Protein AF-A0A661UKI8-F1 (afdb_monomer_lite)

pLDDT: mean 88.81, std 12.62, range [29.55, 98.19]

Foldseek 3Di:
DDPVVVVVVVVVVVVVVPPQFWKWKDQDPPWIKIKGWADPVRHNPQDFQNLQPDQKTKIKIFTPDPDFDDPVSLVQVQAKWKDFDPDTWHWPDKDFDADPVRTGGMIMTMTGSVSDDQLTWIWIDTDPMIMPIHHDDLRNHHCSVVLVVLQVQLVVCLVVLVLVSSLVSLLCCFPPHPCVVVSCSDPCSCVSLVPSNVSSLVSVLVVLVVVLVVLVVCCVVDLEADPVSLVVLVVSLVVLVVVLVSCVSQLVPPDPVSVVSNVSSVVSSVSSVVSSVVSVVSNLCVLCVCLLPNALPPDPPSLLLLVLVLQQLLDDLAADAQAADQAGPLCCQVPPVNPDPSNVVSSVVCVVVVNSVSSSVNRVVQNVCLVPPLFSDDPSSLVRCVVRCVVHPARSSLSRVLNRCSSVVNLVSNLVSLVVRLVGGPDPVSNVSSVSVNVSPVCNVQVNDVVLSVLQSQLSVCVVVVNNVSSVVSVVVSQVVCPVTDDDDD

Secondary structure (DSSP, 8-state):
--HHHHHHHHHHHHHHHHHSS-EEEE-SSS-EEEEEEE-TTS-S-PPTTGGGS-SEEEEEEEESSS----HHHHHHHTT-EEEETTEEEEEEEEEEEE-TTS-EEEEEEEEEGGGS-TTS-BEEEETTEEPPPB---GGGSTTHHHHHHHHHHHHHHHHTT-HHHHHHHHGGGSTTSTTHHHHTTSTTHHHIIIIIHHHHHHHHHHHHHHHHHHHHHHHHH-S---HHHHHHHHHHHHHHHHHHHHTHHHHTS--HHHHHHHHHHHHHHHHHHHHHHHHHHHHHHHHHHHHHH--TTT-HHHHHHHHHHHHHHH--SS-----------THHHH-GGG--HHHHHHHHHHHHTT-HHHHHHHHHHHHHHHHHHS-SS-HHHHHHHHHHTTS-SS-HHHHHHHHHHHHTT-HHHHHHHHHHHHHH---HHHHHHHHHHHHHHHHHHTT--HHHHHHHHHHHHHHHTT-HHHHHHHHHHHHHHHTTTSS---

Structure (mmCIF, N/CA/C/O backbone):
data_AF-A0A661UKI8-F1
#
_entry.id   AF-A0A661UKI8-F1
#
loop_
_atom_site.group_PDB
_atom_site.id
_atom_site.type_symbol
_atom_site.label_atom_id
_atom_site.label_alt_id
_atom_site.label_comp_id
_atom_site.label_asym_id
_atom_site.label_entity_id
_atom_site.label_seq_id
_atom_site.pdbx_PDB_ins_code
_atom_site.Cartn_x
_atom_site.Cartn_y
_atom_site.Cartn_z
_atom_site.occupancy
_atom_site.B_iso_or_equiv
_atom_site.auth_seq_id
_atom_site.auth_comp_id
_atom_site.auth_asym_id
_atom_site.auth_atom_id
_atom_site.pdbx_PDB_model_num
ATOM 1 N N . MET A 1 1 ? 22.073 32.467 -30.347 1.00 46.97 1 MET A N 1
ATOM 2 C CA . MET A 1 1 ? 22.646 31.203 -30.864 1.00 46.97 1 MET A CA 1
ATOM 3 C C . MET A 1 1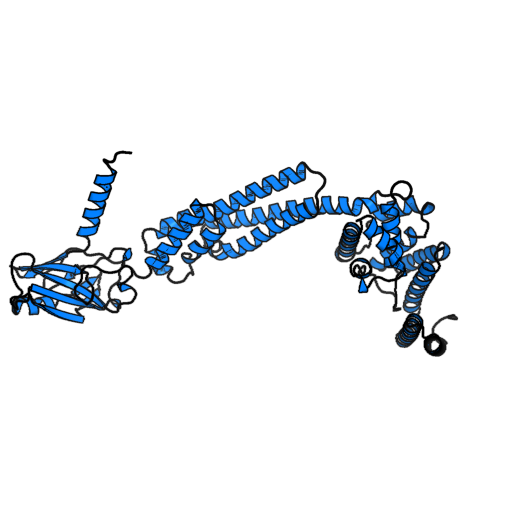 ? 22.671 31.278 -32.386 1.00 46.97 1 MET A C 1
ATOM 5 O O . MET A 1 1 ? 21.652 31.603 -32.980 1.00 46.97 1 MET A O 1
ATOM 9 N N . ASN A 1 2 ? 23.849 31.134 -32.994 1.00 36.25 2 ASN A N 1
ATOM 10 C CA . ASN A 1 2 ? 24.142 31.573 -34.365 1.00 36.25 2 ASN A CA 1
ATOM 11 C C . ASN A 1 2 ? 23.529 30.631 -35.426 1.00 36.25 2 ASN A C 1
ATOM 13 O O . ASN A 1 2 ? 23.840 29.442 -35.418 1.00 36.25 2 ASN A O 1
ATOM 17 N N . LYS A 1 3 ? 22.712 31.152 -36.361 1.00 41.03 3 LYS A N 1
ATOM 18 C CA . LYS A 1 3 ? 22.072 30.382 -37.458 1.00 41.03 3 LYS A CA 1
ATOM 19 C C . LYS A 1 3 ? 23.097 29.659 -38.357 1.00 41.03 3 LYS A C 1
ATOM 21 O O . LYS A 1 3 ? 22.947 28.468 -38.591 1.00 41.03 3 LYS A O 1
ATOM 26 N N . PHE A 1 4 ? 24.186 30.338 -38.728 1.00 44.91 4 PHE A N 1
ATOM 27 C CA . PHE A 1 4 ? 25.537 29.959 -38.299 1.00 44.91 4 PHE A CA 1
ATOM 28 C C . PHE A 1 4 ? 25.889 28.467 -38.123 1.00 44.91 4 PHE A C 1
ATOM 30 O O . PHE A 1 4 ? 26.082 27.684 -39.051 1.00 44.91 4 PHE A O 1
ATOM 37 N N . CYS A 1 5 ? 25.981 28.113 -36.838 1.00 41.47 5 CYS A N 1
ATOM 38 C CA . CYS A 1 5 ? 26.316 26.793 -36.330 1.00 41.47 5 CYS A CA 1
ATOM 39 C C . CYS A 1 5 ? 25.205 25.779 -36.570 1.00 41.47 5 CYS A C 1
ATOM 41 O O . CYS A 1 5 ? 25.517 24.603 -36.677 1.00 41.47 5 CYS A O 1
ATOM 43 N N . LEU A 1 6 ? 23.938 26.209 -36.657 1.00 41.50 6 LEU A N 1
ATOM 44 C CA . LEU A 1 6 ? 22.830 25.293 -36.919 1.00 41.50 6 LEU A CA 1
ATOM 45 C C . LEU A 1 6 ? 22.970 24.694 -38.321 1.00 41.50 6 LEU A C 1
ATOM 47 O O . LEU A 1 6 ? 22.947 23.483 -38.435 1.00 41.50 6 LEU A O 1
ATOM 51 N N . ILE A 1 7 ? 23.225 25.524 -39.341 1.00 52.75 7 ILE A N 1
ATOM 52 C CA . ILE A 1 7 ? 23.410 25.093 -40.739 1.00 52.75 7 ILE A CA 1
ATOM 53 C C . ILE A 1 7 ? 24.691 24.265 -40.902 1.00 52.75 7 ILE A C 1
ATOM 55 O O . ILE A 1 7 ? 24.680 23.262 -41.610 1.00 52.75 7 ILE A O 1
ATOM 59 N N . LEU A 1 8 ? 25.784 24.632 -40.220 1.00 39.88 8 LEU A N 1
ATOM 60 C CA . LEU A 1 8 ? 27.008 23.824 -40.243 1.00 39.88 8 LEU A CA 1
ATOM 61 C C . LEU A 1 8 ? 26.795 22.454 -39.574 1.00 39.88 8 LEU A C 1
ATOM 63 O O . LEU A 1 8 ? 27.268 21.452 -40.100 1.00 39.88 8 LEU A O 1
ATOM 67 N N . LEU A 1 9 ? 26.039 22.389 -38.470 1.00 42.59 9 LEU A N 1
ATOM 68 C CA . LEU A 1 9 ? 25.643 21.131 -37.830 1.00 42.59 9 LEU A CA 1
ATOM 69 C C . LEU A 1 9 ? 24.730 20.300 -38.733 1.00 42.59 9 LEU A C 1
ATOM 71 O O . LEU A 1 9 ? 24.972 19.104 -38.836 1.00 42.59 9 LEU A O 1
ATOM 75 N N . THR A 1 10 ? 23.755 20.893 -39.436 1.00 43.38 10 THR A N 1
ATOM 76 C CA . THR A 1 10 ? 22.896 20.149 -40.376 1.00 43.38 10 THR A CA 1
ATOM 77 C C . THR A 1 10 ? 23.666 19.634 -41.588 1.00 43.38 10 THR A C 1
ATOM 79 O O . THR A 1 10 ? 23.408 18.520 -42.025 1.00 43.38 10 THR A O 1
ATOM 82 N N . VAL A 1 11 ? 24.628 20.397 -42.121 1.00 40.31 11 VAL A N 1
ATOM 83 C CA . VAL A 1 11 ? 25.452 19.979 -43.271 1.00 40.31 11 VAL A CA 1
ATOM 84 C C . VAL A 1 11 ? 26.483 18.919 -42.869 1.00 40.31 11 VAL A C 1
ATOM 86 O O . VAL A 1 11 ? 26.716 17.981 -43.630 1.00 40.31 11 VAL A O 1
ATOM 89 N N . ILE A 1 12 ? 27.052 18.998 -41.662 1.00 39.28 12 ILE A N 1
ATOM 90 C CA . ILE A 1 12 ? 27.932 17.951 -41.116 1.00 39.28 12 ILE A CA 1
ATOM 91 C C . ILE A 1 12 ? 27.122 16.683 -40.789 1.00 39.28 12 ILE A C 1
ATOM 93 O O . ILE A 1 12 ? 27.575 15.589 -41.113 1.00 39.28 12 ILE A O 1
ATOM 97 N N . PHE A 1 13 ? 25.893 16.809 -40.266 1.00 38.53 13 PHE A N 1
ATOM 98 C CA . PHE A 1 13 ? 24.981 15.672 -40.073 1.00 38.53 13 PHE A CA 1
ATOM 99 C C . PHE A 1 13 ? 24.587 15.015 -41.404 1.00 38.53 13 PHE A C 1
ATOM 101 O O . PHE A 1 13 ? 24.696 13.801 -41.526 1.00 38.53 13 PHE A O 1
ATOM 108 N N . PHE A 1 14 ? 24.199 15.781 -42.430 1.00 33.00 14 PHE A N 1
ATOM 109 C CA . PHE A 1 14 ? 23.802 15.231 -43.737 1.00 33.00 14 PHE A CA 1
ATOM 110 C C . PHE A 1 14 ? 24.967 14.612 -44.528 1.00 33.00 14 PHE A C 1
ATOM 112 O O . PHE A 1 14 ? 24.782 13.632 -45.256 1.00 33.00 14 PHE A O 1
ATOM 119 N N . SER A 1 15 ? 26.180 15.154 -44.388 1.00 29.55 15 SER A N 1
ATOM 120 C CA . SER A 1 15 ? 27.375 14.594 -45.036 1.00 29.55 15 SER A CA 1
ATOM 121 C C . SER A 1 15 ? 27.926 13.353 -44.322 1.00 29.55 15 SER A C 1
ATOM 123 O O . SER A 1 15 ? 28.539 12.518 -44.986 1.00 29.55 15 SER A O 1
ATOM 125 N N . TYR A 1 16 ? 27.645 13.168 -43.025 1.00 35.19 16 TYR A N 1
ATOM 126 C CA . TYR A 1 16 ? 27.868 11.893 -42.328 1.00 35.19 16 TYR A CA 1
ATOM 127 C C . TYR A 1 16 ? 26.758 10.866 -42.611 1.00 35.19 16 TYR A C 1
ATOM 129 O O . TYR A 1 16 ? 27.059 9.696 -42.828 1.00 35.19 16 TYR A O 1
ATOM 137 N N . PHE A 1 17 ? 25.491 11.294 -42.701 1.00 40.38 17 PHE A N 1
ATOM 138 C CA . PHE A 1 17 ? 24.350 10.402 -42.969 1.00 40.38 17 PHE A CA 1
ATOM 139 C C . PHE A 1 17 ? 24.364 9.770 -44.369 1.00 40.38 17 PHE A C 1
ATOM 141 O O . PHE A 1 17 ? 23.841 8.674 -44.540 1.00 40.38 17 PHE A O 1
ATOM 148 N N . SER A 1 18 ? 24.964 10.428 -45.366 1.00 36.12 18 SER A N 1
ATOM 149 C CA . SER A 1 18 ? 24.996 9.921 -46.750 1.00 36.12 18 SER A CA 1
ATOM 150 C C . SER A 1 18 ? 26.242 9.101 -47.098 1.00 36.12 18 SER A C 1
ATOM 152 O O . SER A 1 18 ? 26.201 8.317 -48.044 1.00 36.12 18 SER A O 1
ATOM 154 N N . LYS A 1 19 ? 27.344 9.234 -46.346 1.00 39.78 19 LYS A N 1
ATOM 155 C CA . LYS A 1 19 ? 28.601 8.524 -46.649 1.00 39.78 19 LYS A CA 1
ATOM 156 C C . LYS A 1 19 ? 28.691 7.109 -46.071 1.00 39.78 19 LYS A C 1
ATOM 158 O O . LYS A 1 19 ? 29.466 6.319 -46.587 1.00 39.78 19 LYS A O 1
ATOM 163 N N . GLY A 1 20 ? 27.889 6.767 -45.061 1.00 50.25 20 GLY A N 1
ATOM 164 C CA . GLY A 1 20 ? 27.913 5.437 -44.430 1.00 50.25 20 GLY A CA 1
ATOM 165 C C . GLY A 1 20 ? 27.140 4.333 -45.165 1.00 50.25 20 GLY A C 1
ATOM 166 O O . GLY A 1 20 ? 27.162 3.190 -44.726 1.00 50.25 20 GLY A O 1
ATOM 167 N N . GLN A 1 21 ? 26.432 4.647 -46.256 1.00 73.00 21 GLN A N 1
ATOM 168 C CA . GLN A 1 21 ? 25.533 3.689 -46.923 1.00 73.00 21 GLN A CA 1
ATOM 169 C C . GLN A 1 21 ? 25.965 3.300 -48.336 1.00 73.00 21 GLN A C 1
ATOM 171 O O . GLN A 1 21 ? 25.312 2.473 -48.961 1.00 73.00 21 GLN A O 1
ATOM 176 N N . ILE A 1 22 ? 27.035 3.888 -48.864 1.00 87.75 22 ILE A N 1
ATOM 177 C CA . ILE A 1 22 ? 27.541 3.563 -50.196 1.00 87.75 22 ILE A CA 1
ATOM 178 C C . ILE A 1 22 ? 28.999 3.183 -50.032 1.00 87.75 22 ILE A C 1
ATOM 180 O O . ILE A 1 22 ? 29.789 3.997 -49.561 1.00 87.75 22 ILE A O 1
ATOM 184 N N . VAL A 1 23 ? 29.349 1.970 -50.442 1.00 92.69 23 VAL A N 1
ATOM 185 C CA . VAL A 1 23 ? 30.743 1.525 -50.472 1.00 92.69 23 VAL A CA 1
ATOM 186 C C . VAL A 1 23 ? 31.165 1.204 -51.889 1.00 92.69 23 VAL A C 1
ATOM 188 O O . VAL A 1 23 ? 30.375 0.724 -52.702 1.00 92.69 23 VAL A O 1
ATOM 191 N N . GLU A 1 24 ? 32.422 1.487 -52.193 1.00 94.19 24 GLU A N 1
ATOM 192 C CA . GLU A 1 24 ? 33.027 1.131 -53.465 1.00 94.19 24 GLU A CA 1
ATOM 193 C C . GLU A 1 24 ? 33.701 -0.234 -53.356 1.00 94.19 24 GLU A C 1
ATOM 195 O O . GLU A 1 24 ? 34.414 -0.504 -52.392 1.00 94.19 24 GLU A O 1
ATOM 200 N N . LEU A 1 25 ? 33.496 -1.083 -54.360 1.00 95.50 25 LEU A N 1
ATOM 201 C CA . LEU A 1 25 ? 34.200 -2.350 -54.512 1.00 95.50 25 LEU A CA 1
ATOM 202 C C . LEU A 1 25 ? 34.828 -2.410 -55.903 1.00 95.50 25 LEU A C 1
ATOM 204 O O . LEU A 1 25 ? 34.140 -2.307 -56.919 1.00 95.50 25 LEU A O 1
ATOM 208 N N . GLN A 1 26 ? 36.139 -2.613 -55.956 1.00 95.00 26 GLN A N 1
ATOM 209 C CA . GLN A 1 26 ? 36.806 -2.968 -57.201 1.00 95.00 26 GLN A CA 1
ATOM 210 C C . GLN A 1 26 ? 36.477 -4.425 -57.556 1.00 95.00 26 GLN A C 1
ATOM 212 O O . GLN A 1 26 ? 36.476 -5.281 -56.676 1.00 95.00 26 GLN A O 1
ATOM 217 N N . ILE A 1 27 ? 36.174 -4.711 -58.825 1.00 92.12 27 ILE A N 1
ATOM 218 C CA . ILE A 1 27 ? 35.815 -6.074 -59.273 1.00 92.12 27 ILE A CA 1
ATOM 219 C C . ILE A 1 27 ? 36.801 -6.646 -60.294 1.00 92.12 27 ILE A C 1
ATOM 221 O O . ILE A 1 27 ? 36.843 -7.853 -60.500 1.00 92.12 27 ILE A O 1
ATOM 225 N N . ASP A 1 28 ? 37.593 -5.789 -60.942 1.00 90.50 28 ASP A N 1
ATOM 226 C CA . ASP A 1 28 ? 38.762 -6.169 -61.732 1.00 90.50 28 ASP A CA 1
ATOM 227 C C . ASP A 1 28 ? 39.722 -4.969 -61.878 1.00 90.50 28 ASP A C 1
ATOM 229 O O . ASP A 1 28 ? 39.498 -3.886 -61.336 1.00 90.50 28 ASP A O 1
ATOM 233 N N . LYS A 1 29 ? 40.805 -5.126 -62.649 1.00 88.19 29 LYS A N 1
ATOM 234 C CA . LYS A 1 29 ? 41.820 -4.074 -62.863 1.00 88.19 29 LYS A CA 1
ATOM 235 C C . LYS A 1 29 ? 41.293 -2.772 -63.491 1.00 88.19 29 LYS A C 1
ATOM 237 O O . LYS A 1 29 ? 42.037 -1.795 -63.521 1.00 88.19 29 LYS A O 1
ATOM 242 N N . LYS A 1 30 ? 40.090 -2.767 -64.065 1.00 89.62 30 LYS A N 1
ATOM 243 C CA . LYS A 1 30 ? 39.517 -1.658 -64.842 1.00 89.62 30 LYS A CA 1
ATOM 244 C C . LYS A 1 30 ? 38.157 -1.182 -64.327 1.00 89.62 30 LYS A C 1
ATOM 246 O O . LYS A 1 30 ? 37.793 -0.054 -64.640 1.00 89.62 30 LYS A O 1
ATOM 251 N N . HIS A 1 31 ? 37.424 -2.004 -63.579 1.00 93.19 31 HIS A N 1
ATOM 252 C CA . HIS A 1 31 ? 36.045 -1.723 -63.186 1.00 93.19 31 HIS A CA 1
ATOM 253 C C . HIS A 1 31 ? 35.856 -1.713 -61.662 1.00 93.19 31 HIS A C 1
ATOM 255 O O . HIS A 1 31 ? 36.311 -2.615 -60.953 1.00 93.19 31 HIS A O 1
ATOM 261 N N . SER A 1 32 ? 35.097 -0.720 -61.193 1.00 94.25 32 SER A N 1
ATOM 262 C CA . SER A 1 32 ? 34.616 -0.589 -59.814 1.00 94.25 32 SER A CA 1
ATOM 263 C C . SER A 1 32 ? 33.100 -0.435 -59.796 1.00 94.25 32 SER A C 1
ATOM 265 O O . SER A 1 32 ? 32.511 0.107 -60.734 1.00 94.25 32 SER A O 1
ATOM 267 N N . VAL A 1 33 ? 32.473 -0.877 -58.714 1.00 95.81 33 VAL A N 1
ATOM 268 C CA . VAL A 1 33 ? 31.033 -0.766 -58.477 1.00 95.81 33 VAL A CA 1
ATOM 269 C C . VAL A 1 33 ? 30.755 -0.022 -57.177 1.00 95.81 33 VAL A C 1
ATOM 271 O O . VAL A 1 33 ? 31.561 -0.065 -56.250 1.00 95.81 33 VAL A O 1
ATOM 274 N N . GLU A 1 34 ? 29.608 0.641 -57.102 1.00 95.62 34 GLU A N 1
ATOM 275 C CA . GLU A 1 34 ? 29.037 1.135 -55.851 1.00 95.62 34 GLU A CA 1
ATOM 276 C C . GLU A 1 34 ? 28.007 0.128 -55.336 1.00 95.62 34 GLU A C 1
ATOM 278 O O . GLU A 1 34 ? 27.154 -0.337 -56.094 1.00 95.62 34 GLU A O 1
ATOM 283 N N . ILE A 1 35 ? 28.068 -0.184 -54.045 1.00 94.94 35 ILE A N 1
ATOM 284 C CA . ILE A 1 35 ? 27.135 -1.076 -53.360 1.00 94.94 35 ILE A CA 1
ATOM 285 C C . ILE A 1 35 ? 26.327 -0.253 -52.359 1.00 94.94 35 ILE A C 1
ATOM 287 O O . ILE A 1 35 ? 26.904 0.465 -51.541 1.00 94.94 35 ILE A O 1
ATOM 291 N N . LYS A 1 36 ? 24.996 -0.348 -52.434 1.00 92.81 36 LYS A N 1
ATOM 292 C CA . LYS A 1 36 ? 24.054 0.435 -51.615 1.00 92.81 36 LYS A CA 1
ATOM 293 C C . LYS A 1 36 ? 22.985 -0.476 -51.019 1.00 92.81 36 LYS A C 1
ATOM 295 O O . LYS A 1 36 ? 22.490 -1.339 -51.741 1.00 92.81 36 LYS A O 1
ATOM 300 N N . PRO A 1 37 ? 22.583 -0.310 -49.751 1.00 91.38 37 PRO A N 1
ATOM 301 C CA . PRO A 1 37 ? 21.496 -1.083 -49.177 1.00 91.38 37 PRO A CA 1
ATOM 302 C C . PRO A 1 37 ? 20.188 -0.686 -49.872 1.00 91.38 37 PRO A C 1
ATOM 304 O O . PRO A 1 37 ? 19.991 0.471 -50.249 1.00 91.38 37 PRO A O 1
ATOM 307 N N . CYS A 1 38 ? 19.296 -1.649 -50.064 1.00 90.25 38 CYS A N 1
ATOM 308 C CA . CYS A 1 38 ? 18.000 -1.430 -50.701 1.00 90.25 38 CYS A CA 1
ATOM 309 C C . CYS A 1 38 ? 16.972 -2.448 -50.189 1.00 90.25 38 CYS A C 1
ATOM 311 O O . CYS A 1 38 ? 17.303 -3.367 -49.442 1.00 90.25 38 CYS A O 1
ATOM 313 N N . VAL A 1 39 ? 15.713 -2.297 -50.590 1.00 89.69 39 VAL A N 1
ATOM 314 C CA . VAL A 1 39 ? 14.672 -3.313 -50.363 1.00 89.69 39 VAL A CA 1
ATOM 315 C C . VAL A 1 39 ? 14.612 -4.307 -51.533 1.00 89.69 39 VAL A C 1
ATOM 317 O O . VAL A 1 39 ? 15.190 -4.072 -52.592 1.00 89.69 39 VAL A O 1
ATOM 320 N N . ALA A 1 40 ? 13.854 -5.400 -51.398 1.00 88.44 40 ALA A N 1
ATOM 321 C CA . ALA A 1 40 ? 13.740 -6.450 -52.423 1.00 88.44 40 ALA A CA 1
ATOM 322 C C . ALA A 1 40 ? 13.273 -5.958 -53.815 1.00 88.44 40 ALA A C 1
ATOM 324 O O . ALA A 1 40 ? 13.533 -6.608 -54.829 1.00 88.44 40 ALA A O 1
ATOM 325 N N . SER A 1 41 ? 12.579 -4.814 -53.882 1.00 86.75 41 SER A N 1
ATOM 326 C CA . SER A 1 41 ? 12.172 -4.176 -55.143 1.00 86.75 41 SER A CA 1
ATOM 327 C C . SER A 1 41 ? 13.291 -3.382 -55.828 1.00 86.75 41 SER A C 1
ATOM 329 O O . SER A 1 41 ? 13.120 -2.979 -56.976 1.00 86.75 41 SER A O 1
ATOM 331 N N . GLY A 1 42 ? 14.421 -3.163 -55.150 1.00 83.31 42 GLY A N 1
ATOM 332 C CA . GLY A 1 42 ? 15.526 -2.321 -55.602 1.00 83.31 42 GLY A CA 1
ATOM 333 C C . GLY A 1 42 ? 15.413 -0.845 -55.205 1.00 83.31 42 GLY A C 1
ATOM 334 O O . GLY A 1 42 ? 16.252 -0.052 -55.618 1.00 83.31 42 GLY A O 1
ATOM 335 N N . SER A 1 43 ? 14.408 -0.459 -54.407 1.00 86.75 43 SER A N 1
ATOM 336 C CA . SER A 1 43 ? 14.308 0.909 -53.877 1.00 86.75 43 SER A CA 1
ATOM 337 C C . SER A 1 43 ? 15.345 1.168 -52.779 1.00 86.75 43 SER A C 1
ATOM 339 O O . SER A 1 43 ? 15.561 0.324 -51.908 1.00 86.75 43 SER A O 1
ATOM 341 N N . TYR A 1 44 ? 15.951 2.356 -52.804 1.00 86.75 44 TYR A N 1
ATOM 342 C CA . TYR A 1 44 ? 16.867 2.841 -51.764 1.00 86.75 44 TYR A CA 1
ATOM 343 C C . TYR A 1 44 ? 16.138 3.417 -50.541 1.00 86.75 44 TYR A C 1
ATOM 345 O O . TYR A 1 44 ? 16.760 3.668 -49.512 1.00 86.75 44 TYR A O 1
ATOM 353 N N . GLU A 1 45 ? 14.823 3.627 -50.636 1.00 84.94 45 GLU A N 1
ATOM 354 C CA . GLU A 1 45 ? 13.988 4.049 -49.512 1.00 84.94 45 GLU A CA 1
ATOM 355 C C . GLU A 1 45 ? 13.670 2.830 -48.641 1.00 84.94 45 GLU A C 1
ATOM 357 O O . GLU A 1 45 ? 12.715 2.095 -48.895 1.00 84.94 45 GLU A O 1
ATOM 362 N N . ILE A 1 46 ? 14.513 2.584 -47.637 1.00 82.62 46 ILE A N 1
ATOM 363 C CA . ILE A 1 46 ? 14.340 1.484 -46.686 1.00 82.62 46 ILE A CA 1
ATOM 364 C C . ILE A 1 46 ? 13.527 2.004 -45.491 1.00 82.62 46 ILE A C 1
ATOM 366 O O . ILE A 1 46 ? 13.988 2.921 -44.809 1.00 82.62 46 ILE A O 1
ATOM 370 N N . PRO A 1 47 ? 12.337 1.443 -45.206 1.00 79.31 47 PRO A N 1
ATOM 371 C CA . PRO A 1 47 ? 11.568 1.818 -44.023 1.00 79.31 47 PRO A CA 1
ATOM 372 C C . PRO A 1 47 ? 12.335 1.556 -42.719 1.00 79.31 47 PRO A C 1
ATOM 374 O O . PRO A 1 47 ? 13.129 0.617 -42.620 1.00 79.31 47 PRO A O 1
ATOM 377 N N . GLU A 1 48 ? 12.062 2.347 -41.684 1.00 71.75 48 GLU A N 1
ATOM 378 C CA . GLU A 1 48 ? 12.560 2.054 -40.336 1.00 71.75 48 GLU A CA 1
ATOM 379 C C . GLU A 1 48 ? 12.064 0.681 -39.860 1.00 71.75 48 GLU A C 1
ATOM 381 O O . GLU A 1 48 ? 10.937 0.282 -40.156 1.00 71.75 48 GLU A O 1
ATOM 386 N N . GLY A 1 49 ? 12.920 -0.067 -39.158 1.00 70.81 49 GLY A N 1
ATOM 387 C CA . GLY A 1 49 ? 12.593 -1.424 -38.702 1.00 70.81 49 GLY A CA 1
ATOM 388 C C . GLY A 1 49 ? 12.428 -2.463 -39.823 1.00 70.81 49 GLY A C 1
ATOM 389 O O . GLY A 1 49 ? 12.111 -3.615 -39.535 1.00 70.81 49 GLY A O 1
ATOM 390 N N . PHE A 1 50 ? 12.672 -2.108 -41.096 1.00 78.62 50 PHE A N 1
ATOM 391 C CA . PHE A 1 50 ? 12.473 -3.012 -42.235 1.00 78.62 50 PHE A CA 1
ATOM 392 C C . PHE A 1 50 ? 13.179 -4.357 -42.040 1.00 78.62 50 PHE A C 1
ATOM 394 O O . PHE A 1 50 ? 12.561 -5.398 -42.230 1.00 78.62 50 PHE A O 1
ATOM 401 N N . TYR A 1 51 ? 14.436 -4.357 -41.593 1.00 78.69 51 TYR A N 1
ATOM 402 C CA . TYR A 1 51 ? 15.225 -5.583 -41.449 1.00 78.69 51 TYR A CA 1
ATOM 403 C C . TYR A 1 51 ? 14.975 -6.391 -40.164 1.00 78.69 51 TYR A C 1
ATOM 405 O O . TYR A 1 51 ? 15.633 -7.411 -39.934 1.00 78.69 51 TYR A O 1
ATOM 413 N N . GLU A 1 52 ? 14.041 -5.961 -39.317 1.00 76.31 52 GLU A N 1
ATOM 414 C CA . GLU A 1 52 ? 13.633 -6.729 -38.139 1.00 76.31 52 GLU A CA 1
ATOM 415 C C . GLU A 1 52 ? 12.878 -8.001 -38.542 1.00 76.31 52 GLU A C 1
ATOM 417 O O . GLU A 1 52 ? 13.096 -9.060 -37.963 1.00 76.31 52 GLU A O 1
ATOM 422 N N . ASN A 1 53 ? 12.074 -7.904 -39.605 1.00 79.38 53 ASN A N 1
ATOM 423 C CA . ASN A 1 53 ? 11.161 -8.953 -40.063 1.00 79.38 53 ASN A CA 1
ATOM 424 C C . ASN A 1 53 ? 11.577 -9.582 -41.405 1.00 79.38 53 ASN A C 1
ATOM 426 O O . ASN A 1 53 ? 10.736 -10.145 -42.103 1.00 79.38 53 ASN A O 1
ATOM 430 N N . GLN A 1 54 ? 12.839 -9.428 -41.818 1.00 83.44 54 GLN A N 1
ATOM 431 C CA . GLN A 1 54 ? 13.329 -9.922 -43.109 1.00 83.44 54 GLN A CA 1
ATOM 432 C C . GLN A 1 54 ? 14.408 -10.981 -42.920 1.00 83.44 54 GLN A C 1
ATOM 434 O O . GLN A 1 54 ? 15.373 -10.778 -42.183 1.00 83.44 54 GLN A O 1
ATOM 439 N N . ASP A 1 55 ? 14.281 -12.070 -43.676 1.00 88.69 55 ASP A N 1
ATOM 440 C CA . ASP A 1 55 ? 15.278 -13.143 -43.722 1.00 88.69 55 ASP A CA 1
ATOM 441 C C . ASP A 1 55 ? 16.482 -12.784 -44.603 1.00 88.69 55 ASP A C 1
ATOM 443 O O . ASP A 1 55 ? 17.524 -13.437 -44.542 1.00 88.69 55 ASP A O 1
ATOM 447 N N . THR A 1 56 ? 16.367 -11.736 -45.423 1.00 91.19 56 THR A N 1
ATOM 448 C CA . THR A 1 56 ? 17.408 -11.339 -46.372 1.00 91.19 56 THR A CA 1
ATOM 449 C C . THR A 1 56 ? 17.729 -9.854 -46.324 1.00 91.19 56 THR A C 1
ATOM 451 O O . THR A 1 56 ? 16.844 -9.003 -46.260 1.00 91.19 56 THR A O 1
ATOM 454 N N . LEU A 1 57 ? 19.020 -9.545 -46.425 1.00 91.94 57 LEU A N 1
ATOM 455 C CA . LEU A 1 57 ? 19.527 -8.201 -46.686 1.00 91.94 57 LEU A CA 1
ATOM 456 C C . LEU A 1 57 ? 19.730 -8.025 -48.180 1.00 91.94 57 LEU A C 1
ATOM 458 O O . LEU A 1 57 ? 20.323 -8.901 -48.808 1.00 91.94 57 LEU A O 1
ATOM 462 N N . HIS A 1 58 ? 19.294 -6.898 -48.737 1.00 92.94 58 HIS A N 1
ATOM 463 C CA . HIS A 1 58 ? 19.439 -6.619 -50.160 1.00 92.94 58 HIS A CA 1
ATOM 464 C C . HIS A 1 58 ? 20.348 -5.421 -50.396 1.00 92.94 58 HIS A C 1
ATOM 466 O O . HIS A 1 58 ? 20.254 -4.394 -49.723 1.00 92.94 58 HIS A O 1
ATOM 472 N N . PHE A 1 59 ? 21.201 -5.543 -51.406 1.00 94.56 59 PHE A N 1
ATOM 473 C CA . PHE A 1 59 ? 22.078 -4.475 -51.844 1.00 94.56 59 PHE A CA 1
ATOM 474 C C . PHE A 1 59 ? 22.004 -4.329 -53.356 1.00 94.56 59 PHE A C 1
ATOM 476 O O . PHE A 1 59 ? 22.028 -5.316 -54.095 1.00 94.56 59 PHE A O 1
ATOM 483 N N . MET A 1 60 ? 21.928 -3.087 -53.810 1.00 95.44 60 MET A N 1
ATOM 484 C CA . MET A 1 60 ? 22.061 -2.746 -55.210 1.00 95.44 60 MET A CA 1
ATOM 485 C C . MET A 1 60 ? 23.529 -2.518 -55.524 1.00 95.44 60 MET A C 1
ATOM 487 O O . MET A 1 60 ? 24.201 -1.741 -54.845 1.00 95.44 60 MET A O 1
ATOM 491 N N . VAL A 1 61 ? 24.002 -3.173 -56.572 1.00 95.88 61 VAL A N 1
ATOM 492 C CA . VAL A 1 61 ? 25.339 -3.015 -57.125 1.00 95.88 61 VAL A CA 1
ATOM 493 C C . VAL A 1 61 ? 25.212 -2.296 -58.456 1.00 95.88 61 VAL A C 1
ATOM 495 O O . VAL A 1 61 ? 24.544 -2.788 -59.370 1.00 95.88 61 VAL A O 1
ATOM 498 N N . VAL A 1 62 ? 25.850 -1.134 -58.564 1.00 94.62 62 VAL A N 1
ATOM 499 C CA . VAL A 1 62 ? 25.808 -0.290 -59.762 1.00 94.62 62 VAL A CA 1
ATOM 500 C C . VAL A 1 62 ? 27.221 0.016 -60.266 1.00 94.62 62 VAL A C 1
ATOM 502 O O . VAL A 1 62 ? 28.130 0.187 -59.451 1.00 94.62 62 VAL A O 1
ATOM 505 N N . PRO A 1 63 ? 27.450 0.086 -61.586 1.00 94.19 63 PRO A N 1
ATOM 506 C CA . PRO A 1 63 ? 28.707 0.534 -62.168 1.00 94.19 63 PRO A CA 1
ATOM 507 C C . PRO A 1 63 ? 29.125 1.897 -61.618 1.00 94.19 63 PRO A C 1
ATOM 509 O O . PRO A 1 63 ? 28.342 2.849 -61.616 1.00 94.19 63 PRO A O 1
ATOM 512 N N . LYS A 1 64 ? 30.377 2.019 -61.171 1.00 92.62 64 LYS A N 1
ATOM 513 C CA . LYS A 1 64 ? 30.950 3.320 -60.833 1.00 92.62 64 LYS A CA 1
ATOM 514 C C . LYS A 1 64 ? 31.527 3.945 -62.104 1.00 92.62 64 LYS A C 1
ATOM 516 O O . LYS A 1 64 ? 32.637 3.612 -62.516 1.00 92.62 64 LYS A O 1
ATOM 521 N N . GLY A 1 65 ? 30.753 4.826 -62.733 1.00 86.81 65 GLY A N 1
ATOM 522 C CA . GLY A 1 65 ? 31.084 5.467 -64.009 1.00 86.81 65 GLY A CA 1
ATOM 523 C C . GLY A 1 65 ? 30.149 5.042 -65.144 1.00 86.81 65 GLY A C 1
ATOM 524 O O . GLY A 1 65 ? 29.175 4.335 -64.921 1.00 86.81 65 GLY A O 1
ATOM 525 N N . ASP A 1 66 ? 30.447 5.490 -66.363 1.00 86.94 66 ASP A N 1
ATOM 526 C CA . ASP A 1 66 ? 29.600 5.262 -67.544 1.00 86.94 66 ASP A CA 1
ATOM 527 C C . ASP A 1 66 ? 29.970 3.948 -68.256 1.00 86.94 66 ASP A C 1
ATOM 529 O O . ASP A 1 66 ? 30.724 3.933 -69.233 1.00 86.94 66 ASP A O 1
ATOM 533 N N . TRP A 1 67 ? 29.516 2.819 -67.702 1.00 90.69 67 TRP A N 1
ATOM 534 C CA . TRP A 1 67 ? 29.668 1.488 -68.296 1.00 90.69 67 TRP A CA 1
ATOM 535 C C . TRP A 1 67 ? 28.544 0.536 -67.854 1.00 90.69 67 TRP A C 1
ATOM 537 O O . TRP A 1 67 ? 27.939 0.728 -66.806 1.00 90.69 67 TRP A O 1
ATOM 547 N N . ASP A 1 68 ? 28.275 -0.504 -68.650 1.00 90.12 68 ASP A N 1
ATOM 548 C CA . ASP A 1 68 ? 27.254 -1.529 -68.377 1.00 90.12 68 ASP A CA 1
ATOM 549 C C . ASP A 1 68 ? 27.906 -2.879 -68.026 1.00 90.12 68 ASP A C 1
ATOM 551 O O . ASP A 1 68 ? 28.991 -3.206 -68.520 1.00 90.12 68 ASP A O 1
ATOM 555 N N . PHE A 1 69 ? 27.225 -3.730 -67.255 1.00 93.50 69 PHE A N 1
ATOM 556 C CA . PHE A 1 69 ? 27.768 -5.035 -66.876 1.00 93.50 69 PHE A CA 1
ATOM 557 C C . PHE A 1 69 ? 27.885 -5.997 -68.067 1.00 93.50 69 PHE A C 1
ATOM 559 O O . PHE A 1 69 ? 26.905 -6.344 -68.730 1.00 93.50 69 PHE A O 1
ATOM 566 N N . SER A 1 70 ? 29.092 -6.526 -68.297 1.00 91.81 70 SER A N 1
ATOM 567 C CA . SER A 1 70 ? 29.306 -7.642 -69.225 1.00 91.81 70 SER A CA 1
ATOM 568 C C . SER A 1 70 ? 29.039 -8.999 -68.559 1.00 91.81 70 SER A C 1
ATOM 570 O O . SER A 1 70 ? 29.095 -9.137 -67.336 1.00 91.81 70 SER A O 1
ATOM 572 N N . LYS A 1 71 ? 28.867 -10.062 -69.361 1.00 88.94 71 LYS A N 1
ATOM 573 C CA . LYS A 1 71 ? 28.763 -11.446 -68.847 1.00 88.94 71 LYS A CA 1
ATOM 574 C C . LYS A 1 71 ? 29.948 -11.856 -67.963 1.00 88.94 71 LYS A C 1
ATOM 576 O O . LYS A 1 71 ? 29.777 -12.696 -67.084 1.00 88.94 71 LYS A O 1
ATOM 581 N N . GLY A 1 72 ? 31.140 -11.305 -68.214 1.00 90.06 72 GLY A N 1
ATOM 582 C CA . GLY A 1 72 ? 32.322 -11.536 -67.382 1.00 90.06 72 GLY A CA 1
ATOM 583 C C . GLY A 1 72 ? 32.174 -10.891 -66.006 1.00 90.06 72 GLY A C 1
ATOM 584 O O . GLY A 1 72 ? 32.350 -11.572 -65.001 1.00 90.06 72 GLY A O 1
ATOM 585 N N . ASN A 1 73 ? 31.742 -9.626 -65.963 1.00 91.88 73 ASN A N 1
ATOM 586 C CA . ASN A 1 73 ? 31.512 -8.907 -64.707 1.00 91.88 73 ASN A CA 1
ATOM 587 C C . ASN A 1 73 ? 30.420 -9.584 -63.868 1.00 91.88 73 ASN A C 1
ATOM 589 O O . ASN A 1 73 ? 30.593 -9.761 -62.671 1.00 91.88 73 ASN A O 1
ATOM 593 N N . LEU A 1 74 ? 29.335 -10.053 -64.492 1.00 92.56 74 LEU A N 1
ATOM 594 C CA . LEU A 1 74 ? 28.251 -10.738 -63.778 1.00 92.56 74 LEU A CA 1
ATOM 595 C C . LEU A 1 74 ? 28.698 -12.047 -63.113 1.00 92.56 74 LEU A C 1
ATOM 597 O O . LEU A 1 74 ? 28.195 -12.388 -62.047 1.00 92.56 74 LEU A O 1
ATOM 601 N N . LYS A 1 75 ? 29.643 -12.788 -63.710 1.00 90.94 75 LYS A N 1
ATOM 602 C CA . LYS A 1 75 ? 30.210 -13.992 -63.076 1.00 90.94 75 LYS A CA 1
ATOM 603 C C . LYS A 1 75 ? 31.009 -13.650 -61.821 1.00 90.94 75 LYS A C 1
ATOM 605 O O . LYS A 1 75 ? 30.908 -14.387 -60.849 1.00 90.94 75 LYS A O 1
ATOM 610 N N . ILE A 1 76 ? 31.750 -12.544 -61.858 1.00 92.06 76 ILE A N 1
ATOM 611 C CA . ILE A 1 76 ? 32.523 -12.032 -60.723 1.00 92.06 76 ILE A CA 1
ATOM 612 C C . ILE A 1 76 ? 31.571 -11.546 -59.622 1.00 92.06 76 ILE A C 1
ATOM 614 O O . ILE A 1 76 ? 31.678 -11.955 -58.478 1.00 92.06 76 ILE A O 1
ATOM 618 N N . LEU A 1 77 ? 30.554 -10.750 -59.959 1.00 93.00 77 LEU A N 1
ATOM 619 C CA . LEU A 1 77 ? 29.615 -10.222 -58.962 1.00 93.00 77 LEU A CA 1
ATOM 620 C C . LEU A 1 77 ? 28.810 -11.313 -58.236 1.00 93.00 77 LEU A C 1
ATOM 622 O O . LEU A 1 77 ? 28.395 -11.119 -57.098 1.00 93.00 77 LEU A O 1
ATOM 626 N N . ARG A 1 78 ? 28.603 -12.481 -58.860 1.00 93.44 78 ARG A N 1
ATOM 627 C CA . ARG A 1 78 ? 27.959 -13.637 -58.210 1.00 93.44 78 ARG A CA 1
ATOM 628 C C . ARG A 1 78 ? 28.790 -14.228 -57.067 1.00 93.44 78 ARG A C 1
ATOM 630 O O . ARG A 1 78 ? 28.231 -14.971 -56.265 1.00 93.44 78 ARG A O 1
ATOM 637 N N . THR A 1 79 ? 30.086 -13.923 -56.990 1.00 93.75 79 THR A N 1
ATOM 638 C CA . THR A 1 79 ? 30.973 -14.382 -55.914 1.00 93.75 79 THR A CA 1
ATOM 639 C C . THR A 1 79 ? 31.131 -13.361 -54.791 1.00 93.75 79 THR A C 1
ATOM 641 O O . THR A 1 79 ? 31.869 -13.652 -53.853 1.00 93.75 79 THR A O 1
ATOM 644 N N . ILE A 1 80 ? 30.420 -12.217 -54.827 1.00 95.81 80 ILE A N 1
ATOM 645 C CA . ILE A 1 80 ? 30.442 -11.248 -53.721 1.00 95.81 80 ILE A CA 1
ATOM 646 C C . ILE A 1 80 ? 30.060 -11.949 -52.413 1.00 95.81 80 ILE A C 1
ATOM 648 O O . ILE A 1 80 ? 29.058 -12.671 -52.329 1.00 95.81 80 ILE A O 1
ATOM 652 N N . GLN A 1 81 ? 30.856 -11.694 -51.378 1.00 96.25 81 GLN A N 1
ATOM 653 C CA . GLN A 1 81 ? 30.579 -12.105 -50.007 1.00 96.25 81 GLN A CA 1
ATOM 654 C C . GLN A 1 81 ? 30.629 -10.900 -49.072 1.00 96.25 81 GLN A C 1
ATOM 656 O O . GLN A 1 81 ? 31.381 -9.955 -49.307 1.00 96.25 81 GLN A O 1
ATOM 661 N N . ILE A 1 82 ? 29.869 -10.959 -47.981 1.00 96.19 82 ILE A N 1
ATOM 662 C CA . ILE A 1 82 ? 30.028 -10.053 -46.842 1.00 96.19 82 ILE A CA 1
ATOM 663 C C . ILE A 1 82 ? 30.990 -10.697 -45.851 1.00 96.19 82 ILE A C 1
ATOM 665 O O . ILE A 1 82 ? 30.754 -11.813 -45.394 1.00 96.19 82 ILE A O 1
ATOM 669 N N . LYS A 1 83 ? 32.058 -9.993 -45.479 1.00 94.94 83 LYS A N 1
ATOM 670 C CA . LYS A 1 83 ? 32.993 -10.423 -44.437 1.00 94.94 83 LYS A CA 1
ATOM 671 C C . LYS A 1 83 ? 32.778 -9.610 -43.162 1.00 94.94 83 LYS A C 1
ATOM 673 O O . LYS A 1 83 ? 32.932 -8.390 -43.163 1.00 94.94 83 LYS A O 1
ATOM 678 N N . GLN A 1 84 ? 32.478 -10.307 -42.067 1.00 92.62 84 GLN A N 1
ATOM 679 C CA . GLN A 1 84 ? 32.342 -9.758 -40.715 1.00 92.62 84 GLN A CA 1
ATOM 680 C C . GLN A 1 84 ? 33.257 -10.507 -39.756 1.00 92.62 84 GLN A C 1
ATOM 682 O O . GLN A 1 84 ? 33.056 -11.691 -39.484 1.00 92.62 84 GLN A O 1
ATOM 687 N N . LEU A 1 85 ? 34.252 -9.813 -39.199 1.00 86.50 85 LEU A N 1
ATOM 688 C CA . LEU A 1 85 ? 35.262 -10.424 -38.331 1.00 86.50 85 LEU A CA 1
ATOM 689 C C . LEU A 1 85 ? 35.899 -11.658 -39.013 1.00 86.50 85 LEU A C 1
ATOM 691 O O . LEU A 1 85 ? 36.636 -11.513 -39.989 1.00 86.50 85 LEU A O 1
ATOM 695 N N . LYS A 1 86 ? 35.619 -12.871 -38.513 1.00 84.19 86 LYS A N 1
ATOM 696 C CA . LYS A 1 86 ? 36.109 -14.151 -39.061 1.00 84.19 86 LYS A CA 1
ATOM 697 C C . LYS A 1 86 ? 35.098 -14.874 -39.961 1.00 84.19 86 LYS A C 1
ATOM 699 O O . LYS A 1 86 ? 35.456 -15.883 -40.559 1.00 84.19 86 LYS A O 1
ATOM 704 N N . ASN A 1 87 ? 33.872 -14.371 -40.068 1.00 89.56 87 ASN A N 1
ATOM 705 C CA . ASN A 1 87 ? 32.794 -15.001 -40.822 1.00 89.56 87 ASN A CA 1
ATOM 706 C C . ASN A 1 87 ? 32.685 -14.372 -42.214 1.00 89.56 87 ASN A C 1
ATOM 708 O O . ASN A 1 87 ? 32.869 -13.165 -42.372 1.00 89.56 87 ASN A O 1
ATOM 712 N N . SER A 1 88 ? 32.399 -15.193 -43.224 1.00 92.50 88 SER A N 1
ATOM 713 C CA . SER A 1 88 ? 32.102 -14.743 -44.588 1.00 92.50 88 SER A CA 1
ATOM 714 C C . SER A 1 88 ? 30.753 -15.313 -45.010 1.00 92.50 88 SER A C 1
ATOM 716 O O . SER A 1 88 ? 30.537 -16.519 -44.912 1.00 92.50 88 SER A O 1
ATOM 718 N N . VAL A 1 89 ? 29.849 -14.438 -45.438 1.00 94.00 89 VAL A N 1
ATOM 719 C CA . VAL A 1 89 ? 28.470 -14.748 -45.817 1.00 94.00 89 VAL A CA 1
ATOM 720 C C . VAL A 1 89 ? 28.359 -14.619 -47.328 1.00 94.00 89 VAL A C 1
ATOM 722 O O . VAL A 1 89 ? 28.579 -13.544 -47.887 1.00 94.00 89 VAL A O 1
ATOM 725 N N . GLY A 1 90 ? 28.058 -15.728 -47.998 1.00 93.56 90 GLY A N 1
ATOM 726 C CA . GLY A 1 90 ? 27.885 -15.756 -49.448 1.00 93.56 90 GLY A CA 1
ATOM 727 C C . GLY A 1 90 ? 26.556 -15.155 -49.903 1.00 93.56 90 GLY A C 1
ATOM 728 O O . GLY A 1 90 ? 25.595 -15.063 -49.138 1.00 93.56 90 GLY A O 1
ATOM 729 N N . THR A 1 91 ? 26.497 -14.782 -51.179 1.00 93.00 91 THR A N 1
ATOM 730 C CA . THR A 1 91 ? 25.260 -14.323 -51.822 1.00 93.00 91 THR A CA 1
ATOM 731 C C . THR A 1 91 ? 24.229 -15.462 -51.891 1.00 93.00 91 THR A C 1
ATOM 733 O O . THR A 1 91 ? 24.528 -16.550 -52.381 1.00 93.00 91 THR A O 1
ATOM 736 N N . VAL A 1 92 ? 23.001 -15.202 -51.434 1.00 93.00 92 VAL A N 1
ATOM 737 C CA . VAL A 1 92 ? 21.847 -16.124 -51.474 1.00 93.00 92 VAL A CA 1
ATOM 738 C C . VAL A 1 92 ? 21.014 -15.926 -52.741 1.00 93.00 92 VAL A C 1
ATOM 740 O O . VAL A 1 92 ? 20.504 -16.887 -53.311 1.00 93.00 92 VAL A O 1
ATOM 743 N N . SER A 1 93 ? 20.877 -14.680 -53.202 1.00 92.56 93 SER A N 1
ATOM 744 C CA . SER A 1 93 ? 20.123 -14.346 -54.414 1.00 92.56 93 SER A CA 1
ATOM 745 C C . SER A 1 93 ? 20.833 -13.276 -55.230 1.00 92.56 93 SER A C 1
ATOM 747 O O . SER A 1 93 ? 21.444 -12.361 -54.680 1.00 92.56 93 SER A O 1
ATOM 749 N N . PHE A 1 94 ? 20.737 -13.400 -56.551 1.00 94.44 94 PHE A N 1
ATOM 750 C CA . PHE A 1 94 ? 21.360 -12.513 -57.525 1.00 94.44 94 PHE A CA 1
ATOM 751 C C . PHE A 1 94 ? 20.375 -12.256 -58.663 1.00 94.44 94 PHE A C 1
ATOM 753 O O . PHE A 1 94 ? 20.001 -13.192 -59.378 1.00 94.44 94 PHE A O 1
ATOM 760 N N . LYS A 1 95 ? 19.963 -11.001 -58.848 1.00 94.38 95 LYS A N 1
ATOM 761 C CA . LYS A 1 95 ? 19.002 -10.598 -59.879 1.00 94.38 95 LYS A CA 1
ATOM 762 C C . LYS A 1 95 ? 19.554 -9.447 -60.713 1.00 94.38 95 LYS A C 1
ATOM 764 O O . LYS A 1 95 ? 19.962 -8.419 -60.188 1.00 94.38 95 LYS A O 1
ATOM 769 N N . GLU A 1 96 ? 19.525 -9.630 -62.024 1.00 94.00 96 GLU A N 1
ATOM 770 C CA . GLU A 1 96 ? 19.950 -8.640 -63.014 1.00 94.00 96 GLU A CA 1
ATOM 771 C C . GLU A 1 96 ? 18.789 -7.669 -63.290 1.00 94.00 96 GLU A C 1
ATOM 773 O O . GLU A 1 96 ? 17.640 -8.096 -63.437 1.00 94.00 96 GLU A O 1
ATOM 778 N N . ILE A 1 97 ? 19.077 -6.369 -63.341 1.00 90.50 97 ILE A N 1
ATOM 779 C CA . ILE A 1 97 ? 18.113 -5.313 -63.664 1.00 90.50 97 ILE A CA 1
ATOM 780 C C . ILE A 1 97 ? 18.593 -4.634 -64.944 1.00 90.50 97 ILE A C 1
ATOM 782 O O . ILE A 1 97 ? 19.777 -4.338 -65.092 1.00 90.50 97 ILE A O 1
ATOM 786 N N . THR A 1 98 ? 17.671 -4.444 -65.888 1.00 89.62 98 THR A N 1
ATOM 787 C CA . THR A 1 98 ? 17.983 -3.891 -67.211 1.00 89.62 98 THR A CA 1
ATOM 788 C C . THR A 1 98 ? 17.376 -2.511 -67.396 1.00 89.62 98 THR A C 1
ATOM 790 O O . THR A 1 98 ? 16.250 -2.262 -66.961 1.00 89.62 98 THR A O 1
ATOM 793 N N . ASN A 1 99 ? 18.107 -1.640 -68.086 1.00 86.69 99 ASN A N 1
ATOM 794 C CA . ASN A 1 99 ? 17.618 -0.335 -68.509 1.00 86.69 99 ASN A CA 1
ATOM 795 C C . ASN A 1 99 ? 16.704 -0.427 -69.741 1.00 86.69 99 ASN A C 1
ATOM 797 O O . ASN A 1 99 ? 16.527 -1.484 -70.348 1.00 86.69 99 ASN A O 1
ATOM 801 N N . ALA A 1 100 ? 16.165 0.719 -70.170 1.00 85.69 100 ALA A N 1
ATOM 802 C CA . ALA A 1 100 ? 15.301 0.825 -71.351 1.00 85.69 100 ALA A CA 1
ATOM 803 C C . ALA A 1 100 ? 15.960 0.350 -72.666 1.00 85.69 100 ALA A C 1
ATOM 805 O O . ALA A 1 100 ? 15.262 0.096 -73.644 1.00 85.69 100 ALA A O 1
ATOM 806 N N . SER A 1 101 ? 17.293 0.222 -72.697 1.00 85.56 101 SER A N 1
ATOM 807 C CA . SER A 1 101 ? 18.063 -0.295 -73.837 1.00 85.56 101 SER A CA 1
ATOM 808 C C . SER A 1 101 ? 18.384 -1.794 -73.721 1.00 85.56 101 SER A C 1
ATOM 810 O O . SER A 1 101 ? 19.228 -2.291 -74.466 1.00 85.56 101 SER A O 1
ATOM 812 N N . ASN A 1 102 ? 17.737 -2.523 -72.799 1.00 86.06 102 ASN A N 1
ATOM 813 C CA . ASN A 1 102 ? 17.966 -3.943 -72.494 1.00 86.06 102 ASN A CA 1
ATOM 814 C C . ASN A 1 102 ? 19.402 -4.286 -72.057 1.00 86.06 102 ASN A C 1
ATOM 816 O O . ASN A 1 102 ? 19.827 -5.440 -72.156 1.00 86.06 102 ASN A O 1
ATOM 820 N N . LYS A 1 103 ? 20.164 -3.304 -71.568 1.00 89.62 103 LYS A N 1
ATOM 821 C CA . LYS A 1 103 ? 21.484 -3.540 -70.979 1.00 89.62 103 LYS A CA 1
ATOM 822 C C . LYS A 1 103 ? 21.373 -3.645 -69.467 1.00 89.62 103 LYS A C 1
ATOM 824 O O . LYS A 1 103 ? 20.534 -2.978 -68.873 1.00 89.62 103 LYS A O 1
ATOM 829 N N . ILE A 1 104 ? 22.212 -4.483 -68.864 1.00 90.12 104 ILE A N 1
ATOM 830 C CA . ILE A 1 104 ? 22.240 -4.679 -67.413 1.00 90.12 104 ILE A CA 1
ATOM 831 C C . ILE A 1 104 ? 23.116 -3.585 -66.808 1.00 90.12 104 ILE A C 1
ATOM 833 O O . ILE A 1 104 ? 24.339 -3.624 -66.942 1.00 90.12 104 ILE A O 1
ATOM 837 N N . ASP A 1 105 ? 22.488 -2.619 -66.154 1.00 90.25 105 ASP A N 1
ATOM 838 C CA . ASP A 1 105 ? 23.143 -1.481 -65.507 1.00 90.25 105 ASP A CA 1
ATOM 839 C C . ASP A 1 105 ? 23.050 -1.546 -63.978 1.00 90.25 105 ASP A C 1
ATOM 841 O O . ASP A 1 105 ? 23.706 -0.772 -63.288 1.00 90.25 105 ASP A O 1
ATOM 845 N N . GLN A 1 106 ? 22.274 -2.483 -63.424 1.00 93.75 106 GLN A N 1
ATOM 846 C CA . GLN A 1 106 ? 22.181 -2.702 -61.981 1.00 93.75 106 GLN A CA 1
ATOM 847 C C . GLN A 1 106 ? 22.022 -4.189 -61.656 1.00 93.75 106 GLN A C 1
ATOM 849 O O . GLN A 1 106 ? 21.470 -4.977 -62.432 1.00 93.75 106 GLN A O 1
ATOM 854 N N . VAL A 1 107 ? 22.499 -4.580 -60.479 1.00 95.31 107 VAL A N 1
ATOM 855 C CA . VAL A 1 107 ? 22.373 -5.942 -59.962 1.00 95.31 107 VAL A CA 1
ATOM 856 C C . VAL A 1 107 ? 21.918 -5.893 -58.512 1.00 95.31 107 VAL A C 1
ATOM 858 O O . VAL A 1 107 ? 22.549 -5.257 -57.676 1.00 95.31 107 VAL A O 1
ATOM 861 N N . LEU A 1 108 ? 20.859 -6.631 -58.199 1.00 96.06 108 LEU A N 1
ATOM 862 C CA . LEU A 1 108 ? 20.403 -6.855 -56.835 1.00 96.06 108 LEU A CA 1
ATOM 863 C C . LEU A 1 108 ? 21.071 -8.116 -56.277 1.00 96.06 108 LEU A C 1
ATOM 865 O O . LEU A 1 108 ? 20.806 -9.224 -56.755 1.00 96.06 108 LEU A O 1
ATOM 869 N N . VAL A 1 109 ? 21.906 -7.955 -55.253 1.00 96.25 109 VAL A N 1
ATOM 870 C CA . VAL A 1 109 ? 22.509 -9.060 -54.494 1.00 96.25 109 VAL A CA 1
ATOM 871 C C . VAL A 1 109 ? 21.855 -9.161 -53.123 1.00 96.25 109 VAL A C 1
ATOM 873 O O . VAL A 1 109 ? 21.515 -8.150 -52.512 1.00 96.25 109 VAL A O 1
ATOM 876 N N . SER A 1 110 ? 21.631 -10.385 -52.649 1.00 95.06 110 SER A N 1
ATOM 877 C CA . SER A 1 110 ? 20.985 -10.622 -51.355 1.00 95.06 110 SER A CA 1
ATOM 878 C C . SER A 1 110 ? 21.780 -11.588 -50.493 1.00 95.06 110 SER A C 1
ATOM 880 O O . SER A 1 110 ? 22.309 -12.570 -51.009 1.00 95.06 110 SER A O 1
ATOM 882 N N . PHE A 1 111 ? 21.804 -11.345 -49.187 1.00 94.94 111 PHE A N 1
ATOM 883 C CA . PHE A 1 111 ? 22.503 -12.158 -48.190 1.00 94.94 111 PHE A CA 1
ATOM 884 C C . PHE A 1 111 ? 21.529 -12.625 -47.113 1.00 94.94 111 PHE A C 1
ATOM 886 O O . PHE A 1 111 ? 20.553 -11.933 -46.831 1.00 94.94 111 PHE A O 1
ATOM 893 N N . ASP A 1 112 ? 21.804 -13.777 -46.505 1.00 92.56 112 ASP A N 1
ATOM 894 C CA . ASP A 1 112 ? 21.049 -14.261 -45.348 1.00 92.56 112 ASP A CA 1
ATOM 895 C C . ASP A 1 112 ? 21.256 -13.300 -44.170 1.00 92.56 112 ASP A C 1
ATOM 897 O O . ASP A 1 112 ? 22.373 -13.133 -43.669 1.00 92.56 112 ASP A O 1
ATOM 901 N N . ARG A 1 113 ? 20.172 -12.653 -43.737 1.00 89.06 113 ARG A N 1
ATOM 902 C CA . ARG A 1 113 ? 20.184 -11.671 -42.650 1.00 89.06 113 ARG A CA 1
ATOM 903 C C . ARG A 1 113 ? 20.635 -12.306 -41.340 1.00 89.06 113 ARG A C 1
ATOM 905 O O . ARG A 1 113 ? 21.307 -11.646 -40.554 1.00 89.06 113 ARG A O 1
ATOM 912 N N . ASN A 1 114 ? 20.308 -13.574 -41.097 1.00 88.56 114 ASN A N 1
ATOM 913 C CA . ASN A 1 114 ? 20.601 -14.245 -39.828 1.00 88.56 114 ASN A CA 1
ATOM 914 C C . ASN A 1 114 ? 22.090 -14.564 -39.642 1.00 88.56 114 ASN A C 1
ATOM 916 O O . ASN A 1 114 ? 22.529 -14.834 -38.525 1.00 88.56 114 ASN A O 1
ATOM 920 N N . GLN A 1 115 ? 22.879 -14.497 -40.716 1.00 90.62 115 GLN A N 1
ATOM 921 C CA . GLN A 1 115 ? 24.331 -14.681 -40.667 1.00 90.62 115 GLN A CA 1
ATOM 922 C C . GLN A 1 115 ? 25.093 -13.363 -40.466 1.00 90.62 115 GLN A C 1
ATOM 924 O O . GLN A 1 115 ? 26.318 -13.381 -40.328 1.00 90.62 115 GLN A O 1
ATOM 929 N N . ILE A 1 116 ? 24.385 -12.229 -40.443 1.00 89.12 116 ILE A N 1
ATOM 930 C CA . ILE A 1 116 ? 24.960 -10.885 -40.381 1.00 89.12 116 ILE A CA 1
ATOM 931 C C . ILE A 1 116 ? 24.562 -10.220 -39.064 1.00 89.12 116 ILE A C 1
ATOM 933 O O . ILE A 1 116 ? 23.389 -10.109 -38.713 1.00 89.12 116 ILE A O 1
ATOM 937 N N . VAL A 1 117 ? 25.557 -9.744 -38.318 1.00 88.69 117 VAL A N 1
ATOM 938 C CA . VAL A 1 117 ? 25.349 -9.048 -37.044 1.00 88.69 117 VAL A CA 1
ATOM 939 C C . VAL A 1 117 ? 25.287 -7.545 -37.307 1.00 88.69 117 VAL A C 1
ATOM 941 O O . VAL A 1 117 ? 26.303 -6.943 -37.644 1.00 88.69 117 VAL A O 1
ATOM 944 N N . PHE A 1 118 ? 24.115 -6.929 -37.123 1.00 86.19 118 PHE A N 1
ATOM 945 C CA . PHE A 1 118 ? 23.876 -5.501 -37.410 1.00 86.19 118 PHE A CA 1
ATOM 946 C C . PHE A 1 118 ? 24.790 -4.539 -36.655 1.00 86.19 118 PHE A C 1
ATOM 948 O O . PHE A 1 118 ? 25.148 -3.491 -37.181 1.00 86.19 118 PHE A O 1
ATOM 955 N N . THR A 1 119 ? 25.188 -4.908 -35.438 1.00 85.31 119 THR A N 1
ATOM 956 C CA . THR A 1 119 ? 26.035 -4.067 -34.583 1.00 85.31 119 THR A CA 1
ATOM 957 C C . THR A 1 119 ? 27.511 -4.103 -34.973 1.00 85.31 119 THR A C 1
ATOM 959 O O . THR A 1 119 ? 28.320 -3.424 -34.350 1.00 85.31 119 THR A O 1
ATOM 962 N N . ASN A 1 120 ? 27.882 -4.925 -35.959 1.00 88.88 120 ASN A N 1
ATOM 963 C CA . ASN A 1 120 ? 29.259 -5.091 -36.395 1.00 88.88 120 ASN A CA 1
ATOM 964 C C . ASN A 1 120 ? 29.477 -4.456 -37.768 1.00 88.88 120 ASN A C 1
ATOM 966 O O . ASN A 1 120 ? 28.697 -4.646 -38.701 1.00 88.88 120 ASN A O 1
ATOM 970 N N . GLN A 1 121 ? 30.620 -3.798 -37.908 1.00 91.38 121 GLN A N 1
ATOM 971 C CA . GLN A 1 121 ? 31.130 -3.333 -39.191 1.00 91.38 121 GLN A CA 1
ATOM 972 C C . GLN A 1 121 ? 31.448 -4.514 -40.122 1.00 91.38 121 GLN A C 1
ATOM 974 O O . GLN A 1 121 ? 31.841 -5.594 -39.664 1.00 91.38 121 GLN A O 1
ATOM 979 N N . PHE A 1 122 ? 31.285 -4.315 -41.430 1.00 93.69 122 PHE A N 1
ATOM 980 C CA . PHE A 1 122 ? 31.511 -5.335 -42.453 1.00 93.69 122 PHE A CA 1
ATOM 981 C C . PHE A 1 122 ? 32.109 -4.761 -43.735 1.00 93.69 122 PHE A C 1
ATOM 983 O O . PHE A 1 122 ? 32.097 -3.556 -43.955 1.00 93.69 122 PHE A O 1
ATOM 990 N N . VAL A 1 123 ? 32.644 -5.634 -44.586 1.00 95.12 123 VAL A N 1
ATOM 991 C CA . VAL A 1 123 ? 33.146 -5.283 -45.925 1.00 95.12 123 VAL A CA 1
ATOM 992 C C . VAL A 1 123 ? 32.600 -6.267 -46.954 1.00 95.12 123 VAL A C 1
ATOM 994 O O . VAL A 1 123 ? 32.310 -7.417 -46.616 1.00 95.12 123 VAL A O 1
ATOM 997 N N . PHE A 1 124 ? 32.496 -5.843 -48.209 1.00 96.38 124 PHE A N 1
ATOM 998 C CA . PHE A 1 124 ? 32.260 -6.739 -49.337 1.00 96.38 124 PHE A CA 1
ATOM 999 C C . PHE A 1 124 ? 33.592 -7.221 -49.899 1.00 96.38 124 PHE A C 1
ATOM 1001 O O . PHE A 1 124 ? 34.536 -6.441 -50.021 1.00 96.38 124 PHE A O 1
ATOM 1008 N N . ILE A 1 125 ? 33.667 -8.501 -50.251 1.00 95.62 125 ILE A N 1
ATOM 1009 C CA . ILE A 1 125 ? 34.852 -9.107 -50.859 1.00 95.62 125 ILE A CA 1
ATOM 1010 C C . ILE A 1 125 ? 34.490 -9.831 -52.152 1.00 95.62 125 ILE A C 1
ATOM 1012 O O . ILE A 1 125 ? 33.447 -1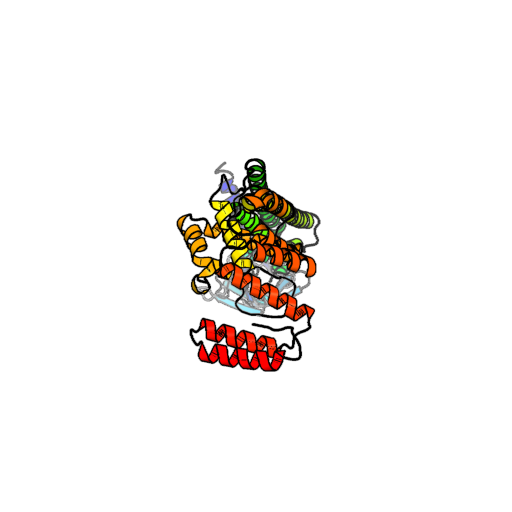0.483 -52.235 1.00 95.62 125 ILE A O 1
ATOM 1016 N N . VAL A 1 126 ? 35.379 -9.719 -53.136 1.00 94.06 126 VAL A N 1
ATOM 1017 C CA . VAL A 1 126 ? 35.373 -10.436 -54.417 1.00 94.06 126 VAL A CA 1
ATOM 1018 C C . VAL A 1 126 ? 36.820 -10.717 -54.780 1.00 94.06 126 VAL A C 1
ATOM 1020 O O . VAL A 1 126 ? 37.601 -9.779 -54.901 1.00 94.06 126 VAL A O 1
ATOM 1023 N N . ASP A 1 127 ? 37.169 -11.987 -54.977 1.00 89.31 127 ASP A N 1
ATOM 1024 C CA . ASP A 1 127 ? 38.535 -12.417 -55.297 1.00 89.31 127 ASP A CA 1
ATOM 1025 C C . ASP A 1 127 ? 39.575 -11.775 -54.347 1.00 89.31 127 ASP A C 1
ATOM 1027 O O . ASP A 1 127 ? 39.496 -11.973 -53.132 1.00 89.31 127 ASP A O 1
ATOM 1031 N N . GLU A 1 128 ? 40.543 -11.009 -54.865 1.00 89.38 128 GLU A N 1
ATOM 1032 C CA . GLU A 1 128 ? 41.511 -10.249 -54.060 1.00 89.38 128 GLU A CA 1
ATOM 1033 C C . GLU A 1 128 ? 41.042 -8.850 -53.603 1.00 89.38 128 GLU A C 1
ATOM 1035 O O . GLU A 1 128 ? 41.749 -8.188 -52.839 1.00 89.38 128 GLU A O 1
ATOM 1040 N N . TYR A 1 129 ? 39.877 -8.379 -54.053 1.00 95.31 129 TYR A N 1
ATOM 1041 C CA . TYR A 1 129 ? 39.381 -7.025 -53.803 1.00 95.31 129 TYR A CA 1
ATOM 1042 C C . TYR A 1 129 ? 38.456 -6.964 -52.585 1.00 95.31 129 TYR A C 1
ATOM 1044 O O . TYR A 1 129 ? 37.663 -7.865 -52.309 1.00 95.31 129 TYR A O 1
ATOM 1052 N N . THR A 1 130 ? 38.561 -5.868 -51.836 1.00 95.06 130 THR A N 1
ATOM 1053 C CA . THR A 1 130 ? 37.775 -5.598 -50.627 1.00 95.06 130 THR A CA 1
ATOM 1054 C C . THR A 1 130 ? 37.237 -4.175 -50.697 1.00 95.06 130 THR A C 1
ATOM 1056 O O . THR A 1 130 ? 37.964 -3.273 -51.109 1.00 95.06 130 THR A O 1
ATOM 1059 N N . SER A 1 131 ? 35.973 -3.983 -50.324 1.00 95.00 131 SER A N 1
ATOM 1060 C CA . SER A 1 131 ? 35.360 -2.658 -50.261 1.00 95.00 131 SER A CA 1
ATOM 1061 C C . SER A 1 131 ? 35.844 -1.857 -49.056 1.00 95.00 131 SER A C 1
ATOM 1063 O O . SER A 1 131 ? 36.429 -2.403 -48.116 1.00 95.00 131 SER A O 1
ATOM 1065 N N . ASP A 1 132 ? 35.486 -0.577 -49.025 1.00 90.44 132 ASP A N 1
ATOM 1066 C CA . ASP A 1 132 ? 35.493 0.187 -47.778 1.00 90.44 132 ASP A CA 1
ATOM 1067 C C . ASP A 1 132 ? 34.563 -0.440 -46.724 1.00 90.44 132 ASP A C 1
ATOM 1069 O O . ASP A 1 132 ? 33.668 -1.239 -47.036 1.00 90.44 132 ASP A O 1
ATOM 1073 N N . ILE A 1 133 ? 34.793 -0.073 -45.460 1.00 91.38 133 ILE A N 1
ATOM 1074 C CA . ILE A 1 133 ? 33.981 -0.518 -44.325 1.00 91.38 133 ILE A CA 1
ATOM 1075 C C . ILE A 1 133 ? 32.566 0.049 -44.447 1.00 91.38 133 ILE A C 1
ATOM 1077 O O . ILE A 1 133 ? 32.378 1.249 -44.631 1.00 91.38 133 ILE A O 1
ATOM 1081 N N . MET A 1 134 ? 31.582 -0.827 -44.269 1.00 90.38 134 MET A N 1
ATOM 1082 C CA . MET A 1 134 ? 30.171 -0.498 -44.153 1.00 90.38 134 MET A CA 1
ATOM 1083 C C . MET A 1 134 ? 29.659 -0.833 -42.748 1.00 90.38 134 MET A C 1
ATOM 1085 O O . MET A 1 134 ? 30.067 -1.821 -42.132 1.00 90.38 134 MET A O 1
ATOM 1089 N N . GLU A 1 135 ? 28.727 -0.028 -42.250 1.00 88.31 135 GLU A N 1
ATOM 1090 C CA . GLU A 1 135 ? 27.983 -0.299 -41.022 1.00 88.31 135 GLU A CA 1
ATOM 1091 C C . GLU A 1 135 ? 26.517 0.086 -41.203 1.00 88.31 135 GLU A C 1
ATOM 1093 O O . GLU A 1 135 ? 26.191 1.007 -41.954 1.00 88.31 135 GLU A O 1
ATOM 1098 N N . PHE A 1 136 ? 25.616 -0.629 -40.531 1.00 84.75 136 PHE A N 1
ATOM 1099 C CA . PHE A 1 136 ? 24.215 -0.233 -40.507 1.00 84.75 136 PHE A CA 1
ATOM 1100 C C . PHE A 1 136 ? 24.011 0.850 -39.447 1.00 84.75 136 PHE A C 1
ATOM 1102 O O . PHE A 1 136 ? 24.407 0.640 -38.301 1.00 84.75 136 PHE A O 1
ATOM 1109 N N . PRO A 1 137 ? 23.353 1.971 -39.777 1.00 84.75 137 PRO A N 1
ATOM 1110 C CA . PRO A 1 137 ? 22.851 2.891 -38.767 1.00 84.75 137 PRO A CA 1
ATOM 1111 C C . PRO A 1 137 ? 21.921 2.207 -37.758 1.00 84.75 137 PRO A C 1
ATOM 1113 O O . PRO A 1 137 ? 21.147 1.323 -38.130 1.00 84.75 137 PRO A O 1
ATOM 1116 N N . GLU A 1 138 ? 21.937 2.672 -36.505 1.00 87.31 138 GLU A N 1
ATOM 1117 C CA . GLU A 1 138 ? 21.163 2.072 -35.407 1.00 87.31 138 GLU A CA 1
ATOM 1118 C C . GLU A 1 138 ? 19.660 1.988 -35.680 1.00 87.31 138 GLU A C 1
ATOM 1120 O O . GLU A 1 138 ? 19.021 1.037 -35.250 1.00 87.31 138 GLU A O 1
ATOM 1125 N N . TYR A 1 139 ? 19.092 2.925 -36.444 1.00 85.75 139 TYR A N 1
ATOM 1126 C CA . TYR A 1 139 ? 17.662 2.919 -36.775 1.00 85.75 139 TYR A CA 1
ATOM 1127 C C . TYR A 1 139 ? 17.225 1.782 -37.712 1.00 85.75 139 TYR A C 1
ATOM 1129 O O . TYR A 1 139 ? 16.030 1.533 -37.874 1.00 85.75 139 TYR A O 1
ATOM 1137 N N . TYR A 1 140 ? 18.185 1.065 -38.302 1.00 83.75 140 TYR A N 1
ATOM 1138 C CA . TYR A 1 140 ? 17.946 -0.184 -39.023 1.00 83.75 140 TYR A CA 1
ATOM 1139 C C . TYR A 1 140 ? 18.218 -1.431 -38.182 1.00 83.75 140 TYR A C 1
ATOM 1141 O O . TYR A 1 140 ? 17.978 -2.542 -38.660 1.00 83.75 140 TYR A O 1
ATOM 1149 N N . TRP A 1 141 ? 18.753 -1.283 -36.969 1.00 86.88 141 TRP A N 1
ATOM 1150 C CA . TRP A 1 141 ? 19.005 -2.426 -36.104 1.00 86.88 141 TRP A CA 1
ATOM 1151 C C . TRP A 1 141 ? 17.678 -2.975 -35.563 1.00 86.88 141 TRP A C 1
ATOM 1153 O O . TRP A 1 141 ? 16.735 -2.209 -35.342 1.00 86.88 141 TRP A O 1
ATOM 1163 N N . PRO A 1 142 ? 17.597 -4.292 -35.318 1.00 85.12 142 PRO A N 1
ATOM 1164 C CA . PRO A 1 142 ? 16.414 -4.904 -34.719 1.00 85.12 142 PRO A CA 1
ATOM 1165 C C . PRO A 1 142 ? 16.045 -4.246 -33.386 1.00 85.12 142 PRO A C 1
ATOM 1167 O O . PRO A 1 142 ? 16.937 -3.950 -32.589 1.00 85.12 142 PRO A O 1
ATOM 1170 N N . TYR A 1 143 ? 14.748 -4.055 -33.142 1.00 88.19 143 TYR A N 1
ATOM 1171 C CA . TYR A 1 143 ? 14.191 -3.476 -31.914 1.00 88.19 143 TYR A CA 1
ATOM 1172 C C . TYR A 1 143 ? 14.537 -2.001 -31.657 1.00 88.19 143 TYR A C 1
ATOM 1174 O O . TYR A 1 143 ? 14.249 -1.481 -30.576 1.00 88.19 143 TYR A O 1
ATOM 1182 N N . PHE A 1 144 ? 15.118 -1.285 -32.629 1.00 89.12 144 PHE A N 1
ATOM 1183 C CA . PHE A 1 144 ? 15.410 0.142 -32.465 1.00 89.12 144 PHE A CA 1
ATOM 1184 C C . PHE A 1 144 ? 14.152 0.954 -32.155 1.00 89.12 144 PHE A C 1
ATOM 1186 O O . PHE A 1 144 ? 14.182 1.794 -31.260 1.00 89.12 144 PHE A O 1
ATOM 1193 N N . GLN A 1 145 ? 13.051 0.717 -32.876 1.00 88.81 145 GLN A N 1
ATOM 1194 C CA . GLN A 1 145 ? 11.814 1.479 -32.681 1.00 88.81 145 GLN A CA 1
ATOM 1195 C C . GLN A 1 145 ? 11.253 1.289 -31.271 1.00 88.81 145 GLN A C 1
ATOM 1197 O O . GLN A 1 145 ? 10.911 2.271 -30.613 1.00 88.81 145 GLN A O 1
ATOM 1202 N N . GLU A 1 146 ? 11.233 0.046 -30.789 1.00 91.19 146 GLU A N 1
ATOM 1203 C CA . GLU A 1 146 ? 10.791 -0.290 -29.438 1.00 91.19 146 GLU A CA 1
ATOM 1204 C C . GLU A 1 146 ? 11.686 0.370 -28.374 1.00 91.19 146 GLU A C 1
ATOM 1206 O O . GLU A 1 146 ? 11.198 1.109 -27.514 1.00 91.19 146 GLU A O 1
ATOM 1211 N N . PHE A 1 147 ? 13.006 0.184 -28.471 1.00 92.62 147 PHE A N 1
ATOM 1212 C CA . PHE A 1 147 ? 13.973 0.799 -27.558 1.00 92.62 147 PHE A CA 1
ATOM 1213 C C . PHE A 1 147 ? 13.845 2.328 -27.531 1.00 92.62 147 PHE A C 1
ATOM 1215 O O . PHE A 1 147 ? 13.749 2.951 -26.470 1.00 92.62 147 PHE A O 1
ATOM 1222 N N . ASN A 1 148 ? 13.813 2.940 -28.715 1.00 91.81 148 ASN A N 1
ATOM 1223 C CA . ASN A 1 148 ? 13.721 4.381 -28.882 1.00 91.81 148 ASN A CA 1
ATOM 1224 C C . ASN A 1 148 ? 12.408 4.925 -28.299 1.00 91.81 148 ASN A C 1
ATOM 1226 O O . ASN A 1 148 ? 12.409 5.996 -27.692 1.00 91.81 148 ASN A O 1
ATOM 1230 N N . GLN A 1 149 ? 11.303 4.185 -28.418 1.00 93.88 149 GLN A N 1
ATOM 1231 C CA . GLN A 1 149 ? 10.035 4.543 -27.789 1.00 93.88 149 GLN A CA 1
ATOM 1232 C C . GLN A 1 149 ? 10.145 4.550 -26.258 1.00 93.88 149 GLN A C 1
ATOM 1234 O O . GLN A 1 149 ? 9.790 5.559 -25.642 1.00 93.88 149 GLN A O 1
ATOM 1239 N N . TYR A 1 150 ? 10.673 3.486 -25.639 1.00 95.31 150 TYR A N 1
ATOM 1240 C CA . TYR A 1 150 ? 10.847 3.436 -24.181 1.00 95.31 150 TYR A CA 1
ATOM 1241 C C . TYR A 1 150 ? 11.740 4.570 -23.670 1.00 95.31 150 TYR A C 1
ATOM 1243 O O . TYR A 1 150 ? 11.398 5.243 -22.694 1.00 95.31 150 TYR A O 1
ATOM 1251 N N . CYS A 1 151 ? 12.862 4.830 -24.345 1.00 94.25 151 CYS A N 1
ATOM 1252 C CA . CYS A 1 151 ? 13.785 5.886 -23.946 1.00 94.25 151 CYS A CA 1
ATOM 1253 C C . CYS A 1 151 ? 13.201 7.291 -24.126 1.00 94.25 151 CYS A C 1
ATOM 1255 O O . CYS A 1 151 ? 13.351 8.118 -23.227 1.00 94.25 151 CYS A O 1
ATOM 1257 N N . ASN A 1 152 ? 12.527 7.575 -25.245 1.00 94.50 152 ASN A N 1
ATOM 1258 C CA . ASN A 1 152 ? 11.976 8.906 -25.507 1.00 94.50 152 ASN A CA 1
ATOM 1259 C C . ASN A 1 152 ? 10.784 9.224 -24.604 1.00 94.50 152 ASN A C 1
ATOM 1261 O O . ASN A 1 152 ? 10.740 10.316 -24.039 1.00 94.50 152 ASN A O 1
ATOM 1265 N N . LEU A 1 153 ? 9.860 8.276 -24.413 1.00 96.81 153 LEU A N 1
ATOM 1266 C CA . LEU A 1 153 ? 8.747 8.456 -23.477 1.00 96.81 153 LEU A CA 1
ATOM 1267 C C . LEU A 1 153 ? 9.250 8.551 -22.036 1.00 96.81 153 LEU A C 1
ATOM 1269 O O . LEU A 1 153 ? 8.806 9.416 -21.286 1.00 96.81 153 LEU A O 1
ATOM 1273 N N . GLY A 1 154 ? 10.213 7.706 -21.656 1.00 96.44 154 GLY A N 1
ATOM 1274 C CA . GLY A 1 154 ? 10.861 7.772 -20.350 1.00 96.44 154 GLY A CA 1
ATOM 1275 C C . GLY A 1 154 ? 11.476 9.145 -20.089 1.00 96.44 154 GLY A C 1
ATOM 1276 O O . GLY A 1 154 ? 11.167 9.775 -19.082 1.00 96.44 154 GLY A O 1
ATOM 1277 N N . LYS A 1 155 ? 12.278 9.648 -21.033 1.00 96.19 155 LYS A N 1
ATOM 1278 C CA . LYS A 1 155 ? 12.869 10.990 -20.979 1.00 96.19 155 LYS A CA 1
ATOM 1279 C C . LYS A 1 155 ? 11.804 12.082 -20.859 1.00 96.19 155 LYS A C 1
ATOM 1281 O O . LYS A 1 155 ? 11.919 12.926 -19.976 1.00 96.19 155 LYS A O 1
ATOM 1286 N N . GLN A 1 156 ? 10.781 12.058 -21.714 1.00 97.62 156 GLN A N 1
ATOM 1287 C CA . GLN A 1 156 ? 9.700 13.044 -21.688 1.00 97.62 156 GLN A CA 1
ATOM 1288 C C . GLN A 1 156 ? 9.023 1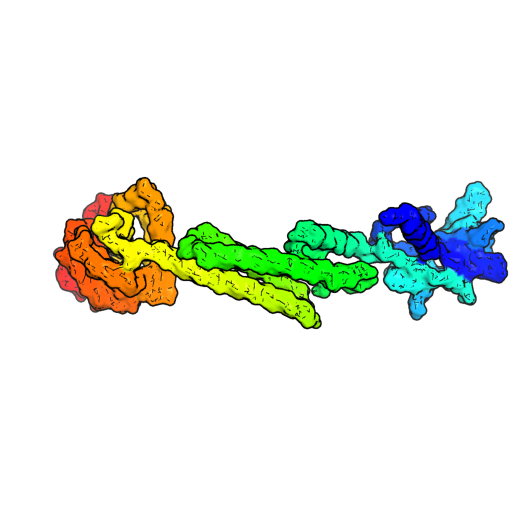3.077 -20.312 1.00 97.62 156 GLN A C 1
ATOM 1290 O O . GLN A 1 156 ? 8.859 14.143 -19.728 1.00 97.62 156 GLN A O 1
ATOM 1295 N N . PHE A 1 157 ? 8.697 11.913 -19.745 1.00 98.06 157 PHE A N 1
ATOM 1296 C CA . PHE A 1 157 ? 8.080 11.848 -18.424 1.00 98.06 157 PHE A CA 1
ATOM 1297 C C . PHE A 1 157 ? 9.006 12.316 -17.297 1.00 98.06 157 PHE A C 1
ATOM 1299 O O . PHE A 1 157 ? 8.508 12.872 -16.322 1.00 98.06 157 PHE A O 1
ATOM 1306 N N . VAL A 1 158 ? 10.328 12.139 -17.402 1.00 96.69 158 VAL A N 1
ATOM 1307 C CA . VAL A 1 158 ? 11.275 12.743 -16.445 1.00 96.69 158 VAL A CA 1
ATOM 1308 C C . VAL A 1 158 ? 11.236 14.269 -16.529 1.00 96.69 158 VAL A C 1
ATOM 1310 O O . VAL A 1 158 ? 11.169 14.931 -15.495 1.00 96.69 158 VAL A O 1
ATOM 1313 N N . GLU A 1 159 ? 11.250 14.825 -17.743 1.00 95.88 159 GLU A N 1
ATOM 1314 C CA . GLU A 1 159 ? 11.205 16.276 -17.985 1.00 95.88 159 GLU A CA 1
ATOM 1315 C C . GLU A 1 159 ? 9.883 16.908 -17.510 1.00 95.88 159 GLU A C 1
ATOM 1317 O O . GLU A 1 159 ? 9.877 18.043 -17.040 1.00 95.88 159 GLU A O 1
ATOM 1322 N N . GLU A 1 160 ? 8.781 16.157 -17.566 1.00 97.19 160 GLU A N 1
ATOM 1323 C CA . GLU A 1 160 ? 7.453 16.547 -17.067 1.00 97.19 160 GLU A CA 1
ATOM 1324 C C . GLU A 1 160 ? 7.234 16.240 -15.568 1.00 97.19 160 GLU A C 1
ATOM 1326 O O . GLU A 1 160 ? 6.132 16.435 -15.055 1.00 97.19 160 GLU A O 1
ATOM 1331 N N . HIS A 1 161 ? 8.252 15.744 -14.853 1.00 96.31 161 HIS A N 1
ATOM 1332 C CA . HIS A 1 161 ? 8.163 15.306 -13.448 1.00 96.31 161 HIS A CA 1
ATOM 1333 C C . HIS A 1 161 ? 7.134 14.181 -13.193 1.00 96.31 161 HIS A C 1
ATOM 1335 O O . HIS A 1 161 ? 6.658 13.959 -12.083 1.00 96.31 161 HIS A O 1
ATOM 1341 N N . HIS A 1 162 ? 6.796 13.400 -14.216 1.00 96.94 162 HIS A N 1
ATOM 1342 C CA . HIS A 1 162 ? 5.934 12.224 -14.124 1.00 96.94 162 HIS A CA 1
ATOM 1343 C C . HIS A 1 162 ? 6.739 10.956 -13.808 1.00 96.94 162 HIS A C 1
ATOM 1345 O O . HIS A 1 162 ? 6.713 9.977 -14.555 1.00 96.94 162 HIS A O 1
ATOM 1351 N N . TYR A 1 163 ? 7.441 10.946 -12.673 1.00 96.62 163 TYR A N 1
ATOM 1352 C CA . TYR A 1 163 ? 8.458 9.934 -12.362 1.00 96.62 163 TYR A CA 1
ATOM 1353 C C . TYR A 1 163 ? 7.948 8.483 -12.338 1.00 96.62 163 TYR A C 1
ATOM 1355 O O . TYR A 1 163 ? 8.618 7.588 -12.846 1.00 96.62 163 TYR A O 1
ATOM 1363 N N . ILE A 1 164 ? 6.740 8.223 -11.825 1.00 95.38 164 ILE A N 1
ATOM 1364 C CA . ILE A 1 164 ? 6.169 6.860 -11.829 1.00 95.38 164 ILE A CA 1
ATOM 1365 C C . ILE A 1 164 ? 5.953 6.366 -13.271 1.00 95.38 164 ILE A C 1
ATOM 1367 O O . ILE A 1 164 ? 6.282 5.227 -13.602 1.00 95.38 164 ILE A O 1
ATOM 1371 N N . LYS A 1 165 ? 5.456 7.238 -14.161 1.00 96.62 165 LYS A N 1
ATOM 1372 C CA . LYS A 1 165 ? 5.279 6.909 -15.585 1.00 96.62 165 LYS A CA 1
ATOM 1373 C C . LYS A 1 165 ? 6.621 6.751 -16.292 1.00 96.62 165 LYS A C 1
ATOM 1375 O O . LYS A 1 165 ? 6.768 5.827 -17.089 1.00 96.62 165 LYS A O 1
ATOM 1380 N N . ALA A 1 166 ? 7.593 7.608 -15.974 1.00 97.38 166 ALA A N 1
ATOM 1381 C CA . ALA A 1 166 ? 8.951 7.512 -16.499 1.00 97.38 166 ALA A CA 1
ATOM 1382 C C . ALA A 1 166 ? 9.572 6.150 -16.176 1.00 97.38 166 ALA A C 1
ATOM 1384 O O . ALA A 1 166 ? 10.041 5.459 -17.080 1.00 97.38 166 ALA A O 1
ATOM 1385 N N . TYR A 1 167 ? 9.492 5.715 -14.914 1.00 97.06 167 TYR A N 1
ATOM 1386 C CA . TYR A 1 167 ? 9.989 4.403 -14.509 1.00 97.06 167 TYR A CA 1
ATOM 1387 C C . TYR A 1 167 ? 9.251 3.271 -15.228 1.00 97.06 167 TYR A C 1
ATOM 1389 O O . TYR A 1 167 ? 9.882 2.336 -15.712 1.00 97.06 167 TYR A O 1
ATOM 1397 N N . GLY A 1 168 ? 7.927 3.382 -15.375 1.00 95.81 168 GLY A N 1
ATOM 1398 C CA . GLY A 1 168 ? 7.120 2.407 -16.109 1.00 95.81 168 GLY A CA 1
ATOM 1399 C C . GLY A 1 168 ? 7.569 2.175 -17.558 1.00 95.81 168 GLY A C 1
ATOM 1400 O O . GLY A 1 168 ? 7.396 1.067 -18.057 1.00 95.81 168 GLY A O 1
ATOM 1401 N N . GLN A 1 169 ? 8.169 3.178 -18.211 1.00 96.00 169 GLN A N 1
ATOM 1402 C CA . GLN A 1 169 ? 8.783 3.036 -19.539 1.00 96.00 169 GLN A CA 1
ATOM 1403 C C . GLN A 1 169 ? 10.221 2.518 -19.450 1.00 96.00 169 GLN A C 1
ATOM 1405 O O . GLN A 1 169 ? 10.595 1.570 -20.137 1.00 96.00 169 GLN A O 1
ATOM 1410 N N . LEU A 1 170 ? 11.033 3.125 -18.583 1.00 95.62 170 LEU A N 1
ATOM 1411 C CA . LEU A 1 170 ? 12.463 2.836 -18.485 1.00 95.62 170 LEU A CA 1
ATOM 1412 C C . LEU A 1 170 ? 12.770 1.475 -17.840 1.00 95.62 170 LEU A C 1
ATOM 1414 O O . LEU A 1 170 ? 13.864 0.950 -18.024 1.00 95.62 170 LEU A O 1
ATOM 1418 N N . LYS A 1 171 ? 11.829 0.853 -17.123 1.00 95.06 171 LYS A N 1
ATOM 1419 C CA . LYS A 1 171 ? 12.031 -0.500 -16.585 1.00 95.06 171 LYS A CA 1
ATOM 1420 C C . LYS A 1 171 ? 12.220 -1.557 -17.678 1.00 95.06 171 LYS A C 1
ATOM 1422 O O . LYS A 1 171 ? 12.886 -2.559 -17.444 1.00 95.06 171 LYS A O 1
ATOM 1427 N N . ASN A 1 172 ? 11.710 -1.303 -18.886 1.00 93.88 172 ASN A N 1
ATOM 1428 C CA . ASN A 1 172 ? 11.828 -2.217 -20.027 1.00 93.88 172 ASN A CA 1
ATOM 1429 C C . ASN A 1 172 ? 13.249 -2.288 -20.610 1.00 93.88 172 ASN A C 1
ATOM 1431 O O . ASN A 1 172 ? 13.511 -3.123 -21.467 1.00 93.88 172 ASN A O 1
ATOM 1435 N N . ILE A 1 173 ? 14.172 -1.437 -20.148 1.00 92.75 173 ILE A N 1
ATOM 1436 C CA . ILE A 1 173 ? 15.589 -1.480 -20.540 1.00 92.75 173 ILE A CA 1
ATOM 1437 C C . ILE A 1 173 ? 16.505 -1.964 -19.406 1.00 92.75 173 ILE A C 1
ATOM 1439 O O . ILE A 1 173 ? 17.726 -1.887 -19.533 1.00 92.75 173 ILE A O 1
ATOM 1443 N N . LEU A 1 174 ? 15.945 -2.432 -18.284 1.00 92.75 174 LEU A N 1
ATOM 1444 C CA . LEU A 1 174 ? 16.722 -2.961 -17.162 1.00 92.75 174 LEU A CA 1
ATOM 1445 C C . LEU A 1 174 ? 17.211 -4.394 -17.428 1.00 92.75 174 LEU A C 1
ATOM 1447 O O . LEU A 1 174 ? 16.569 -5.139 -18.176 1.00 92.75 174 LEU A O 1
ATOM 1451 N N . PRO A 1 175 ? 18.315 -4.824 -16.785 1.00 87.56 175 PRO A N 1
ATOM 1452 C CA . PRO A 1 175 ? 18.737 -6.221 -16.792 1.00 87.56 175 PRO A CA 1
ATOM 1453 C C . PRO A 1 175 ? 17.582 -7.163 -16.418 1.00 87.56 175 PRO A C 1
ATOM 1455 O O . PRO A 1 175 ? 16.936 -6.984 -15.391 1.00 87.56 175 PRO A O 1
ATOM 1458 N N . GLY A 1 176 ? 17.325 -8.168 -17.259 1.00 84.25 176 GLY A N 1
ATOM 1459 C CA . GLY A 1 176 ? 16.207 -9.108 -17.099 1.00 84.25 176 GLY A CA 1
ATOM 1460 C C . GLY A 1 176 ? 14.956 -8.774 -17.920 1.00 84.25 176 GLY A C 1
ATOM 1461 O O . GLY A 1 176 ? 14.084 -9.633 -18.042 1.00 84.25 176 GLY A O 1
ATOM 1462 N N . ALA A 1 177 ? 14.873 -7.586 -18.528 1.00 87.81 177 ALA A N 1
ATOM 1463 C CA . ALA A 1 177 ? 13.827 -7.263 -19.494 1.00 87.81 177 ALA A CA 1
ATOM 1464 C C . ALA A 1 177 ? 14.038 -7.985 -20.840 1.00 87.81 177 ALA A C 1
ATOM 1466 O O . ALA A 1 177 ? 15.158 -8.359 -21.209 1.00 87.81 177 ALA A O 1
ATOM 1467 N N . THR A 1 178 ? 12.952 -8.168 -21.595 1.00 88.06 178 THR A N 1
ATOM 1468 C CA . THR A 1 178 ? 12.997 -8.730 -22.952 1.00 88.06 178 THR A CA 1
ATOM 1469 C C . THR A 1 178 ? 13.890 -7.867 -23.849 1.00 88.06 178 THR A C 1
ATOM 1471 O O . THR A 1 178 ? 13.841 -6.644 -23.771 1.00 88.06 178 THR A O 1
ATOM 1474 N N . HIS A 1 179 ? 14.721 -8.496 -24.684 1.00 87.25 179 HIS A N 1
ATOM 1475 C CA . HIS A 1 179 ? 15.630 -7.823 -25.631 1.00 87.25 179 HIS A CA 1
ATOM 1476 C C . HIS A 1 179 ? 16.691 -6.896 -25.001 1.00 87.25 179 HIS A C 1
ATOM 1478 O O . HIS A 1 179 ? 17.358 -6.142 -25.709 1.00 87.25 179 HIS A O 1
ATOM 1484 N N . VAL A 1 180 ? 16.931 -6.968 -23.682 1.00 87.81 180 VAL A N 1
ATOM 1485 C CA . VAL A 1 180 ? 17.924 -6.105 -23.012 1.00 87.81 180 VAL A CA 1
ATOM 1486 C C . VAL A 1 180 ? 19.347 -6.271 -23.568 1.00 87.81 180 VAL A C 1
ATOM 1488 O O . VAL A 1 180 ? 20.108 -5.305 -23.635 1.00 87.81 180 VAL A O 1
ATOM 1491 N N . SER A 1 181 ? 19.722 -7.477 -24.009 1.00 88.06 181 SER A N 1
ATOM 1492 C CA . SER A 1 181 ? 21.029 -7.738 -24.625 1.00 88.06 181 SER A CA 1
ATOM 1493 C C . SER A 1 181 ? 21.240 -6.934 -25.904 1.00 88.06 181 SER A C 1
ATOM 1495 O O . SER A 1 181 ? 22.346 -6.461 -26.165 1.00 88.06 181 SER A O 1
ATOM 1497 N N . GLU A 1 182 ? 20.187 -6.759 -26.690 1.00 89.50 182 GLU A N 1
ATOM 1498 C CA . GLU A 1 182 ? 20.143 -5.936 -27.887 1.00 89.50 182 GLU A CA 1
ATOM 1499 C C . GLU A 1 182 ? 20.086 -4.460 -27.501 1.00 89.50 182 GLU A C 1
ATOM 1501 O O . GLU A 1 182 ? 20.896 -3.676 -27.996 1.00 89.50 182 GLU A O 1
ATOM 1506 N N . PHE A 1 183 ? 19.222 -4.105 -26.543 1.00 91.19 183 PHE A N 1
ATOM 1507 C CA . PHE A 1 183 ? 19.076 -2.733 -26.060 1.00 91.19 183 PHE A CA 1
ATOM 1508 C C . PHE A 1 183 ? 20.388 -2.144 -25.542 1.00 91.19 183 PHE A C 1
ATOM 1510 O O . PHE A 1 183 ? 20.703 -0.991 -25.825 1.00 91.19 183 PHE A O 1
ATOM 1517 N N . SER A 1 184 ? 21.201 -2.951 -24.858 1.00 91.31 184 SER A N 1
ATOM 1518 C CA . SER A 1 184 ? 22.486 -2.522 -24.295 1.00 91.31 184 SER A CA 1
ATOM 1519 C C . SER A 1 184 ? 23.514 -2.048 -25.332 1.00 91.31 184 SER A C 1
ATOM 1521 O O . SER A 1 184 ? 24.497 -1.399 -24.967 1.00 91.31 184 SER A O 1
ATOM 1523 N N . LYS A 1 185 ? 23.299 -2.359 -26.618 1.00 90.44 185 LYS A N 1
ATOM 1524 C CA . LYS A 1 185 ? 24.210 -2.022 -27.720 1.00 90.44 185 LYS A CA 1
ATOM 1525 C C . LYS A 1 185 ? 23.909 -0.669 -28.362 1.00 90.44 185 LYS A C 1
ATOM 1527 O O . LYS A 1 185 ? 24.793 -0.139 -29.027 1.00 90.44 185 LYS A O 1
ATOM 1532 N N . PHE A 1 186 ? 22.708 -0.116 -28.181 1.00 91.25 186 PHE A N 1
ATOM 1533 C CA . PHE A 1 186 ? 22.360 1.187 -28.751 1.00 91.25 186 PHE A CA 1
ATOM 1534 C C . PHE A 1 186 ? 23.133 2.319 -28.076 1.00 91.25 186 PHE A C 1
ATOM 1536 O O . PHE A 1 186 ? 23.289 2.352 -26.852 1.00 91.25 186 PHE A O 1
ATOM 1543 N N . SER A 1 187 ? 23.544 3.306 -28.868 1.00 89.62 187 SER A N 1
ATOM 1544 C CA . SER A 1 187 ? 24.324 4.472 -28.442 1.00 89.62 187 SER A CA 1
ATOM 1545 C C . SER A 1 187 ? 23.726 5.199 -27.233 1.00 89.62 187 SER A C 1
ATOM 1547 O O . SER A 1 187 ? 24.447 5.610 -26.319 1.00 89.62 187 SER A O 1
ATOM 1549 N N . ASN A 1 188 ? 22.396 5.310 -27.184 1.00 88.94 188 ASN A N 1
ATOM 1550 C CA . ASN A 1 188 ? 21.675 6.019 -26.129 1.00 88.94 188 ASN A CA 1
ATOM 1551 C C . ASN A 1 188 ? 21.374 5.170 -24.885 1.00 88.94 188 ASN A C 1
ATOM 1553 O O . ASN A 1 188 ? 20.893 5.720 -23.892 1.00 88.94 188 ASN A O 1
ATOM 1557 N N . TYR A 1 189 ? 21.687 3.870 -24.879 1.00 92.38 189 TYR A N 1
ATOM 1558 C CA . TYR A 1 189 ? 21.438 2.997 -23.727 1.00 92.38 189 TYR A CA 1
ATOM 1559 C C . TYR A 1 189 ? 22.101 3.523 -22.459 1.00 92.38 189 TYR A C 1
ATOM 1561 O O . TYR A 1 189 ? 21.451 3.670 -21.425 1.00 92.38 189 TYR A O 1
ATOM 1569 N N . LYS A 1 190 ? 23.384 3.895 -22.551 1.00 90.62 190 LYS A N 1
ATOM 1570 C CA . LYS A 1 190 ? 24.122 4.430 -21.404 1.00 90.62 190 LYS A CA 1
ATOM 1571 C C . LYS A 1 190 ? 23.464 5.693 -20.859 1.00 90.62 190 LYS A C 1
ATOM 1573 O O . LYS A 1 190 ? 23.387 5.848 -19.649 1.00 90.62 190 LYS A O 1
ATOM 1578 N N . LEU A 1 191 ? 22.954 6.567 -21.727 1.00 91.19 191 LEU A N 1
ATOM 1579 C CA . LEU A 1 191 ? 22.246 7.772 -21.302 1.00 91.19 191 LEU A CA 1
ATOM 1580 C C . LEU A 1 191 ? 20.945 7.422 -20.564 1.00 91.19 191 LEU A C 1
ATOM 1582 O O . LEU A 1 191 ? 20.689 7.966 -19.494 1.00 91.19 191 LEU A O 1
ATOM 1586 N N . ALA A 1 192 ? 20.150 6.489 -21.084 1.00 92.62 192 ALA A N 1
ATOM 1587 C CA . ALA A 1 192 ? 18.912 6.078 -20.431 1.00 92.62 192 ALA A CA 1
ATOM 1588 C C . ALA A 1 192 ? 19.163 5.392 -19.076 1.00 92.62 192 ALA A C 1
ATOM 1590 O O . ALA A 1 192 ? 18.544 5.757 -18.074 1.00 92.62 192 ALA A O 1
ATOM 1591 N N . PHE A 1 193 ? 20.129 4.473 -19.030 1.00 92.50 193 PHE A N 1
ATOM 1592 C CA . PHE A 1 193 ? 20.471 3.709 -17.834 1.00 92.50 193 PHE A CA 1
ATOM 1593 C C . PHE A 1 193 ? 21.183 4.546 -16.768 1.00 92.50 193 PHE A C 1
ATOM 1595 O O . PHE A 1 193 ? 20.783 4.542 -15.611 1.00 92.50 193 PHE A O 1
ATOM 1602 N N . SER A 1 194 ? 22.217 5.308 -17.136 1.00 90.00 194 SER A N 1
ATOM 1603 C CA . SER A 1 194 ? 23.052 6.021 -16.161 1.00 90.00 194 SER A CA 1
ATOM 1604 C C . SER A 1 194 ? 22.563 7.432 -15.831 1.00 90.00 194 SER A C 1
ATOM 1606 O O . SER A 1 194 ? 23.179 8.098 -14.998 1.00 90.00 194 SER A O 1
ATOM 1608 N N . ARG A 1 195 ? 21.519 7.934 -16.504 1.00 92.44 195 ARG A N 1
ATOM 1609 C CA . ARG A 1 195 ? 20.970 9.274 -16.256 1.00 92.44 195 ARG A CA 1
ATOM 1610 C C . ARG A 1 195 ? 19.468 9.255 -16.017 1.00 92.44 195 ARG A C 1
ATOM 1612 O O . ARG A 1 195 ? 19.058 9.597 -14.914 1.00 92.44 195 ARG A O 1
ATOM 1619 N N . TYR A 1 196 ? 18.659 8.858 -16.999 1.00 94.75 196 TYR A N 1
ATOM 1620 C CA . TYR A 1 196 ? 17.200 9.008 -16.896 1.00 94.75 196 TYR A CA 1
ATOM 1621 C C . TYR A 1 196 ? 16.587 8.128 -15.803 1.00 94.75 196 TYR A C 1
ATOM 1623 O O . TYR A 1 196 ? 15.744 8.603 -15.043 1.00 94.75 196 TYR A O 1
ATOM 1631 N N . LEU A 1 197 ? 17.045 6.882 -15.660 1.00 94.44 197 LEU A N 1
ATOM 1632 C CA . LEU A 1 197 ? 16.624 6.001 -14.564 1.00 94.44 197 LEU A CA 1
ATOM 1633 C C . LEU A 1 197 ? 16.986 6.581 -13.179 1.00 94.44 197 LEU A C 1
ATOM 1635 O O . LEU A 1 197 ? 16.073 6.800 -12.379 1.00 94.44 197 LEU A O 1
ATOM 1639 N N . PRO A 1 198 ? 18.256 6.929 -12.887 1.00 94.75 198 PRO A N 1
ATOM 1640 C CA . PRO A 1 198 ? 18.620 7.604 -11.642 1.00 94.75 198 PRO A CA 1
ATOM 1641 C C . PRO A 1 198 ? 17.863 8.913 -11.387 1.00 94.75 198 PRO A C 1
ATOM 1643 O O . PRO A 1 198 ? 17.424 9.148 -10.263 1.00 94.75 198 PRO A O 1
ATOM 1646 N N . GLU A 1 199 ? 17.698 9.768 -12.403 1.00 95.94 199 GLU A N 1
ATOM 1647 C CA . GLU A 1 199 ? 16.945 11.027 -12.296 1.00 95.94 199 GLU A CA 1
ATOM 1648 C C . GLU A 1 199 ? 15.475 10.769 -11.943 1.00 95.94 199 GLU A C 1
ATOM 1650 O O . GLU A 1 199 ? 14.926 11.481 -11.105 1.00 95.94 199 GLU A O 1
ATOM 1655 N N . THR A 1 200 ? 14.872 9.713 -12.497 1.00 96.81 200 THR A N 1
ATOM 1656 C CA . THR A 1 200 ? 13.502 9.289 -12.180 1.00 96.81 200 THR A CA 1
ATOM 1657 C C . THR A 1 200 ? 13.349 8.937 -10.704 1.00 96.81 200 THR A C 1
ATOM 1659 O O . THR A 1 200 ? 12.503 9.500 -10.010 1.00 96.81 200 THR A O 1
ATOM 1662 N N . ILE A 1 201 ? 14.185 8.019 -10.210 1.00 96.69 201 ILE A N 1
ATOM 1663 C CA . ILE A 1 201 ? 14.106 7.538 -8.826 1.00 96.69 201 ILE A CA 1
ATOM 1664 C C . ILE A 1 201 ? 14.416 8.674 -7.852 1.00 96.69 201 ILE A C 1
ATOM 1666 O O . ILE A 1 201 ? 13.671 8.906 -6.900 1.00 96.69 201 ILE A O 1
ATOM 1670 N N . LYS A 1 202 ? 15.482 9.435 -8.120 1.00 96.31 202 LYS A N 1
ATOM 1671 C CA . LYS A 1 202 ? 15.884 10.575 -7.294 1.00 96.31 202 LYS A CA 1
ATOM 1672 C C . LYS A 1 202 ? 14.820 11.670 -7.273 1.00 96.31 202 LYS A C 1
ATOM 1674 O O . LYS A 1 202 ? 14.590 12.262 -6.223 1.00 96.31 202 LYS A O 1
ATOM 1679 N N . GLY A 1 203 ? 14.200 11.956 -8.416 1.00 96.69 203 GLY A N 1
ATOM 1680 C CA . GLY A 1 203 ? 13.128 12.937 -8.543 1.00 96.69 203 GLY A CA 1
ATOM 1681 C C . GLY A 1 203 ? 11.915 12.555 -7.703 1.00 96.69 203 GLY A C 1
ATOM 1682 O O . GLY A 1 203 ? 11.487 13.346 -6.866 1.00 96.69 203 GLY A O 1
ATOM 1683 N N . TYR A 1 204 ? 11.449 11.310 -7.837 1.00 97.19 204 TYR A N 1
ATOM 1684 C CA . TYR A 1 204 ? 10.355 10.777 -7.026 1.00 97.19 204 TYR A CA 1
ATOM 1685 C C . TYR A 1 204 ? 10.670 10.839 -5.525 1.00 97.19 204 TYR A C 1
ATOM 1687 O O . TYR A 1 204 ? 9.892 11.377 -4.743 1.00 97.19 204 TYR A O 1
ATOM 1695 N N . GLN A 1 205 ? 11.844 10.352 -5.112 1.00 97.06 205 GLN A N 1
ATOM 1696 C CA . GLN A 1 205 ? 12.264 10.379 -3.707 1.00 97.06 205 GLN A CA 1
ATOM 1697 C C . GLN A 1 205 ? 12.354 11.800 -3.152 1.00 97.06 205 GLN A C 1
ATOM 1699 O O . GLN A 1 205 ? 11.998 12.036 -1.998 1.00 97.06 205 GLN A O 1
ATOM 1704 N N . LYS A 1 206 ? 12.806 12.757 -3.968 1.00 97.12 206 LYS A N 1
ATOM 1705 C CA . LYS A 1 206 ? 12.862 14.166 -3.586 1.00 97.12 206 LYS A CA 1
ATOM 1706 C C . LYS A 1 206 ? 11.461 14.739 -3.360 1.00 97.12 206 LYS A C 1
ATOM 1708 O O . LYS A 1 206 ? 11.253 15.355 -2.321 1.00 97.12 206 LYS A O 1
ATOM 1713 N N . GLU A 1 207 ? 10.510 14.505 -4.265 1.00 96.50 207 GLU A N 1
ATOM 1714 C CA . GLU A 1 207 ? 9.120 14.958 -4.086 1.00 96.50 207 GLU A CA 1
ATOM 1715 C C . GLU A 1 207 ? 8.496 14.393 -2.809 1.00 96.50 207 GLU A C 1
ATOM 1717 O O . GLU A 1 207 ? 7.887 15.126 -2.033 1.00 96.50 207 GLU A O 1
ATOM 1722 N N . GLN A 1 208 ? 8.700 13.100 -2.550 1.00 97.00 208 GLN A N 1
ATOM 1723 C CA . GLN A 1 208 ? 8.187 12.452 -1.342 1.00 97.00 208 GLN A CA 1
ATOM 1724 C C . GLN A 1 208 ? 8.880 12.971 -0.077 1.00 97.00 208 GLN A C 1
ATOM 1726 O O . GLN A 1 208 ? 8.233 13.156 0.949 1.00 97.00 208 GLN A O 1
ATOM 1731 N N . SER A 1 209 ? 10.180 13.271 -0.139 1.00 97.56 209 SER A N 1
ATOM 1732 C CA . SER A 1 209 ? 10.896 13.902 0.972 1.00 97.56 209 SER A CA 1
ATOM 1733 C C . SER A 1 209 ? 10.388 15.316 1.264 1.00 97.56 209 SER A C 1
ATOM 1735 O O . SER A 1 209 ? 10.301 15.698 2.429 1.00 97.56 209 SER A O 1
ATOM 1737 N N . GLU A 1 210 ? 10.092 16.109 0.234 1.00 97.38 210 GLU A N 1
ATOM 1738 C CA . GLU A 1 210 ? 9.541 17.459 0.389 1.00 97.38 210 GLU A CA 1
ATOM 1739 C C . GLU A 1 210 ? 8.118 17.410 0.956 1.00 97.38 210 GLU A C 1
ATOM 1741 O O . GLU A 1 210 ? 7.771 18.202 1.832 1.00 97.38 210 GLU A O 1
ATOM 1746 N N . GLU A 1 211 ? 7.301 16.456 0.507 1.00 96.69 211 GLU A N 1
ATOM 1747 C CA . GLU A 1 211 ? 5.955 16.260 1.038 1.00 96.69 211 GLU A CA 1
ATOM 1748 C C . GLU A 1 211 ? 5.977 15.783 2.494 1.00 96.69 211 GLU A C 1
ATOM 1750 O O . GLU A 1 211 ? 5.265 16.333 3.334 1.00 96.69 211 GLU A O 1
ATOM 1755 N N . LEU A 1 212 ? 6.862 14.842 2.831 1.00 97.06 212 LEU A N 1
ATOM 1756 C CA . LEU A 1 212 ? 7.089 14.410 4.207 1.00 97.06 212 LEU A CA 1
ATOM 1757 C C . LEU A 1 212 ? 7.454 15.585 5.115 1.00 97.06 212 LEU A C 1
ATOM 1759 O O . LEU A 1 212 ? 6.898 15.707 6.202 1.00 97.06 212 LEU A O 1
ATOM 1763 N N . GLN A 1 213 ? 8.357 16.465 4.670 1.00 96.56 213 GLN A N 1
ATOM 1764 C CA . GLN A 1 213 ? 8.743 17.654 5.434 1.00 96.56 213 GLN A CA 1
ATOM 1765 C C . GLN A 1 213 ? 7.554 18.585 5.676 1.00 96.56 213 GLN A C 1
ATOM 1767 O O . GLN A 1 213 ? 7.358 19.025 6.807 1.00 96.56 213 GLN A O 1
ATOM 1772 N N . LYS A 1 214 ? 6.718 18.841 4.660 1.00 95.19 214 LYS A N 1
ATOM 1773 C CA . LYS A 1 214 ? 5.494 19.643 4.836 1.00 95.19 214 LYS A CA 1
ATOM 1774 C C . LYS A 1 214 ? 4.544 19.007 5.846 1.00 95.19 214 LYS A C 1
ATOM 1776 O O . LYS A 1 214 ? 4.005 19.710 6.699 1.00 95.19 214 LYS A O 1
ATOM 1781 N N . LEU A 1 215 ? 4.335 17.692 5.763 1.00 94.19 215 LEU A N 1
ATOM 1782 C CA . LEU A 1 215 ? 3.473 16.962 6.693 1.00 94.19 215 LEU A CA 1
ATOM 1783 C C . LEU A 1 215 ? 4.029 17.006 8.124 1.00 94.19 215 LEU A C 1
ATOM 1785 O O . LEU A 1 215 ? 3.263 17.260 9.052 1.00 94.19 215 LEU A O 1
ATOM 1789 N N . TRP A 1 216 ? 5.346 16.856 8.296 1.00 93.81 216 TRP A N 1
ATOM 1790 C CA . TRP A 1 216 ? 6.024 17.001 9.587 1.00 93.81 216 TRP A CA 1
ATOM 1791 C C . TRP A 1 216 ? 5.853 18.403 10.171 1.00 93.81 216 TRP A C 1
ATOM 1793 O O . TRP A 1 216 ? 5.391 18.544 11.299 1.00 93.81 216 TRP A O 1
ATOM 1803 N N . THR A 1 217 ? 6.142 19.452 9.397 1.00 93.00 217 THR A N 1
ATOM 1804 C CA . THR A 1 217 ? 5.968 20.841 9.850 1.00 93.00 217 THR A CA 1
ATOM 1805 C C . THR A 1 217 ? 4.514 21.136 10.221 1.00 93.00 217 THR A C 1
ATOM 1807 O O . THR A 1 217 ? 4.246 21.793 11.230 1.00 93.00 217 THR A O 1
ATOM 1810 N N . ASN A 1 218 ? 3.558 20.625 9.441 1.00 89.75 218 ASN A N 1
ATOM 1811 C CA . ASN A 1 218 ? 2.137 20.762 9.747 1.00 89.75 218 ASN A CA 1
ATOM 1812 C C . ASN A 1 218 ? 1.759 20.049 11.050 1.00 89.75 218 ASN A C 1
ATOM 1814 O O . ASN A 1 218 ? 0.982 20.610 11.820 1.00 89.75 218 ASN A O 1
ATOM 1818 N N . PHE A 1 219 ? 2.305 18.858 11.305 1.00 89.25 219 PHE A N 1
ATOM 1819 C CA . PHE A 1 219 ? 2.092 18.110 12.545 1.00 89.25 219 PHE A CA 1
ATOM 1820 C C . PHE A 1 219 ? 2.700 18.819 13.765 1.00 89.25 219 PHE A C 1
ATOM 1822 O O . PHE A 1 219 ? 2.030 18.964 14.784 1.00 89.25 219 PHE A O 1
ATOM 1829 N N . GLU A 1 220 ? 3.925 19.338 13.660 1.00 89.00 220 GLU A N 1
ATOM 1830 C CA . GLU A 1 220 ? 4.571 20.087 14.751 1.00 89.00 220 GLU A CA 1
ATOM 1831 C C . GLU A 1 220 ? 3.840 21.396 15.080 1.00 89.00 220 GLU A C 1
ATOM 1833 O O . GLU A 1 220 ? 3.750 21.792 16.245 1.00 89.00 220 GLU A O 1
ATOM 1838 N N . THR A 1 221 ? 3.296 22.063 14.057 1.00 86.19 221 THR A N 1
ATOM 1839 C CA . THR A 1 221 ? 2.579 23.337 14.213 1.00 86.19 221 THR A CA 1
ATOM 1840 C C . THR A 1 221 ? 1.160 23.129 14.745 1.00 86.19 221 THR A C 1
ATOM 1842 O O . THR A 1 221 ? 0.712 23.853 15.637 1.00 86.19 221 THR A O 1
ATOM 1845 N N . ASN A 1 222 ? 0.441 22.134 14.218 1.00 77.81 222 ASN A N 1
ATOM 1846 C CA . ASN A 1 222 ? -0.940 21.845 14.586 1.00 77.81 222 ASN A CA 1
ATOM 1847 C C . ASN A 1 222 ? -0.993 20.668 15.559 1.00 77.81 222 ASN A C 1
ATOM 1849 O O . ASN A 1 222 ? -1.053 19.509 15.162 1.00 77.81 222 ASN A O 1
ATOM 1853 N N . LYS A 1 223 ? -1.076 20.976 16.857 1.00 69.19 223 LYS A N 1
ATOM 1854 C CA . LYS A 1 223 ? -1.203 19.967 17.926 1.00 69.19 223 LYS A CA 1
ATOM 1855 C C . LYS A 1 223 ? -2.523 19.178 17.918 1.00 69.19 223 LYS A C 1
ATOM 1857 O O . LYS A 1 223 ? -2.695 18.298 18.754 1.00 69.19 223 LYS A O 1
ATOM 1862 N N . ASN A 1 224 ? -3.434 19.481 16.992 1.00 77.94 224 ASN A N 1
ATOM 1863 C CA . ASN A 1 224 ? -4.660 18.727 16.754 1.00 77.94 224 ASN A CA 1
ATOM 1864 C C . ASN A 1 224 ? -4.589 18.105 15.358 1.00 77.94 224 ASN A C 1
ATOM 1866 O O . ASN A 1 224 ? -4.610 18.829 14.362 1.00 77.94 224 ASN A O 1
ATOM 1870 N N . ILE A 1 225 ? -4.531 16.776 15.301 1.00 86.19 225 ILE A N 1
ATOM 1871 C CA . ILE A 1 225 ? -4.556 16.013 14.051 1.00 86.19 225 ILE A CA 1
ATOM 1872 C C . ILE A 1 225 ? -5.978 15.540 13.790 1.00 86.19 225 ILE A C 1
ATOM 1874 O O . ILE A 1 225 ? -6.624 15.008 14.686 1.00 86.19 225 ILE A O 1
ATOM 1878 N N . SER A 1 226 ? -6.480 15.740 12.573 1.00 86.62 226 SER A N 1
ATOM 1879 C CA . SER A 1 226 ? -7.762 15.185 12.139 1.00 86.62 226 SER A CA 1
ATOM 1880 C C . SER A 1 226 ? -7.598 13.779 11.553 1.00 86.62 226 SER A C 1
ATOM 1882 O O . SER A 1 226 ? -6.522 13.389 11.098 1.00 86.62 226 SER A O 1
ATOM 1884 N N . SER A 1 227 ? -8.697 13.020 11.498 1.00 86.25 227 SER A N 1
ATOM 1885 C CA . SER A 1 227 ? -8.710 11.698 10.852 1.00 86.25 227 SER A CA 1
ATOM 1886 C C . SER A 1 227 ? -8.317 11.771 9.367 1.00 86.25 227 SER A C 1
ATOM 1888 O O . SER A 1 227 ? -7.599 10.901 8.878 1.00 86.25 227 SER A O 1
ATOM 1890 N N . ASP A 1 228 ? -8.708 12.838 8.662 1.00 88.94 228 ASP A N 1
ATOM 1891 C CA . ASP A 1 228 ? -8.360 13.030 7.249 1.00 88.94 228 ASP A CA 1
ATOM 1892 C C . ASP A 1 228 ? -6.857 13.288 7.064 1.00 88.94 228 ASP A C 1
ATOM 1894 O O . ASP A 1 228 ? -6.245 12.748 6.142 1.00 88.94 228 ASP A O 1
ATOM 1898 N N . GLN A 1 229 ? -6.239 14.062 7.965 1.00 89.94 229 GLN A N 1
ATOM 1899 C CA . GLN A 1 229 ? -4.791 14.297 7.962 1.00 89.94 229 GLN A CA 1
ATOM 1900 C C . GLN A 1 229 ? -4.012 13.011 8.245 1.00 89.94 229 GLN A C 1
ATOM 1902 O O . GLN A 1 229 ? -3.042 12.710 7.550 1.00 89.94 229 GLN A O 1
ATOM 1907 N N . LEU A 1 230 ? -4.463 12.215 9.217 1.00 92.31 230 LEU A N 1
ATOM 1908 C CA . LEU A 1 230 ? -3.876 10.909 9.504 1.00 92.31 230 LEU A CA 1
ATOM 1909 C C . LEU A 1 230 ? -3.974 9.971 8.287 1.00 92.31 230 LEU A C 1
ATOM 1911 O O . LEU A 1 230 ? -2.999 9.312 7.921 1.00 92.31 230 LEU A O 1
ATOM 1915 N N . ASN A 1 231 ? -5.131 9.945 7.619 1.00 92.12 231 ASN A N 1
ATOM 1916 C CA . ASN A 1 231 ? -5.327 9.144 6.415 1.00 92.12 231 ASN A CA 1
ATOM 1917 C C . ASN A 1 231 ? -4.441 9.620 5.251 1.00 92.12 231 ASN A C 1
ATOM 1919 O O . ASN A 1 231 ? -3.925 8.791 4.509 1.00 92.12 231 ASN A O 1
ATOM 1923 N N . LEU A 1 232 ? -4.207 10.928 5.110 1.00 94.12 232 LEU A N 1
ATOM 1924 C CA . LEU A 1 232 ? -3.271 11.467 4.120 1.00 94.12 232 LEU A CA 1
ATOM 1925 C C . LEU A 1 232 ? -1.835 10.976 4.364 1.00 94.12 232 LEU A C 1
ATOM 1927 O O . LEU A 1 232 ? -1.169 10.548 3.421 1.00 94.12 232 LEU A O 1
ATOM 1931 N N . ILE A 1 233 ? -1.359 10.994 5.615 1.00 95.25 233 ILE A N 1
ATOM 1932 C CA . ILE A 1 233 ? -0.028 10.468 5.971 1.00 95.25 233 ILE A CA 1
ATOM 1933 C C . ILE A 1 233 ? 0.050 8.974 5.624 1.00 95.25 233 ILE A C 1
ATOM 1935 O O . ILE A 1 233 ? 1.006 8.536 4.981 1.00 95.25 233 ILE A O 1
ATOM 1939 N N . ARG A 1 234 ? -0.990 8.207 5.980 1.00 94.94 234 ARG A N 1
ATOM 1940 C CA . ARG A 1 234 ? -1.094 6.775 5.670 1.00 94.94 234 ARG A CA 1
ATOM 1941 C C . ARG A 1 234 ? -1.021 6.497 4.169 1.00 94.94 234 ARG A C 1
ATOM 1943 O O . ARG A 1 234 ? -0.254 5.641 3.752 1.00 94.94 234 ARG A O 1
ATOM 1950 N N . LEU A 1 235 ? -1.788 7.225 3.356 1.00 95.69 235 LEU A N 1
ATOM 1951 C CA . LEU A 1 235 ? -1.817 7.034 1.902 1.00 95.69 235 LEU A CA 1
ATOM 1952 C C . LEU A 1 235 ? -0.458 7.323 1.251 1.00 95.69 235 LEU A C 1
ATOM 1954 O O . LEU A 1 235 ? -0.041 6.576 0.369 1.00 95.69 235 LEU A O 1
ATOM 1958 N N . ASN A 1 236 ? 0.254 8.362 1.699 1.00 94.81 236 ASN A N 1
ATOM 1959 C CA . ASN A 1 236 ? 1.603 8.656 1.203 1.00 94.81 236 ASN A CA 1
ATOM 1960 C C . ASN A 1 236 ? 2.606 7.558 1.587 1.00 94.81 236 ASN A C 1
ATOM 1962 O O . ASN A 1 236 ? 3.379 7.104 0.744 1.00 94.81 236 ASN A O 1
ATOM 1966 N N . ARG A 1 237 ? 2.544 7.065 2.830 1.00 95.81 237 ARG A N 1
ATOM 1967 C CA . ARG A 1 237 ? 3.339 5.910 3.263 1.00 95.81 237 ARG A CA 1
ATOM 1968 C C . ARG A 1 237 ? 3.053 4.676 2.403 1.00 95.81 237 ARG A C 1
ATOM 1970 O O . ARG A 1 237 ? 3.983 4.040 1.915 1.00 95.81 237 ARG A O 1
ATOM 1977 N N . ASP A 1 238 ? 1.781 4.332 2.223 1.00 94.62 238 ASP A N 1
ATOM 1978 C CA . ASP A 1 238 ? 1.374 3.139 1.478 1.00 94.62 238 ASP A CA 1
ATOM 1979 C C . ASP A 1 238 ? 1.810 3.248 -0.002 1.00 94.62 238 ASP A C 1
ATOM 1981 O O . ASP A 1 238 ? 2.298 2.276 -0.578 1.00 94.62 238 ASP A O 1
ATOM 1985 N N . SER A 1 239 ? 1.748 4.451 -0.589 1.00 93.94 239 SER A N 1
ATOM 1986 C CA . SER A 1 239 ? 2.292 4.752 -1.924 1.00 93.94 239 SER A CA 1
ATOM 1987 C C . SER A 1 239 ? 3.798 4.470 -2.021 1.00 93.94 239 SER A C 1
ATOM 1989 O O . SER A 1 239 ? 4.241 3.810 -2.961 1.00 93.94 239 SER A O 1
ATOM 1991 N N . LEU A 1 240 ? 4.594 4.885 -1.027 1.00 94.62 240 LEU A N 1
ATOM 1992 C CA . LEU A 1 240 ? 6.034 4.601 -0.997 1.00 94.62 240 LEU A CA 1
ATOM 1993 C C . LEU A 1 240 ? 6.348 3.103 -0.909 1.00 94.62 240 LEU A C 1
ATOM 1995 O O . LEU A 1 240 ? 7.322 2.660 -1.520 1.00 94.62 240 LEU A O 1
ATOM 1999 N N . ILE A 1 241 ? 5.547 2.333 -0.165 1.00 95.19 241 ILE A N 1
ATOM 2000 C CA . ILE A 1 241 ? 5.697 0.873 -0.041 1.00 95.19 241 ILE A CA 1
ATOM 2001 C C . ILE A 1 241 ? 5.408 0.191 -1.386 1.00 95.19 241 ILE A C 1
ATOM 2003 O O . ILE A 1 241 ? 6.176 -0.669 -1.826 1.00 95.19 241 ILE A O 1
ATOM 2007 N N . ILE A 1 242 ? 4.340 0.610 -2.073 1.00 95.12 242 ILE A N 1
ATOM 2008 C CA . ILE A 1 242 ? 4.020 0.129 -3.425 1.00 95.12 242 ILE A CA 1
ATOM 2009 C C . ILE A 1 242 ? 5.175 0.452 -4.375 1.00 95.12 242 ILE A C 1
ATOM 2011 O O . ILE A 1 242 ? 5.674 -0.434 -5.067 1.00 95.12 242 ILE A O 1
ATOM 2015 N N . MET A 1 243 ? 5.663 1.694 -4.362 1.00 94.31 243 MET A N 1
ATOM 2016 C CA . MET A 1 243 ? 6.747 2.106 -5.252 1.00 94.31 243 MET A CA 1
ATOM 2017 C C . MET A 1 243 ? 8.084 1.438 -4.932 1.00 94.31 243 MET A C 1
ATOM 2019 O O . MET A 1 243 ? 8.859 1.193 -5.851 1.00 94.31 243 MET A O 1
ATOM 2023 N N . GLN A 1 244 ? 8.355 1.076 -3.674 1.00 94.75 244 GLN A N 1
ATOM 2024 C CA . GLN A 1 244 ? 9.519 0.251 -3.349 1.00 94.75 244 GLN A CA 1
ATOM 2025 C C . GLN A 1 244 ? 9.458 -1.102 -4.069 1.00 94.75 244 GLN A C 1
ATOM 2027 O O . GLN A 1 244 ? 10.471 -1.549 -4.596 1.00 94.75 244 GLN A O 1
ATOM 2032 N N . THR A 1 245 ? 8.271 -1.711 -4.128 1.00 94.50 245 THR A N 1
ATOM 2033 C CA . THR A 1 245 ? 8.057 -2.979 -4.839 1.00 94.50 245 THR A CA 1
ATOM 2034 C C . THR A 1 245 ? 8.211 -2.799 -6.350 1.00 94.50 245 THR A C 1
ATOM 2036 O O . THR A 1 245 ? 8.887 -3.594 -6.996 1.00 94.50 245 THR A O 1
ATOM 2039 N N . GLU A 1 246 ? 7.648 -1.730 -6.922 1.00 93.50 246 GLU A N 1
ATOM 2040 C CA . GLU A 1 246 ? 7.805 -1.431 -8.354 1.00 93.50 246 GLU A CA 1
ATOM 2041 C C . GLU A 1 246 ? 9.273 -1.201 -8.740 1.00 93.50 246 GLU A C 1
ATOM 2043 O O . GLU A 1 246 ? 9.724 -1.674 -9.782 1.00 93.50 246 GLU A O 1
ATOM 2048 N N . PHE A 1 247 ? 10.043 -0.519 -7.889 1.00 95.06 247 PHE A N 1
ATOM 2049 C CA . PHE A 1 247 ? 11.455 -0.222 -8.130 1.00 95.06 247 PHE A CA 1
ATOM 2050 C C . PHE A 1 247 ? 12.404 -1.401 -7.877 1.00 95.06 247 PHE A C 1
ATOM 2052 O O . PHE A 1 247 ? 13.595 -1.285 -8.171 1.00 95.06 247 PHE A O 1
ATOM 2059 N N . GLU A 1 248 ? 11.913 -2.544 -7.394 1.00 92.69 248 GLU A N 1
ATOM 2060 C CA . GLU A 1 248 ? 12.744 -3.691 -7.003 1.00 92.69 248 GLU A CA 1
ATOM 2061 C C . GLU A 1 248 ? 13.615 -4.216 -8.156 1.00 92.69 248 GLU A C 1
ATOM 2063 O O . GLU A 1 248 ? 14.786 -4.548 -7.964 1.00 92.69 248 GLU A O 1
ATOM 2068 N N . SER A 1 249 ? 13.093 -4.212 -9.389 1.00 92.06 249 SER A N 1
ATOM 2069 C CA . SER A 1 249 ? 13.867 -4.621 -10.576 1.00 92.06 249 SER A CA 1
ATOM 2070 C C . SER A 1 249 ? 15.082 -3.725 -10.846 1.00 92.06 249 SER A C 1
ATOM 2072 O O . SER A 1 249 ? 16.072 -4.173 -11.414 1.00 92.06 249 SER A O 1
ATOM 2074 N N . TYR A 1 250 ? 15.038 -2.469 -10.396 1.00 94.12 250 TYR A N 1
ATOM 2075 C CA . TYR A 1 250 ? 16.184 -1.569 -10.434 1.00 94.12 250 TYR A CA 1
ATOM 2076 C C . TYR A 1 250 ? 17.050 -1.717 -9.181 1.00 94.12 250 TYR A C 1
ATOM 2078 O O . TYR A 1 250 ? 18.264 -1.817 -9.298 1.00 94.12 250 TYR A O 1
ATOM 2086 N N . PHE A 1 251 ? 16.450 -1.787 -7.988 1.00 94.50 251 PHE A N 1
ATOM 2087 C CA . PHE A 1 251 ? 17.176 -1.891 -6.715 1.00 94.50 251 PHE A CA 1
ATOM 2088 C C . PHE A 1 251 ? 17.968 -3.187 -6.533 1.00 94.50 251 PHE A C 1
ATOM 2090 O O . PHE A 1 251 ? 18.960 -3.191 -5.809 1.00 94.50 251 PHE A O 1
ATOM 2097 N N . SER A 1 252 ? 17.570 -4.263 -7.207 1.00 91.31 252 SER A N 1
ATOM 2098 C CA . SER A 1 252 ? 18.281 -5.546 -7.201 1.00 91.31 252 SER A CA 1
ATOM 2099 C C . SER A 1 252 ? 19.572 -5.544 -8.032 1.00 91.31 252 SER A C 1
ATOM 2101 O O . SER A 1 252 ? 20.371 -6.481 -7.939 1.00 91.31 252 SER A O 1
ATOM 2103 N N . ILE A 1 253 ? 19.826 -4.496 -8.823 1.00 90.44 253 ILE A N 1
ATOM 2104 C CA . ILE A 1 253 ? 21.061 -4.364 -9.598 1.00 90.44 253 ILE A CA 1
ATOM 2105 C C . ILE A 1 253 ? 22.223 -4.084 -8.641 1.00 90.44 253 ILE A C 1
ATOM 2107 O O . ILE A 1 253 ? 22.215 -3.120 -7.876 1.00 90.44 253 ILE A O 1
ATOM 2111 N N . SER A 1 254 ? 23.254 -4.930 -8.710 1.00 84.50 254 SER A N 1
ATOM 2112 C CA . SER A 1 254 ? 24.421 -4.894 -7.821 1.00 84.50 254 SER A CA 1
ATOM 2113 C C . SER A 1 254 ? 25.393 -3.751 -8.153 1.00 84.50 254 SER A C 1
ATOM 2115 O O . SER A 1 254 ? 26.536 -3.983 -8.543 1.00 84.50 254 SER A O 1
ATOM 2117 N N . GLU A 1 255 ? 24.950 -2.505 -7.976 1.00 87.38 255 GLU A N 1
ATOM 2118 C CA . GLU A 1 255 ? 25.771 -1.297 -8.094 1.00 87.38 255 GLU A CA 1
ATOM 2119 C C . GLU A 1 255 ? 25.661 -0.427 -6.825 1.00 87.38 255 GLU A C 1
ATOM 2121 O O . GLU A 1 255 ? 24.550 -0.121 -6.384 1.00 87.38 255 GLU A O 1
ATOM 2126 N N . PRO A 1 256 ? 26.779 0.059 -6.243 1.00 85.69 256 PRO A N 1
ATOM 2127 C CA . PRO A 1 256 ? 26.736 0.855 -5.010 1.00 85.69 256 PRO A CA 1
ATOM 2128 C C . PRO A 1 256 ? 25.857 2.113 -5.095 1.00 85.69 256 PRO A C 1
ATOM 2130 O O . PRO A 1 256 ? 25.183 2.474 -4.133 1.00 85.69 256 PRO A O 1
ATOM 2133 N N . ALA A 1 257 ? 25.835 2.783 -6.253 1.00 85.81 257 ALA A N 1
ATOM 2134 C CA . ALA A 1 257 ? 24.993 3.960 -6.468 1.00 85.81 257 ALA A CA 1
ATOM 2135 C C . ALA A 1 257 ? 23.491 3.621 -6.430 1.00 85.81 257 ALA A C 1
ATOM 2137 O O . ALA A 1 257 ? 22.694 4.438 -5.973 1.00 85.81 257 ALA A O 1
ATOM 2138 N N . ILE A 1 258 ? 23.121 2.414 -6.865 1.00 91.69 258 ILE A N 1
ATOM 2139 C CA . ILE A 1 258 ? 21.746 1.910 -6.864 1.00 91.69 258 ILE A CA 1
ATOM 2140 C C . ILE A 1 258 ? 21.315 1.513 -5.451 1.00 91.69 258 ILE A C 1
ATOM 2142 O O . ILE A 1 258 ? 20.213 1.866 -5.026 1.00 91.69 258 ILE A O 1
ATOM 2146 N N . GLN A 1 259 ? 22.212 0.885 -4.684 1.00 91.69 259 GLN A N 1
ATOM 2147 C CA . GLN A 1 259 ? 21.951 0.542 -3.285 1.00 91.69 259 GLN A CA 1
ATOM 2148 C C . GLN A 1 259 ? 21.576 1.779 -2.455 1.00 91.69 259 GLN A C 1
ATOM 2150 O O . GLN A 1 259 ? 20.611 1.742 -1.693 1.00 91.69 259 GLN A O 1
ATOM 2155 N N . ASN A 1 260 ? 22.259 2.908 -2.681 1.00 93.88 260 ASN A N 1
ATOM 2156 C CA . ASN A 1 260 ? 21.931 4.176 -2.024 1.00 93.88 260 ASN A CA 1
ATOM 2157 C C . ASN A 1 260 ? 20.488 4.636 -2.301 1.00 93.88 260 ASN A C 1
ATOM 2159 O O . ASN A 1 260 ? 19.849 5.200 -1.410 1.00 93.88 260 ASN A O 1
ATOM 2163 N N . PHE A 1 261 ? 19.945 4.399 -3.503 1.00 95.12 261 PHE A N 1
ATOM 2164 C CA . PHE A 1 261 ? 18.545 4.720 -3.797 1.00 95.12 261 PHE A CA 1
ATOM 2165 C C . PHE A 1 261 ? 17.583 3.800 -3.041 1.00 95.12 261 PHE A C 1
ATOM 2167 O O . PHE A 1 261 ? 16.613 4.300 -2.471 1.00 95.12 261 PHE A O 1
ATOM 2174 N N . SER A 1 262 ? 17.863 2.493 -2.974 1.00 95.25 262 SER A N 1
ATOM 2175 C CA . SER A 1 262 ? 17.083 1.544 -2.158 1.00 95.25 262 SER A CA 1
ATOM 2176 C C . SER A 1 262 ? 17.061 1.969 -0.687 1.00 95.25 262 SER A C 1
ATOM 2178 O O . SER A 1 262 ? 16.003 2.029 -0.061 1.00 95.25 262 SER A O 1
ATOM 2180 N N . ASP A 1 263 ? 18.223 2.304 -0.129 1.00 95.50 263 ASP A N 1
ATOM 2181 C CA . ASP A 1 263 ? 18.344 2.667 1.283 1.00 95.50 263 ASP A CA 1
ATOM 2182 C C . ASP A 1 263 ? 17.644 4.000 1.576 1.00 95.50 263 ASP A C 1
ATOM 2184 O O . ASP A 1 263 ? 16.979 4.141 2.603 1.00 95.50 263 ASP A O 1
ATOM 2188 N N . THR A 1 264 ? 17.703 4.949 0.636 1.00 96.25 264 THR A N 1
ATOM 2189 C CA . THR A 1 264 ? 16.938 6.203 0.709 1.00 96.25 264 THR A CA 1
ATOM 2190 C C . THR A 1 264 ? 15.429 5.943 0.690 1.00 96.25 264 THR A C 1
ATOM 2192 O O . THR A 1 264 ? 14.705 6.531 1.492 1.00 96.25 264 THR A O 1
ATOM 2195 N N . GLN A 1 265 ? 14.943 5.029 -0.159 1.00 96.56 265 GLN A N 1
ATOM 2196 C CA . GLN A 1 265 ? 13.526 4.647 -0.206 1.00 96.56 265 GLN A CA 1
ATOM 2197 C C . GLN A 1 265 ? 13.066 4.031 1.122 1.00 96.56 265 GLN A C 1
ATOM 2199 O O . GLN A 1 265 ? 12.047 4.437 1.681 1.00 96.56 265 GLN A O 1
ATOM 2204 N N . LYS A 1 266 ? 13.845 3.082 1.658 1.00 96.69 266 LYS A N 1
ATOM 2205 C CA . LYS A 1 266 ? 13.574 2.439 2.954 1.00 96.69 266 LYS A CA 1
ATOM 2206 C C . LYS A 1 266 ? 13.557 3.457 4.089 1.00 96.69 266 LYS A C 1
ATOM 2208 O O . LYS A 1 266 ? 12.693 3.385 4.962 1.00 96.69 266 LYS A O 1
ATOM 2213 N N . LYS A 1 267 ? 14.483 4.421 4.065 1.00 97.69 267 LYS A N 1
ATOM 2214 C CA . LYS A 1 267 ? 14.515 5.517 5.033 1.00 97.69 267 LYS A CA 1
ATOM 2215 C C . LYS A 1 267 ? 13.254 6.377 4.946 1.00 97.69 267 LYS A C 1
ATOM 2217 O O . LYS A 1 267 ? 12.638 6.599 5.976 1.00 97.69 267 LYS A O 1
ATOM 2222 N N . LEU A 1 268 ? 12.822 6.786 3.751 1.00 97.81 268 LEU A N 1
ATOM 2223 C CA . LEU A 1 268 ? 11.580 7.555 3.586 1.00 97.81 268 LEU A CA 1
ATOM 2224 C C . LEU A 1 268 ? 10.365 6.810 4.149 1.00 97.81 268 LEU A C 1
ATOM 2226 O O . LEU A 1 268 ? 9.573 7.400 4.875 1.00 97.81 268 LEU A O 1
ATOM 2230 N N . ILE A 1 269 ? 10.236 5.510 3.874 1.00 97.69 269 ILE A N 1
ATOM 2231 C CA . ILE A 1 269 ? 9.145 4.687 4.424 1.00 97.69 269 ILE A CA 1
ATOM 2232 C C . ILE A 1 269 ? 9.196 4.658 5.950 1.00 97.69 269 ILE A C 1
ATOM 2234 O O . ILE A 1 269 ? 8.160 4.790 6.604 1.00 97.69 269 ILE A O 1
ATOM 2238 N N . LYS A 1 270 ? 10.390 4.499 6.528 1.00 97.94 270 LYS A N 1
ATOM 2239 C CA . LYS A 1 270 ? 10.576 4.559 7.978 1.00 97.94 270 LYS A CA 1
ATOM 2240 C C . LYS A 1 270 ? 10.176 5.928 8.536 1.00 97.94 270 LYS A C 1
ATOM 2242 O O . LYS A 1 270 ? 9.388 5.977 9.471 1.00 97.94 270 LYS A O 1
ATOM 2247 N N . ASP A 1 271 ? 10.641 7.017 7.937 1.00 98.00 271 ASP A N 1
ATOM 2248 C CA . ASP A 1 271 ? 10.364 8.369 8.424 1.00 98.00 271 ASP A CA 1
ATOM 2249 C C . ASP A 1 271 ? 8.853 8.707 8.323 1.00 98.00 271 ASP A C 1
ATOM 2251 O O . ASP A 1 271 ? 8.295 9.357 9.209 1.00 98.00 271 ASP A O 1
ATOM 2255 N N . TYR A 1 272 ? 8.151 8.200 7.297 1.00 97.62 272 TYR A N 1
ATOM 2256 C CA . TYR A 1 272 ? 6.684 8.261 7.203 1.00 97.62 272 TYR A CA 1
ATOM 2257 C C . TYR A 1 272 ? 5.977 7.404 8.261 1.00 97.62 272 TYR A C 1
ATOM 2259 O O . TYR A 1 272 ? 4.932 7.812 8.765 1.00 97.62 272 TYR A O 1
ATOM 2267 N N . ASN A 1 273 ? 6.512 6.225 8.597 1.00 96.75 273 ASN A N 1
ATOM 2268 C CA . ASN A 1 273 ? 5.991 5.407 9.697 1.00 96.75 273 ASN A CA 1
ATOM 2269 C C . ASN A 1 273 ? 6.126 6.129 11.038 1.00 96.75 273 ASN A C 1
ATOM 2271 O O . ASN A 1 273 ? 5.167 6.167 11.804 1.00 96.75 273 ASN A O 1
ATOM 2275 N N . ASP A 1 274 ? 7.282 6.737 11.297 1.00 96.56 274 ASP A N 1
ATOM 2276 C CA . ASP A 1 274 ? 7.541 7.481 12.529 1.00 96.56 274 ASP A CA 1
ATOM 2277 C C . ASP A 1 274 ? 6.589 8.687 12.654 1.00 96.56 274 ASP A C 1
ATOM 2279 O O . ASP A 1 274 ? 5.995 8.907 13.717 1.00 96.56 274 ASP A O 1
ATOM 2283 N N . LEU A 1 275 ? 6.357 9.420 11.553 1.00 95.75 275 LEU A N 1
ATOM 2284 C CA . LEU A 1 275 ? 5.346 10.481 11.497 1.00 95.75 275 LEU A CA 1
ATOM 2285 C C . LEU A 1 275 ? 3.927 9.941 11.720 1.00 95.75 275 LEU A C 1
ATOM 2287 O O . LEU A 1 275 ? 3.183 10.503 12.521 1.00 95.75 275 LEU A O 1
ATOM 2291 N N . TYR A 1 276 ? 3.541 8.865 11.028 1.00 95.50 276 TYR A N 1
ATOM 2292 C CA . TYR A 1 276 ? 2.210 8.269 11.164 1.00 95.50 276 TYR A CA 1
ATOM 2293 C C . TYR A 1 276 ? 1.939 7.843 12.604 1.00 95.50 276 TYR A C 1
ATOM 2295 O O . TYR A 1 276 ? 0.894 8.192 13.140 1.00 95.50 276 TYR A O 1
ATOM 2303 N N . ASN A 1 277 ? 2.879 7.143 13.241 1.00 93.81 277 ASN A N 1
ATOM 2304 C CA . ASN A 1 277 ? 2.728 6.674 14.616 1.00 93.81 277 ASN A CA 1
ATOM 2305 C C . ASN A 1 277 ? 2.603 7.852 15.591 1.00 93.81 277 ASN A C 1
ATOM 2307 O O . ASN A 1 277 ? 1.676 7.891 16.394 1.00 93.81 277 ASN A O 1
ATOM 2311 N N . SER A 1 278 ? 3.460 8.868 15.449 1.00 93.25 278 SER A N 1
ATOM 2312 C CA . SER A 1 278 ? 3.398 10.078 16.280 1.00 93.25 278 SER A CA 1
ATOM 2313 C C . SER A 1 278 ? 2.063 10.816 16.117 1.00 93.25 278 SER A C 1
ATOM 2315 O O . SER A 1 278 ? 1.438 11.225 17.097 1.00 93.25 278 SER A O 1
ATOM 2317 N N . ALA A 1 279 ? 1.597 10.973 14.875 1.00 93.25 279 ALA A N 1
ATOM 2318 C CA . ALA A 1 279 ? 0.330 11.626 14.570 1.00 93.25 279 ALA A CA 1
ATOM 2319 C C . ALA A 1 279 ? -0.875 10.801 15.039 1.00 93.25 279 ALA A C 1
ATOM 2321 O O . ALA A 1 279 ? -1.846 11.369 15.541 1.00 93.25 279 ALA A O 1
ATOM 2322 N N . PHE A 1 280 ? -0.803 9.475 14.909 1.00 92.62 280 PHE A N 1
ATOM 2323 C CA . PHE A 1 280 ? -1.814 8.539 15.385 1.00 92.62 280 PHE A CA 1
ATOM 2324 C C . PHE A 1 280 ? -1.978 8.633 16.898 1.00 92.62 280 PHE A C 1
ATOM 2326 O O . PHE A 1 280 ? -3.106 8.755 17.362 1.00 92.62 280 PHE A O 1
ATOM 2333 N N . ASP A 1 281 ? -0.885 8.655 17.659 1.00 90.31 281 ASP A N 1
ATOM 2334 C CA . ASP A 1 281 ? -0.937 8.749 19.120 1.00 90.31 281 ASP A CA 1
ATOM 2335 C C . ASP A 1 281 ? -1.574 10.066 19.585 1.00 90.31 281 ASP A C 1
ATOM 2337 O O . ASP A 1 281 ? -2.435 10.073 20.470 1.00 90.31 281 ASP A O 1
ATOM 2341 N N . VAL A 1 282 ? -1.212 11.187 18.949 1.00 90.56 282 VAL A N 1
ATOM 2342 C CA . VAL A 1 282 ? -1.815 12.500 19.235 1.00 90.56 282 VAL A CA 1
ATOM 2343 C C . VAL A 1 282 ? -3.302 12.516 18.878 1.00 90.56 282 VAL A C 1
ATOM 2345 O O . VAL A 1 282 ? -4.126 12.962 19.680 1.00 90.56 282 VAL A O 1
ATOM 2348 N N . TRP A 1 283 ? -3.666 12.009 17.698 1.00 92.25 283 TRP A N 1
ATOM 2349 C CA . TRP A 1 283 ? -5.058 11.914 17.261 1.00 92.25 283 TRP A CA 1
ATOM 2350 C C . TRP A 1 283 ? -5.882 11.012 18.185 1.00 92.25 283 TRP A C 1
ATOM 2352 O O . TRP A 1 283 ? -6.946 11.421 18.647 1.00 92.25 283 TRP A O 1
ATOM 2362 N N . ARG A 1 284 ? -5.370 9.823 18.519 1.00 90.56 284 ARG A N 1
ATOM 2363 C CA . ARG A 1 284 ? -5.998 8.865 19.434 1.00 90.56 284 ARG A CA 1
ATOM 2364 C C . ARG A 1 284 ? -6.261 9.508 20.788 1.00 90.56 284 ARG A C 1
ATOM 2366 O O . ARG A 1 284 ? -7.387 9.441 21.275 1.00 90.56 284 ARG A O 1
ATOM 2373 N N . LYS A 1 285 ? -5.260 10.178 21.366 1.00 88.44 285 LYS A N 1
ATOM 2374 C CA . LYS A 1 285 ? -5.411 10.899 22.635 1.00 88.44 285 LYS A CA 1
ATOM 2375 C C . LYS A 1 285 ? -6.457 12.011 22.542 1.00 88.44 285 LYS A C 1
ATOM 2377 O O . LYS A 1 285 ? -7.238 12.195 23.465 1.00 88.44 285 LYS A O 1
ATOM 2382 N N . SER A 1 286 ? -6.512 12.735 21.425 1.00 88.56 286 SER A N 1
ATOM 2383 C CA . SER A 1 286 ? -7.530 13.769 21.208 1.00 88.56 286 SER A CA 1
ATOM 2384 C C . SER A 1 286 ? -8.945 13.183 21.135 1.00 88.56 286 SER A C 1
ATOM 2386 O O . SER A 1 286 ? -9.847 13.693 21.796 1.00 88.56 286 SER A O 1
ATOM 2388 N N . VAL A 1 287 ? -9.138 12.091 20.388 1.00 89.75 287 VAL A N 1
ATOM 2389 C CA . VAL A 1 287 ? -10.441 11.422 20.230 1.00 89.75 287 VAL A CA 1
ATOM 2390 C C . VAL A 1 287 ? -10.921 10.803 21.543 1.00 89.75 287 VAL A C 1
ATOM 2392 O O . VAL A 1 287 ? -12.084 10.966 21.911 1.00 89.75 287 VAL A O 1
ATOM 2395 N N . LEU A 1 288 ? -10.028 10.127 22.270 1.00 90.12 288 LEU A N 1
ATOM 2396 C CA . LEU A 1 288 ? -10.327 9.544 23.580 1.00 90.12 288 LEU A CA 1
ATOM 2397 C C . LEU A 1 288 ? -10.372 10.592 24.701 1.00 90.12 288 LEU A C 1
ATOM 2399 O O . LEU A 1 288 ? -10.886 10.309 25.779 1.00 90.12 288 LEU A O 1
ATOM 2403 N N . GLY A 1 289 ? -9.923 11.823 24.440 1.00 89.00 289 GLY A N 1
ATOM 2404 C CA . GLY A 1 289 ? -9.826 12.895 25.427 1.00 89.00 289 GLY A CA 1
ATOM 2405 C C . GLY A 1 289 ? -11.148 13.240 26.114 1.00 89.00 289 GLY A C 1
ATOM 2406 O O . GLY A 1 289 ? -11.126 13.648 27.274 1.00 89.00 289 GLY A O 1
ATOM 2407 N N . ILE A 1 290 ? -12.288 13.020 25.445 1.00 89.06 290 ILE A N 1
ATOM 2408 C CA . ILE A 1 290 ? -13.611 13.162 26.067 1.00 89.06 290 ILE A CA 1
ATOM 2409 C C . ILE A 1 290 ? -13.839 12.128 27.175 1.00 89.06 290 ILE A C 1
ATOM 2411 O O . ILE A 1 290 ? -14.433 12.456 28.191 1.00 89.06 290 ILE A O 1
ATOM 2415 N N . LEU A 1 291 ? -13.337 10.899 27.026 1.00 89.00 291 LEU A N 1
ATOM 2416 C CA . LEU A 1 291 ? -13.413 9.871 28.066 1.00 89.00 291 LEU A CA 1
ATOM 2417 C C . LEU A 1 291 ? -12.397 10.134 29.192 1.00 89.00 291 LEU A C 1
ATOM 2419 O O . LEU A 1 291 ? -12.690 9.866 30.357 1.00 89.00 291 LEU A O 1
ATOM 2423 N N . GLU A 1 292 ? -11.217 10.671 28.857 1.00 87.19 292 GLU A N 1
ATOM 2424 C CA . GLU A 1 292 ? -10.146 10.995 29.820 1.00 87.19 292 GLU A CA 1
ATOM 2425 C C . GLU A 1 292 ? -10.463 12.198 30.701 1.00 87.19 292 GLU A C 1
ATOM 2427 O O . GLU A 1 292 ? -10.125 12.178 31.881 1.00 87.19 292 GLU A O 1
ATOM 2432 N N . ASN A 1 293 ? -11.066 13.243 30.133 1.00 87.31 293 ASN A N 1
ATOM 2433 C CA . ASN A 1 293 ? -11.161 14.553 30.782 1.00 87.31 293 ASN A CA 1
ATOM 2434 C C . ASN A 1 293 ? -12.594 15.092 30.880 1.00 87.31 293 ASN A C 1
ATOM 2436 O O . ASN A 1 293 ? -12.806 16.116 31.527 1.00 87.31 293 ASN A O 1
ATOM 2440 N N . GLY A 1 294 ? -13.566 14.445 30.229 1.00 84.75 294 GLY A N 1
ATOM 2441 C CA . GLY A 1 294 ? -14.969 14.842 30.306 1.00 84.75 294 GLY A CA 1
ATOM 2442 C C . GLY A 1 294 ? -15.546 14.626 31.704 1.00 84.75 294 GLY A C 1
ATOM 2443 O O . GLY A 1 294 ? -15.063 13.799 32.479 1.00 84.75 294 GLY A O 1
ATOM 2444 N N . ASN A 1 295 ? -16.599 15.368 32.033 1.00 84.31 295 ASN A N 1
ATOM 2445 C CA . ASN A 1 295 ? -17.300 15.257 33.309 1.00 84.31 295 ASN A CA 1
ATOM 2446 C C . ASN A 1 295 ? -18.824 15.379 33.105 1.00 84.31 295 ASN A C 1
ATOM 2448 O O . ASN A 1 295 ? -19.290 15.764 32.029 1.00 84.31 295 ASN A O 1
ATOM 2452 N N . TYR A 1 296 ? -19.612 15.016 34.122 1.00 81.88 296 TYR A N 1
ATOM 2453 C CA . TYR A 1 296 ? -21.083 15.046 34.033 1.00 81.88 296 TYR A CA 1
ATOM 2454 C C . TYR A 1 296 ? -21.710 16.437 34.237 1.00 81.88 296 TYR A C 1
ATOM 2456 O O . TYR A 1 296 ? -22.898 16.593 33.955 1.00 81.88 296 TYR A O 1
ATOM 2464 N N . GLU A 1 297 ? -20.962 17.428 34.731 1.00 71.62 297 GLU A N 1
ATOM 2465 C CA . GLU A 1 297 ? -21.481 18.775 35.026 1.00 71.62 297 GLU A CA 1
ATOM 2466 C C . GLU A 1 297 ? -21.407 19.708 33.807 1.00 71.62 297 GLU A C 1
ATOM 2468 O O . GLU A 1 297 ? -22.330 20.489 33.572 1.00 71.62 297 GLU A O 1
ATOM 2473 N N . ASP A 1 298 ? -20.358 19.574 32.994 1.00 59.50 298 ASP A N 1
ATOM 2474 C CA . ASP A 1 298 ? -20.001 20.518 31.933 1.00 59.50 298 ASP A CA 1
ATOM 2475 C C . ASP A 1 298 ? -20.317 19.999 30.516 1.00 59.50 298 ASP A C 1
ATOM 2477 O O . ASP A 1 298 ? -20.535 20.796 29.599 1.00 59.50 298 ASP A O 1
ATOM 2481 N N . GLU A 1 299 ? -20.389 18.676 30.300 1.00 68.06 299 GLU A N 1
ATOM 2482 C CA . GLU A 1 299 ? -20.483 18.092 28.954 1.00 68.06 299 GLU A CA 1
ATOM 2483 C C . GLU A 1 299 ? -21.609 17.054 28.780 1.00 68.06 299 GLU A C 1
ATOM 2485 O O . GLU A 1 299 ? -21.453 15.857 29.028 1.00 68.06 299 GLU A O 1
ATOM 2490 N N . ASN A 1 300 ? -22.727 17.477 28.172 1.00 81.88 300 ASN A N 1
ATOM 2491 C CA . ASN A 1 300 ? -23.812 16.576 27.734 1.00 81.88 300 ASN A CA 1
ATOM 2492 C C . ASN A 1 300 ? -23.300 15.432 26.821 1.00 81.88 300 ASN A C 1
ATOM 2494 O O . ASN A 1 300 ? -23.834 14.325 26.827 1.00 81.88 300 ASN A O 1
ATOM 2498 N N . LYS A 1 301 ? -22.229 15.676 26.052 1.00 91.12 301 LYS A N 1
ATOM 2499 C CA . LYS A 1 301 ? -21.622 14.677 25.159 1.00 91.12 301 LYS A CA 1
ATOM 2500 C C . LYS A 1 301 ? -20.975 13.526 25.939 1.00 91.12 301 LYS A C 1
ATOM 2502 O O . LYS A 1 301 ? -21.242 12.372 25.610 1.00 91.12 301 LYS A O 1
ATOM 2507 N N . TYR A 1 302 ? -20.202 13.826 26.987 1.00 92.56 302 TYR A N 1
ATOM 2508 C CA . TYR A 1 302 ? -19.575 12.817 27.846 1.00 92.56 302 TYR A CA 1
ATOM 2509 C C . TYR A 1 302 ? -20.623 11.907 28.492 1.00 92.56 302 TYR A C 1
ATOM 2511 O O . TYR A 1 302 ? -20.545 10.686 28.359 1.00 92.56 302 TYR A O 1
ATOM 2519 N N . GLN A 1 303 ? -21.663 12.496 29.093 1.00 92.88 303 GLN A N 1
ATOM 2520 C CA . GLN A 1 303 ? -22.749 11.736 29.714 1.00 92.88 303 GLN A CA 1
ATOM 2521 C C . GLN A 1 303 ? -23.394 10.745 28.733 1.00 92.88 303 GLN A C 1
ATOM 2523 O O . GLN A 1 303 ? -23.588 9.579 29.073 1.00 92.88 303 GLN A O 1
ATOM 2528 N N . VAL A 1 304 ? -23.729 11.195 27.519 1.00 94.75 304 VAL A N 1
ATOM 2529 C CA . VAL A 1 304 ? -24.350 10.335 26.498 1.00 94.75 304 VAL A CA 1
ATOM 2530 C C . VAL A 1 304 ? -23.406 9.209 26.074 1.00 94.75 304 VAL A C 1
ATOM 2532 O O . VAL A 1 304 ? -23.865 8.087 25.872 1.00 94.75 304 VAL A O 1
ATOM 2535 N N . TYR A 1 305 ? -22.106 9.489 25.949 1.00 95.38 305 TYR A N 1
ATOM 2536 C CA . TYR A 1 305 ? -21.105 8.504 25.531 1.00 95.38 305 TYR A CA 1
ATOM 2537 C C . TYR A 1 305 ? -20.925 7.408 26.577 1.00 95.38 305 TYR A C 1
ATOM 2539 O O . TYR A 1 305 ? -20.985 6.230 26.234 1.00 95.38 305 TYR A O 1
ATOM 2547 N N . ILE A 1 306 ? -20.745 7.788 27.843 1.00 95.50 306 ILE A N 1
ATOM 2548 C CA . ILE A 1 306 ? -20.537 6.845 28.945 1.00 95.50 306 ILE A CA 1
ATOM 2549 C C . ILE A 1 306 ? -21.781 5.991 29.192 1.00 95.50 306 ILE A C 1
ATOM 2551 O O . ILE A 1 306 ? -21.674 4.772 29.310 1.00 95.50 306 ILE A O 1
ATOM 2555 N N . GLU A 1 307 ? -22.964 6.604 29.198 1.00 95.50 307 GLU A N 1
ATOM 2556 C CA . GLU A 1 307 ? -24.226 5.883 29.380 1.00 95.50 307 GLU A CA 1
ATOM 2557 C C . GLU A 1 307 ? -24.488 4.902 28.227 1.00 95.50 307 GLU A C 1
ATOM 2559 O O . GLU A 1 307 ? -24.883 3.758 28.455 1.00 95.50 307 GLU A O 1
ATOM 2564 N N . LEU A 1 308 ? -24.253 5.317 26.976 1.00 97.12 308 LEU A N 1
ATOM 2565 C CA . LEU A 1 308 ? -24.415 4.426 25.829 1.00 97.12 308 LEU A CA 1
ATOM 2566 C C . LEU A 1 308 ? -23.383 3.295 25.845 1.00 97.12 308 LEU A C 1
ATOM 2568 O O . LEU A 1 308 ? -23.756 2.155 25.586 1.00 97.12 308 LEU A O 1
ATOM 2572 N N . LEU A 1 309 ? -22.123 3.578 26.187 1.00 97.50 309 LEU A N 1
ATOM 2573 C CA . LEU A 1 309 ? -21.089 2.556 26.343 1.00 97.50 309 LEU A CA 1
ATOM 2574 C C . LEU A 1 309 ? -21.489 1.523 27.405 1.00 97.50 309 LEU A C 1
ATOM 2576 O O . LEU A 1 309 ? -21.478 0.329 27.118 1.00 97.50 309 LEU A O 1
ATOM 2580 N N . ALA A 1 310 ? -21.908 1.960 28.595 1.00 97.44 310 ALA A N 1
ATOM 2581 C CA . ALA A 1 310 ? -22.356 1.062 29.659 1.00 97.44 310 ALA A CA 1
ATOM 2582 C C . ALA A 1 310 ? -23.534 0.184 29.207 1.00 97.44 310 ALA A C 1
ATOM 2584 O O . ALA A 1 310 ? -23.531 -1.026 29.429 1.00 97.44 310 ALA A O 1
ATOM 2585 N N . ARG A 1 311 ? -24.512 0.765 28.500 1.00 97.62 311 ARG A N 1
ATOM 2586 C CA . ARG A 1 311 ? -25.640 0.013 27.927 1.00 97.62 311 ARG A CA 1
ATOM 2587 C C . ARG A 1 311 ? -25.205 -0.986 26.861 1.00 97.62 311 ARG A C 1
ATOM 2589 O O . ARG A 1 311 ? -25.737 -2.088 26.818 1.00 97.62 311 ARG A O 1
ATOM 2596 N N . MET A 1 312 ? -24.255 -0.620 26.006 1.00 97.38 312 MET A N 1
ATOM 2597 C CA . MET A 1 312 ? -23.710 -1.537 25.006 1.00 97.38 312 MET A CA 1
ATOM 2598 C C . MET A 1 312 ? -23.011 -2.730 25.651 1.00 97.38 312 MET A C 1
ATOM 2600 O O . MET A 1 312 ? -23.215 -3.845 25.193 1.00 97.38 312 MET A O 1
ATOM 2604 N N . LEU A 1 313 ? -22.238 -2.499 26.714 1.00 97.00 313 LEU A N 1
ATOM 2605 C CA . LEU A 1 313 ? -21.523 -3.552 27.435 1.00 97.00 313 LEU A CA 1
ATOM 2606 C C . LEU A 1 313 ? -22.484 -4.551 28.085 1.00 97.00 313 LEU A C 1
ATOM 2608 O O . LEU A 1 313 ? -22.334 -5.759 27.925 1.00 97.00 313 LEU A O 1
ATOM 2612 N N . VAL A 1 314 ? -23.505 -4.059 28.794 1.00 96.25 314 VAL A N 1
ATOM 2613 C CA . VAL A 1 314 ? -24.453 -4.956 29.475 1.00 96.25 314 VAL A CA 1
ATOM 2614 C C . VAL A 1 314 ? -25.402 -5.644 28.505 1.00 96.25 314 VAL A C 1
ATOM 2616 O O . VAL A 1 314 ? -25.888 -6.726 28.819 1.00 96.25 314 VAL A O 1
ATOM 2619 N N . TYR A 1 315 ? -25.687 -5.049 27.344 1.00 94.44 315 TYR A N 1
ATOM 2620 C CA . TYR A 1 315 ? -26.633 -5.631 26.403 1.00 94.44 315 TYR A CA 1
ATOM 2621 C C . TYR A 1 315 ? -26.163 -7.020 25.961 1.00 94.44 315 TYR A C 1
ATOM 2623 O O . TYR A 1 315 ? -25.178 -7.181 25.247 1.00 94.44 315 TYR A O 1
ATOM 2631 N N . THR A 1 316 ? -26.930 -8.029 26.357 1.00 88.25 316 THR A N 1
ATOM 2632 C CA . THR A 1 316 ? -26.800 -9.389 25.858 1.00 88.25 316 THR A CA 1
ATOM 2633 C C . THR A 1 316 ? -28.182 -9.965 25.602 1.00 88.25 316 THR A C 1
ATOM 2635 O O . THR A 1 316 ? -29.111 -9.796 26.390 1.00 88.25 316 THR A O 1
ATOM 2638 N N . ASN A 1 317 ? -28.334 -10.645 24.474 1.00 78.44 317 ASN A N 1
ATOM 2639 C CA . ASN A 1 317 ? -29.543 -11.379 24.117 1.00 78.44 317 ASN A CA 1
ATOM 2640 C C . ASN A 1 317 ? -29.314 -12.893 24.080 1.00 78.44 317 ASN A C 1
ATOM 2642 O O . ASN A 1 317 ? -30.159 -13.612 23.547 1.00 78.44 317 ASN A O 1
ATOM 2646 N N . HIS A 1 318 ? -28.176 -13.351 24.598 1.00 85.12 318 HIS A N 1
ATOM 2647 C CA . HIS A 1 318 ? -27.801 -14.752 24.671 1.00 85.12 318 HIS A CA 1
ATOM 2648 C C . HIS A 1 318 ? -26.983 -14.996 25.941 1.00 85.12 318 HIS A C 1
ATOM 2650 O O . HIS A 1 318 ? -26.050 -14.258 26.258 1.00 85.12 318 HIS A O 1
ATOM 2656 N N . LEU A 1 319 ? -27.351 -16.023 26.692 1.00 90.06 319 LEU A N 1
ATOM 2657 C CA . LEU A 1 319 ? -26.606 -16.478 27.849 1.00 90.06 319 LEU A CA 1
ATOM 2658 C C . LEU A 1 319 ? -25.647 -17.584 27.441 1.00 90.06 319 LEU A C 1
ATOM 2660 O O . LEU A 1 319 ? -25.996 -18.512 26.725 1.00 90.06 319 LEU A O 1
ATOM 2664 N N . GLU A 1 320 ? -24.449 -17.519 27.973 1.00 92.06 320 GLU A N 1
ATOM 2665 C CA . GLU A 1 320 ? -23.435 -18.555 27.859 1.00 92.06 320 GLU A CA 1
ATOM 2666 C C . GLU A 1 320 ? -22.589 -18.495 29.131 1.00 92.06 320 GLU A C 1
ATOM 2668 O O . GLU A 1 320 ? -22.714 -17.547 29.921 1.00 92.06 320 GLU A O 1
ATOM 2673 N N . LYS A 1 321 ? -21.740 -19.498 29.352 1.00 92.19 321 LYS A N 1
ATOM 2674 C CA . LYS A 1 321 ? -20.775 -19.435 30.450 1.00 92.19 321 LYS A CA 1
ATOM 2675 C C . LYS A 1 321 ? -19.923 -18.173 30.330 1.00 92.19 321 LYS A C 1
ATOM 2677 O O . LYS A 1 321 ? -19.675 -17.673 29.231 1.00 92.19 321 LYS A O 1
ATOM 2682 N N . LEU A 1 322 ? -19.555 -17.600 31.469 1.00 93.25 322 LEU A N 1
ATOM 2683 C CA . LEU A 1 322 ? -18.720 -16.411 31.475 1.00 93.25 322 LEU A CA 1
ATOM 2684 C C . LEU A 1 322 ? -17.361 -16.735 30.847 1.00 93.25 322 LEU A C 1
ATOM 2686 O O . LEU A 1 322 ? -16.679 -17.665 31.263 1.00 93.25 322 LEU A O 1
ATOM 2690 N N . SER A 1 323 ? -16.984 -15.940 29.858 1.00 92.56 323 SER A N 1
ATOM 2691 C CA . SER A 1 323 ? -15.679 -15.963 29.211 1.00 92.56 323 SER A CA 1
ATOM 2692 C C . SER A 1 323 ? -15.071 -14.568 29.271 1.00 92.56 323 SER A C 1
ATOM 2694 O O . SER A 1 323 ? -15.743 -13.605 29.659 1.00 92.56 323 SER A O 1
ATOM 2696 N N . ASN A 1 324 ? -13.815 -14.449 28.844 1.00 92.12 324 ASN A N 1
ATOM 2697 C CA . ASN A 1 324 ? -13.217 -13.141 28.609 1.00 92.12 324 ASN A CA 1
ATOM 2698 C C . ASN A 1 324 ? -14.074 -12.332 27.625 1.00 92.12 324 ASN A C 1
ATOM 2700 O O . ASN A 1 324 ? -14.775 -12.886 26.771 1.00 92.12 324 ASN A O 1
ATOM 2704 N N . TYR A 1 325 ? -14.042 -11.011 27.787 1.00 93.12 325 TYR A N 1
ATOM 2705 C CA . TYR A 1 325 ? -14.751 -10.097 26.903 1.00 93.12 325 TYR A CA 1
ATOM 2706 C C . TYR A 1 325 ? -13.851 -9.700 25.731 1.00 93.12 325 TYR A C 1
ATOM 2708 O O . TYR A 1 325 ? -12.927 -8.910 25.899 1.00 93.12 325 TYR A O 1
ATOM 2716 N N . ASP A 1 326 ? -14.123 -10.245 24.546 1.00 90.75 326 ASP A N 1
ATOM 2717 C CA . ASP A 1 326 ? -13.186 -10.146 23.420 1.00 90.75 326 ASP A CA 1
ATOM 2718 C C . ASP A 1 326 ? -13.363 -8.883 22.566 1.00 90.75 326 ASP A C 1
ATOM 2720 O O . ASP A 1 326 ? -12.409 -8.412 21.955 1.00 90.75 326 ASP A O 1
ATOM 2724 N N . SER A 1 327 ? -14.579 -8.330 22.466 1.00 93.50 327 SER A N 1
ATOM 2725 C CA . SER A 1 327 ? -14.826 -7.123 21.662 1.00 93.50 327 SER A CA 1
ATOM 2726 C C . SER A 1 327 ? -16.180 -6.465 21.940 1.00 93.50 327 SER A C 1
ATOM 2728 O O . SER A 1 327 ? -17.148 -7.098 22.356 1.00 93.50 327 SER A O 1
ATOM 2730 N N . LEU A 1 328 ? -16.270 -5.164 21.658 1.00 94.94 328 LEU A N 1
ATOM 2731 C CA . LEU A 1 328 ? -17.517 -4.407 21.563 1.00 94.94 328 LEU A CA 1
ATOM 2732 C C . LEU A 1 328 ? -18.205 -4.665 20.217 1.00 94.94 328 LEU A C 1
ATOM 2734 O O . LEU A 1 328 ? -17.608 -4.447 19.157 1.00 94.94 328 LEU A O 1
ATOM 2738 N N . ASP A 1 329 ? -19.501 -4.995 20.241 1.00 94.81 329 ASP A N 1
ATOM 2739 C CA . ASP A 1 329 ? -20.317 -5.035 19.023 1.00 94.81 329 ASP A CA 1
ATOM 2740 C C . ASP A 1 329 ? -20.702 -3.616 18.565 1.00 94.81 329 ASP A C 1
ATOM 2742 O O . ASP A 1 329 ? -21.775 -3.079 18.860 1.00 94.81 329 ASP A O 1
ATOM 2746 N N . ILE A 1 330 ? -19.817 -3.002 17.778 1.00 96.31 330 ILE A N 1
ATOM 2747 C CA . ILE A 1 330 ? -20.013 -1.672 17.179 1.00 96.31 330 ILE A CA 1
ATOM 2748 C C . ILE A 1 330 ? -21.259 -1.640 16.274 1.00 96.31 330 ILE A C 1
ATOM 2750 O O . ILE A 1 330 ? -21.861 -0.579 16.060 1.00 96.31 330 ILE A O 1
ATOM 2754 N N . SER A 1 331 ? -21.680 -2.793 15.742 1.00 95.50 331 SER A N 1
ATOM 2755 C CA . SER A 1 331 ? -22.802 -2.870 14.809 1.00 95.50 331 SER A CA 1
ATOM 2756 C C . SER A 1 331 ? -24.148 -2.540 15.458 1.00 95.50 331 SER A C 1
ATOM 2758 O O . SER A 1 331 ? -25.046 -2.066 14.759 1.00 95.50 331 SER A O 1
ATOM 2760 N N . LEU A 1 332 ? -24.245 -2.636 16.791 1.00 94.75 332 LEU A N 1
ATOM 2761 C CA . LEU A 1 332 ? -25.383 -2.163 17.586 1.00 94.75 332 LEU A CA 1
ATOM 2762 C C . LEU A 1 332 ? -25.628 -0.651 17.468 1.00 94.75 332 LEU A C 1
ATOM 2764 O O . LEU A 1 332 ? -26.742 -0.192 17.714 1.00 94.75 332 LEU A O 1
ATOM 2768 N N . VAL A 1 333 ? -24.613 0.124 17.069 1.00 95.81 333 VAL A N 1
ATOM 2769 C CA . VAL A 1 333 ? -24.712 1.576 16.851 1.00 95.81 333 VAL A CA 1
ATOM 2770 C C . VAL A 1 333 ? -24.628 1.918 15.367 1.00 95.81 333 VAL A C 1
ATOM 2772 O O . VAL A 1 333 ? -25.429 2.718 14.864 1.00 95.81 333 VAL A O 1
ATOM 2775 N N . SER A 1 334 ? -23.669 1.326 14.651 1.00 94.12 334 SER A N 1
ATOM 2776 C CA . SER A 1 334 ? -23.349 1.703 13.271 1.00 94.12 334 SER A CA 1
ATOM 2777 C C . SER A 1 334 ? -24.358 1.183 12.240 1.00 94.12 334 SER A C 1
ATOM 2779 O O . SER A 1 334 ? -24.599 1.865 11.242 1.00 94.12 334 SER A O 1
ATOM 2781 N N . VAL A 1 335 ? -25.009 0.039 12.487 1.00 93.75 335 VAL A N 1
ATOM 2782 C CA . VAL A 1 335 ? -25.918 -0.613 11.531 1.00 93.75 335 VAL A CA 1
ATOM 2783 C C . VAL A 1 335 ? -27.369 -0.476 11.983 1.00 93.75 335 VAL A C 1
ATOM 2785 O O . VAL A 1 335 ? -27.806 -1.117 12.933 1.00 93.75 335 VAL A O 1
ATOM 2788 N N . LYS A 1 336 ? -28.162 0.313 11.248 1.00 90.06 336 LYS A N 1
ATOM 2789 C CA . LYS A 1 336 ? -29.555 0.638 11.611 1.00 90.06 336 LYS A CA 1
ATOM 2790 C C . LYS A 1 336 ? -30.444 -0.590 11.863 1.00 90.06 336 LYS A C 1
ATOM 2792 O O . LYS A 1 336 ? -31.282 -0.547 12.754 1.00 90.06 336 LYS A O 1
ATOM 2797 N N . SER A 1 337 ? -30.268 -1.678 11.109 1.00 90.38 337 SER A N 1
ATOM 2798 C CA . SER A 1 337 ? -31.059 -2.911 11.270 1.00 90.38 337 SE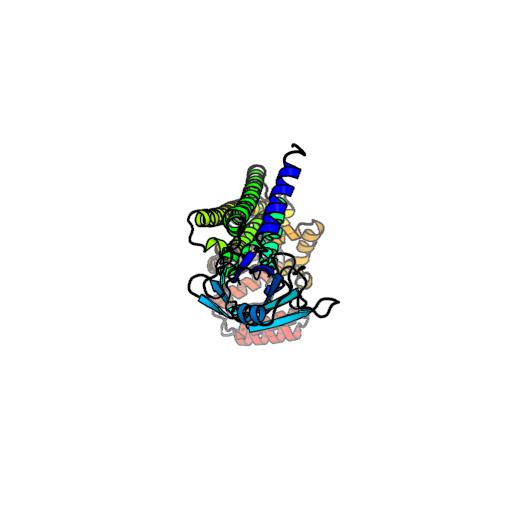R A CA 1
ATOM 2799 C C . SER A 1 337 ? -30.706 -3.730 12.515 1.00 90.38 337 SER A C 1
ATOM 2801 O O . SER A 1 337 ? -31.489 -4.592 12.903 1.00 90.38 337 SER A O 1
ATOM 2803 N N . LYS A 1 338 ? -29.550 -3.475 13.137 1.00 90.19 338 LYS A N 1
ATOM 2804 C CA . LYS A 1 338 ? -29.094 -4.151 14.358 1.00 90.19 338 LYS A CA 1
ATOM 2805 C C . LYS A 1 338 ? -29.324 -3.328 15.628 1.00 90.19 338 LYS A C 1
ATOM 2807 O O . LYS A 1 338 ? -29.117 -3.835 16.724 1.00 90.19 338 LYS A O 1
ATOM 2812 N N . GLN A 1 339 ? -29.763 -2.077 15.493 1.00 90.19 339 GLN A N 1
ATOM 2813 C CA . GLN A 1 339 ? -30.057 -1.213 16.632 1.00 90.19 339 GLN A CA 1
ATOM 2814 C C . GLN A 1 339 ? -31.243 -1.759 17.427 1.00 90.19 339 GLN A C 1
ATOM 2816 O O . GLN A 1 339 ? -32.318 -2.014 16.882 1.00 90.19 339 GLN A O 1
ATOM 2821 N N . VAL A 1 340 ? -31.054 -1.887 18.736 1.00 90.81 340 VAL A N 1
ATOM 2822 C CA . VAL A 1 340 ? -32.081 -2.367 19.663 1.00 90.81 340 VAL A CA 1
ATOM 2823 C C . VAL A 1 340 ? -32.716 -1.213 20.431 1.00 90.81 340 VAL A C 1
ATOM 2825 O O . VAL A 1 340 ? -32.094 -0.168 20.633 1.00 90.81 340 VAL A O 1
ATOM 2828 N N . SER A 1 341 ? -33.967 -1.394 20.867 1.00 90.81 341 SER A N 1
ATOM 2829 C CA . SER A 1 341 ? -34.743 -0.373 21.591 1.00 90.81 341 SER A CA 1
ATOM 2830 C C . SER A 1 341 ? -33.994 0.190 22.797 1.00 90.81 341 SER A C 1
ATOM 2832 O O . SER A 1 341 ? -33.972 1.407 22.972 1.00 90.81 341 SER A O 1
ATOM 2834 N N . PHE A 1 342 ? -33.310 -0.682 23.541 1.00 93.50 342 PHE A N 1
ATOM 2835 C CA . PHE A 1 342 ? -32.525 -0.350 24.730 1.00 93.50 342 PHE A CA 1
ATOM 2836 C C . PHE A 1 342 ? -31.456 0.733 24.491 1.00 93.50 342 PHE A C 1
ATOM 2838 O O . PHE A 1 342 ? -31.181 1.562 25.359 1.00 93.50 342 PHE A O 1
ATOM 2845 N N . LEU A 1 343 ? -30.866 0.765 23.291 1.00 95.75 343 LEU A N 1
ATOM 2846 C CA . LEU A 1 343 ? -29.809 1.715 22.919 1.00 95.75 343 LEU A CA 1
ATOM 2847 C C . LEU A 1 343 ? -30.353 2.930 22.154 1.00 95.75 343 LEU A C 1
ATOM 2849 O O . LEU A 1 343 ? -29.717 3.986 22.105 1.00 95.75 343 LEU A O 1
ATOM 2853 N N . LYS A 1 344 ? -31.545 2.794 21.563 1.00 94.00 344 LYS A N 1
ATOM 2854 C CA . LYS A 1 344 ? -32.079 3.697 20.539 1.00 94.00 344 LYS A CA 1
ATOM 2855 C C . LYS A 1 344 ? -32.149 5.155 20.977 1.00 94.00 344 LYS A C 1
ATOM 2857 O O . LYS A 1 344 ? -31.710 6.024 20.235 1.00 94.00 344 LYS A O 1
ATOM 2862 N N . LYS A 1 345 ? -32.612 5.423 22.201 1.00 93.94 345 LYS A N 1
ATOM 2863 C CA . LYS A 1 345 ? -32.704 6.791 22.739 1.00 93.94 345 LYS A CA 1
ATOM 2864 C C . LYS A 1 345 ? -31.369 7.539 22.654 1.00 93.94 345 LYS A C 1
ATOM 2866 O O . LYS A 1 345 ? -31.346 8.704 22.273 1.00 93.94 345 LYS A O 1
ATOM 2871 N N . HIS A 1 346 ? -30.268 6.887 23.022 1.00 94.69 346 HIS A N 1
ATOM 2872 C CA . HIS A 1 346 ? -28.945 7.511 23.021 1.00 94.69 346 HIS A CA 1
ATOM 2873 C C . HIS A 1 346 ? -28.385 7.618 21.603 1.00 94.69 346 HIS A C 1
ATOM 2875 O O . HIS A 1 346 ? -27.816 8.647 21.253 1.00 94.69 346 HIS A O 1
ATOM 2881 N N . ILE A 1 347 ? -28.625 6.612 20.759 1.00 96.19 347 ILE A N 1
ATOM 2882 C CA . ILE A 1 347 ? -28.253 6.651 19.340 1.00 96.19 347 ILE A CA 1
ATOM 2883 C C . ILE A 1 347 ? -28.954 7.812 18.615 1.00 96.19 347 ILE A C 1
ATOM 2885 O O . ILE A 1 347 ? -28.297 8.549 17.885 1.00 96.19 347 ILE A O 1
ATOM 2889 N N . ASP A 1 348 ? -30.246 8.036 18.859 1.00 95.00 348 ASP A N 1
ATOM 2890 C CA . ASP A 1 348 ? -30.999 9.148 18.265 1.00 95.00 348 ASP A CA 1
ATOM 2891 C C . ASP A 1 348 ? -30.422 10.513 18.702 1.00 95.00 348 ASP A C 1
ATOM 2893 O O . ASP A 1 348 ? -30.359 11.454 17.905 1.00 95.00 348 ASP A O 1
ATOM 2897 N N . ILE A 1 349 ? -29.937 10.628 19.949 1.00 95.25 349 ILE A N 1
ATOM 2898 C CA . ILE A 1 349 ? -29.212 11.821 20.425 1.00 95.25 349 ILE A CA 1
ATOM 2899 C C . ILE A 1 349 ? -27.895 11.987 19.659 1.00 95.25 349 ILE A C 1
ATOM 2901 O O . ILE A 1 349 ? -27.601 13.092 19.198 1.00 95.25 349 ILE A O 1
ATOM 2905 N N . LEU A 1 350 ? -27.124 10.908 19.475 1.00 95.50 350 LEU A N 1
ATOM 2906 C CA . LEU A 1 350 ? -25.881 10.949 18.702 1.00 95.50 350 LEU A CA 1
ATOM 2907 C C . LEU A 1 350 ? -26.111 11.399 17.256 1.00 95.50 350 LEU A C 1
ATOM 2909 O O . LEU A 1 350 ? -25.301 12.152 16.718 1.00 95.50 350 LEU A O 1
ATOM 2913 N N . GLU A 1 351 ? -27.193 10.950 16.621 1.00 94.06 351 GLU A N 1
ATOM 2914 C CA . GLU A 1 351 ? -27.552 11.349 15.256 1.00 94.06 351 GLU A CA 1
ATOM 2915 C C . GLU A 1 351 ? -27.970 12.819 15.200 1.00 94.06 351 GLU A C 1
ATOM 2917 O O . GLU A 1 351 ? -27.432 13.577 14.396 1.00 94.06 351 GLU A O 1
ATOM 2922 N N . LYS A 1 352 ? -28.857 13.253 16.103 1.00 94.56 352 LYS A N 1
ATOM 2923 C CA . LYS A 1 352 ? -29.328 14.644 16.165 1.00 94.56 352 LYS A CA 1
ATOM 2924 C C . LYS A 1 352 ? -28.193 15.645 16.397 1.00 94.56 352 LYS A C 1
ATOM 2926 O O . LYS A 1 352 ? -28.243 16.756 15.875 1.00 94.56 352 LYS A O 1
ATOM 2931 N N . MET A 1 353 ? -27.194 15.260 17.187 1.00 94.56 353 MET A N 1
ATOM 2932 C CA . MET A 1 353 ? -26.058 16.114 17.541 1.00 94.56 353 MET A CA 1
ATOM 2933 C C . MET A 1 353 ? -24.848 15.943 16.610 1.00 94.56 353 MET A C 1
ATOM 2935 O O . MET A 1 353 ? -23.832 16.603 16.816 1.00 94.56 353 MET A O 1
ATOM 2939 N N . ASN A 1 354 ? -24.934 15.081 15.588 1.00 93.44 354 ASN A N 1
ATOM 2940 C CA . ASN A 1 354 ? -23.820 14.710 14.705 1.00 93.44 354 ASN A CA 1
ATOM 2941 C C . ASN A 1 354 ? -22.597 14.120 15.441 1.00 93.44 354 ASN A C 1
ATOM 2943 O O . ASN A 1 354 ? -21.461 14.275 15.003 1.00 93.44 354 ASN A O 1
ATOM 2947 N N . TRP A 1 355 ? -22.816 13.415 16.550 1.00 94.81 355 TRP A N 1
ATOM 2948 C CA . TRP A 1 355 ? -21.771 12.781 17.368 1.00 94.81 355 TRP A CA 1
ATOM 2949 C C . TRP A 1 355 ? -21.572 11.292 17.069 1.00 94.81 355 TRP A C 1
ATOM 2951 O O . TRP A 1 355 ? -20.627 10.673 17.549 1.00 94.81 355 TRP A O 1
ATOM 2961 N N . LYS A 1 356 ? -22.451 10.693 16.261 1.00 95.06 356 LYS A N 1
ATOM 2962 C CA . LYS A 1 356 ? -22.426 9.249 15.990 1.00 95.06 356 LYS A CA 1
ATOM 2963 C C . LYS A 1 356 ? -21.100 8.760 15.400 1.00 95.06 356 LYS A C 1
ATOM 2965 O O . LYS A 1 356 ? -20.624 7.703 15.801 1.00 95.06 356 LYS A O 1
ATOM 2970 N N . LYS A 1 357 ? -20.508 9.512 14.464 1.00 93.69 357 LYS A N 1
ATOM 2971 C CA . LYS A 1 357 ? -19.234 9.137 13.824 1.00 93.69 357 LYS A CA 1
ATOM 2972 C C . LYS A 1 357 ? -18.097 9.102 14.849 1.00 93.69 357 LYS A C 1
ATOM 2974 O O . LYS A 1 357 ? -17.412 8.092 14.938 1.00 93.69 357 LYS A O 1
ATOM 2979 N N . ASP A 1 358 ? -17.973 10.154 15.656 1.00 92.31 358 ASP A N 1
ATOM 2980 C CA . ASP A 1 358 ? -16.978 10.248 16.728 1.00 92.31 358 ASP A CA 1
ATOM 2981 C C . ASP A 1 358 ? -17.108 9.084 17.718 1.00 92.31 358 ASP A C 1
ATOM 2983 O O . ASP A 1 358 ? -16.113 8.458 18.072 1.00 92.31 358 ASP A O 1
ATOM 2987 N N . PHE A 1 359 ? -18.336 8.767 18.148 1.00 95.88 359 PHE A N 1
ATOM 2988 C CA . PHE A 1 359 ? -18.571 7.668 19.084 1.00 95.88 359 PHE A CA 1
ATOM 2989 C C . PHE A 1 359 ? -18.187 6.309 18.485 1.00 95.88 359 PHE A C 1
ATOM 2991 O O . PHE A 1 359 ? -17.530 5.515 19.148 1.00 95.88 359 PHE A O 1
ATOM 2998 N N . ILE A 1 360 ? -18.519 6.055 17.214 1.00 96.44 360 ILE A N 1
ATOM 2999 C CA . ILE A 1 360 ? -18.082 4.836 16.513 1.00 96.44 360 ILE A CA 1
ATOM 3000 C C . ILE A 1 360 ? -16.552 4.746 16.478 1.00 96.44 360 ILE A C 1
ATOM 3002 O O . ILE A 1 360 ? -16.010 3.679 16.747 1.00 96.44 360 ILE A O 1
ATOM 3006 N N . THR A 1 361 ? -15.855 5.848 16.193 1.00 94.81 361 THR A N 1
ATOM 3007 C CA . THR A 1 361 ? -14.386 5.883 16.203 1.00 94.81 361 THR A CA 1
ATOM 3008 C C . THR A 1 361 ? -13.813 5.584 17.588 1.00 94.81 361 THR A C 1
ATOM 3010 O O . THR A 1 361 ? -12.848 4.836 17.692 1.00 94.81 361 THR A O 1
ATOM 3013 N N . ILE A 1 362 ? -14.422 6.101 18.658 1.00 95.19 362 ILE A N 1
ATOM 3014 C CA . ILE A 1 362 ? -14.033 5.760 20.033 1.00 95.19 362 ILE A CA 1
ATOM 3015 C C . ILE A 1 362 ? -14.180 4.257 20.283 1.00 95.19 362 ILE A C 1
ATOM 3017 O O . ILE A 1 362 ? -13.244 3.637 20.774 1.00 95.19 362 ILE A O 1
ATOM 3021 N N . LEU A 1 363 ? -15.311 3.654 19.904 1.00 96.44 363 LEU A N 1
ATOM 3022 C CA . LEU A 1 363 ? -15.524 2.215 20.086 1.00 96.44 363 LEU A CA 1
ATOM 3023 C C . LEU A 1 363 ? -14.513 1.370 19.294 1.00 96.44 363 LEU A C 1
ATOM 3025 O O . LEU A 1 363 ? -14.052 0.350 19.795 1.00 96.44 363 LEU A O 1
ATOM 3029 N N . GLN A 1 364 ? -14.144 1.801 18.082 1.00 95.25 364 GLN A N 1
ATOM 3030 C CA . GLN A 1 364 ? -13.083 1.160 17.294 1.00 95.25 364 GLN A CA 1
ATOM 3031 C C . GLN A 1 364 ? -11.742 1.206 18.036 1.00 95.25 364 GLN A C 1
ATOM 3033 O O . GLN A 1 364 ? -11.124 0.168 18.230 1.00 95.25 364 GLN A O 1
ATOM 3038 N N . LEU A 1 365 ? -11.353 2.377 18.550 1.00 93.81 365 LEU A N 1
ATOM 3039 C CA . LEU A 1 365 ? -10.126 2.540 19.339 1.00 93.81 365 LEU A CA 1
ATOM 3040 C C . LEU A 1 365 ? -10.134 1.741 20.652 1.00 93.81 365 LEU A C 1
ATOM 3042 O O . LEU A 1 365 ? -9.073 1.379 21.159 1.00 93.81 365 LEU A O 1
ATOM 3046 N N . MET A 1 366 ? -11.312 1.494 21.229 1.00 94.75 366 MET A N 1
ATOM 3047 C CA . MET A 1 366 ? -11.465 0.636 22.405 1.00 94.75 366 MET A CA 1
ATOM 3048 C C . MET A 1 366 ? -11.293 -0.843 22.049 1.00 94.75 366 MET A C 1
ATOM 3050 O O . MET A 1 366 ? -10.603 -1.543 22.781 1.00 94.75 366 MET A O 1
ATOM 3054 N N . ASN A 1 367 ? -11.827 -1.306 20.912 1.00 95.69 367 ASN A N 1
ATOM 3055 C CA . ASN A 1 367 ? -11.563 -2.664 20.415 1.00 95.69 367 ASN A CA 1
ATOM 3056 C C . ASN A 1 367 ? -10.076 -2.886 20.115 1.00 95.69 367 ASN A C 1
ATOM 3058 O O . ASN A 1 367 ? -9.525 -3.889 20.559 1.00 95.69 367 ASN A O 1
ATOM 3062 N N . ASP A 1 368 ? -9.400 -1.916 19.487 1.00 91.50 368 ASP A N 1
ATOM 3063 C CA . ASP A 1 368 ? -7.940 -1.967 19.303 1.00 91.50 368 ASP A CA 1
ATOM 3064 C C . ASP A 1 368 ? -7.212 -2.099 20.660 1.00 91.50 368 ASP A C 1
ATOM 3066 O O . ASP A 1 368 ? -6.188 -2.776 20.781 1.00 91.50 368 ASP A O 1
ATOM 3070 N N . GLY A 1 369 ? -7.752 -1.449 21.700 1.00 89.44 369 GLY A N 1
ATOM 3071 C CA . GLY A 1 369 ? -7.287 -1.536 23.083 1.00 89.44 369 GLY A CA 1
ATOM 3072 C C . GLY A 1 369 ? -7.427 -2.934 23.686 1.00 89.44 369 GLY A C 1
ATOM 3073 O O . GLY A 1 369 ? -6.455 -3.425 24.263 1.00 89.44 369 GLY A O 1
ATOM 3074 N N . ILE A 1 370 ? -8.585 -3.573 23.501 1.00 93.25 370 ILE A N 1
ATOM 3075 C CA . ILE A 1 370 ? -8.863 -4.939 23.964 1.00 93.25 370 ILE A CA 1
ATOM 3076 C C . ILE A 1 370 ? -7.889 -5.922 23.308 1.00 93.25 370 ILE A C 1
ATOM 3078 O O . ILE A 1 370 ? -7.208 -6.668 24.010 1.00 93.25 370 ILE A O 1
ATOM 3082 N N . GLU A 1 371 ? -7.766 -5.865 21.979 1.00 92.19 371 GLU A N 1
ATOM 3083 C CA . GLU A 1 371 ? -6.914 -6.773 21.203 1.00 92.19 371 GLU A CA 1
ATOM 3084 C C . GLU A 1 371 ? -5.424 -6.610 21.534 1.00 92.19 371 GLU A C 1
ATOM 3086 O O . GLU A 1 371 ? -4.697 -7.595 21.655 1.00 92.19 371 GLU A O 1
ATOM 3091 N N . SER A 1 372 ? -4.959 -5.365 21.685 1.00 88.31 372 SER A N 1
ATOM 3092 C CA . SER A 1 372 ? -3.522 -5.078 21.797 1.00 88.31 372 SER A CA 1
ATOM 3093 C C . SER A 1 372 ? -3.009 -5.037 23.235 1.00 88.31 372 SER A C 1
ATOM 3095 O O . SER A 1 372 ? -1.826 -5.282 23.463 1.00 88.31 372 SER A O 1
ATOM 3097 N N . ASN A 1 373 ? -3.856 -4.663 24.198 1.00 86.44 373 ASN A N 1
ATOM 3098 C CA . ASN A 1 373 ? -3.426 -4.348 25.564 1.00 86.44 373 ASN A CA 1
ATOM 3099 C C . ASN A 1 373 ? -4.252 -5.036 26.660 1.00 86.44 373 ASN A C 1
ATOM 3101 O O . ASN A 1 373 ? -4.003 -4.769 27.834 1.00 86.44 373 ASN A O 1
ATOM 3105 N N . SER A 1 374 ? -5.225 -5.881 26.301 1.00 90.88 374 SER A N 1
ATOM 3106 C CA . SER A 1 374 ? -6.079 -6.602 27.254 1.00 90.88 374 SER A CA 1
ATOM 3107 C C . SER A 1 374 ? -6.844 -5.698 28.229 1.00 90.88 374 SER A C 1
ATOM 3109 O O . SER A 1 374 ? -7.063 -6.079 29.371 1.00 90.88 374 SER A O 1
ATOM 3111 N N . TYR A 1 375 ? -7.290 -4.518 27.788 1.00 90.44 375 TYR A N 1
ATOM 3112 C CA . TYR A 1 375 ? -8.206 -3.673 28.562 1.00 90.44 375 TYR A CA 1
ATOM 3113 C C . TYR A 1 375 ? -9.274 -3.034 27.669 1.00 90.44 375 TYR A C 1
ATOM 3115 O O . TYR A 1 375 ? -9.040 -2.764 26.493 1.00 90.44 375 TYR A O 1
ATOM 3123 N N . LEU A 1 376 ? -10.438 -2.726 28.245 1.00 92.25 376 LEU A N 1
ATOM 3124 C CA . LEU A 1 376 ? -11.515 -1.993 27.574 1.00 92.25 376 LEU A CA 1
ATOM 3125 C C . LEU A 1 376 ? -11.217 -0.487 27.525 1.00 92.25 376 LEU A C 1
ATOM 3127 O O . LEU A 1 376 ? -11.323 0.151 26.478 1.00 92.25 376 LEU A O 1
ATOM 3131 N N . ILE A 1 377 ? -10.849 0.091 28.671 1.00 91.50 377 ILE A N 1
ATOM 3132 C CA . ILE A 1 377 ? -10.442 1.491 28.795 1.00 91.50 377 ILE A CA 1
ATOM 3133 C C . ILE A 1 377 ? -9.197 1.623 29.670 1.00 91.50 377 ILE A C 1
ATOM 3135 O O . ILE A 1 377 ? -9.017 0.900 30.640 1.00 91.50 377 ILE A O 1
ATOM 3139 N N . GLY A 1 378 ? -8.332 2.583 29.337 1.00 88.75 378 GLY A N 1
ATOM 3140 C CA . GLY A 1 378 ? -7.101 2.804 30.090 1.00 88.75 378 GLY A CA 1
ATOM 3141 C C . GLY A 1 378 ? -7.342 3.334 31.508 1.00 88.75 378 GLY A C 1
ATOM 3142 O O . GLY A 1 378 ? -8.383 3.917 31.818 1.00 88.75 378 GLY A O 1
ATOM 3143 N N . GLN A 1 379 ? -6.320 3.216 32.358 1.00 89.75 379 GLN A N 1
ATOM 3144 C CA . GLN A 1 379 ? -6.376 3.621 33.767 1.00 89.75 379 GLN A CA 1
ATOM 3145 C C . GLN A 1 379 ? -6.815 5.081 33.975 1.00 89.75 379 GLN A C 1
ATOM 3147 O O . GLN A 1 379 ? -7.551 5.378 34.915 1.00 89.75 379 GLN A O 1
ATOM 3152 N N . THR A 1 380 ? -6.397 6.001 33.101 1.00 89.88 380 THR A N 1
ATOM 3153 C CA . THR A 1 380 ? -6.796 7.417 33.171 1.00 89.88 380 THR A CA 1
ATOM 3154 C C . THR A 1 380 ? -8.309 7.589 33.007 1.00 89.88 380 THR A C 1
ATOM 3156 O O . THR A 1 380 ? -8.919 8.315 33.789 1.00 89.88 380 THR A O 1
ATOM 3159 N N . HIS A 1 381 ? -8.933 6.871 32.060 1.00 90.19 381 HIS A N 1
ATOM 3160 C CA . HIS A 1 381 ? -10.392 6.867 31.880 1.00 90.19 381 HIS A CA 1
ATOM 3161 C C . HIS A 1 381 ? -11.099 6.342 33.132 1.00 90.19 381 HIS A C 1
ATOM 3163 O O . HIS A 1 381 ? -12.053 6.953 33.606 1.00 90.19 381 HIS A O 1
ATOM 3169 N N . LEU A 1 382 ? -10.622 5.222 33.687 1.00 92.00 382 LEU A N 1
ATOM 3170 C CA . LEU A 1 382 ? -11.213 4.619 34.885 1.00 92.00 382 LEU A CA 1
ATOM 3171 C C . LEU A 1 382 ? -11.126 5.551 36.093 1.00 92.00 382 LEU A C 1
ATOM 3173 O O . LEU A 1 382 ? -12.088 5.664 36.850 1.00 92.00 382 LEU A O 1
ATOM 3177 N N . LEU A 1 383 ? -10.000 6.247 36.270 1.00 93.00 383 LEU A N 1
ATOM 3178 C CA . LEU A 1 383 ? -9.841 7.243 37.328 1.00 93.00 383 LEU A CA 1
ATOM 3179 C C . LEU A 1 383 ? -10.790 8.431 37.140 1.00 93.00 383 LEU A C 1
ATOM 3181 O O . LEU A 1 383 ? -11.399 8.864 38.120 1.00 93.00 383 LEU A O 1
ATOM 3185 N N . ASN A 1 384 ? -10.963 8.912 35.906 1.00 91.12 384 ASN A N 1
ATOM 3186 C CA . ASN A 1 384 ? -11.921 9.972 35.600 1.00 91.12 384 ASN A CA 1
ATOM 3187 C C . ASN A 1 384 ? -13.366 9.534 35.905 1.00 91.12 384 ASN A C 1
ATOM 3189 O O . ASN A 1 384 ? -14.072 10.208 36.656 1.00 91.12 384 ASN A O 1
ATOM 3193 N N . LEU A 1 385 ? -13.784 8.357 35.426 1.00 92.25 385 LEU A N 1
ATOM 3194 C CA . LEU A 1 385 ? -15.095 7.769 35.732 1.00 92.25 385 LEU A CA 1
ATOM 3195 C C . LEU A 1 385 ? -15.308 7.605 37.241 1.00 92.25 385 LEU A C 1
ATOM 3197 O O . LEU A 1 385 ? -16.341 7.999 37.777 1.00 92.25 385 LEU A O 1
ATOM 3201 N N . ARG A 1 386 ? -14.299 7.097 37.957 1.00 93.81 386 ARG A N 1
ATOM 3202 C CA . ARG A 1 386 ? -14.347 6.934 39.414 1.00 93.81 386 ARG A CA 1
ATOM 3203 C C . ARG A 1 386 ? -14.532 8.264 40.141 1.00 93.81 386 ARG A C 1
ATOM 3205 O O . ARG A 1 386 ? -15.273 8.310 41.122 1.00 93.81 386 ARG A O 1
ATOM 3212 N N . GLY A 1 387 ? -13.851 9.320 39.693 1.00 90.81 387 GLY A N 1
ATOM 3213 C CA . GLY A 1 387 ? -13.983 10.671 40.249 1.00 90.81 387 GLY A CA 1
ATOM 3214 C C . GLY A 1 387 ? -15.378 11.263 40.042 1.00 90.81 387 GLY A C 1
ATOM 3215 O O . GLY A 1 387 ? -15.861 12.019 40.877 1.00 90.81 387 GLY A O 1
ATOM 3216 N N . ASN A 1 388 ? -16.050 10.840 38.975 1.00 88.44 388 ASN A N 1
ATOM 3217 C CA . ASN A 1 388 ? -17.374 11.294 38.570 1.00 88.44 388 ASN A CA 1
ATOM 3218 C C . ASN A 1 388 ? -18.538 10.426 39.101 1.00 88.44 388 ASN A C 1
ATOM 3220 O O . ASN A 1 388 ? -19.699 10.770 38.885 1.00 88.44 388 ASN A O 1
ATOM 3224 N N . LYS A 1 389 ? -18.253 9.325 39.814 1.00 89.94 389 LYS A N 1
ATOM 3225 C CA . LYS A 1 389 ? -19.234 8.290 40.211 1.00 89.94 389 LYS A CA 1
ATOM 3226 C C . LYS A 1 389 ? -20.492 8.793 40.935 1.00 89.94 389 LYS A C 1
ATOM 3228 O O . LYS A 1 389 ? -21.530 8.147 40.875 1.00 89.94 389 LYS A O 1
ATOM 3233 N N . GLU A 1 390 ? -20.396 9.901 41.669 1.00 88.75 390 GLU A N 1
ATOM 3234 C CA . GLU A 1 390 ? -21.513 10.447 42.460 1.00 88.75 390 GLU A CA 1
ATOM 3235 C C . GLU A 1 390 ? -22.509 11.247 41.600 1.00 88.75 390 GLU A C 1
ATOM 3237 O O . GLU A 1 390 ? -23.626 11.513 42.034 1.00 88.75 390 GLU A O 1
ATOM 3242 N N . LEU A 1 391 ? -22.112 11.622 40.380 1.00 89.56 391 LEU A N 1
ATOM 3243 C CA . LEU A 1 391 ? -22.921 12.393 39.433 1.00 89.56 391 LEU A CA 1
ATOM 3244 C C . LEU A 1 391 ? -23.617 11.504 38.390 1.00 89.56 391 LEU A C 1
ATOM 3246 O O . LEU A 1 391 ? -24.425 11.985 37.591 1.00 89.56 391 LEU A O 1
ATOM 3250 N N . GLU A 1 392 ? -23.307 10.206 38.372 1.00 90.12 392 GLU A N 1
ATOM 3251 C CA . GLU A 1 392 ? -23.868 9.276 37.398 1.00 90.12 392 GLU A CA 1
ATOM 3252 C C . GLU A 1 392 ? -25.343 8.987 37.702 1.00 90.12 392 GLU A C 1
ATOM 3254 O O . GLU A 1 392 ? -25.741 8.762 38.844 1.00 90.12 392 GLU A O 1
ATOM 3259 N N . ARG A 1 393 ? -26.181 8.954 36.660 1.00 89.38 393 ARG A N 1
ATOM 3260 C CA . ARG A 1 393 ? -27.602 8.577 36.801 1.00 89.38 393 ARG A CA 1
ATOM 3261 C C . ARG A 1 393 ? -27.803 7.067 36.902 1.00 89.38 393 ARG A C 1
ATOM 3263 O O . ARG A 1 393 ? -28.790 6.618 37.476 1.00 89.38 393 ARG A O 1
ATOM 3270 N N . GLN A 1 394 ? -26.899 6.315 36.288 1.00 94.44 394 GLN A N 1
ATOM 3271 C CA . GLN A 1 394 ? -26.811 4.860 36.309 1.00 94.44 394 GLN A CA 1
ATOM 3272 C C . GLN A 1 394 ? -25.394 4.477 36.751 1.00 94.44 394 GLN A C 1
ATOM 3274 O O . GLN A 1 394 ? -24.499 5.313 36.649 1.00 94.44 394 GLN A O 1
ATOM 3279 N N . PRO A 1 395 ? -25.160 3.255 37.256 1.00 96.44 395 PRO A N 1
ATOM 3280 C CA . PRO A 1 395 ? -23.877 2.843 37.835 1.00 96.44 395 PRO A CA 1
ATOM 3281 C C . PRO A 1 395 ? -22.802 2.555 36.767 1.00 96.44 395 PRO A C 1
ATOM 3283 O O . PRO A 1 395 ? -22.198 1.480 36.747 1.00 96.44 395 PRO A O 1
ATOM 3286 N N . ASN A 1 396 ? -22.562 3.514 35.873 1.00 96.44 396 ASN A N 1
ATOM 3287 C CA . ASN A 1 396 ? -21.726 3.374 34.685 1.00 96.44 396 ASN A CA 1
ATOM 3288 C C . ASN A 1 396 ? -20.272 3.052 35.037 1.00 96.44 396 ASN A C 1
ATOM 3290 O O . ASN A 1 396 ? -19.680 2.190 34.390 1.00 96.44 396 ASN A O 1
ATOM 3294 N N . TYR A 1 397 ? -19.716 3.654 36.095 1.00 96.50 397 TYR A N 1
ATOM 3295 C CA . TYR A 1 397 ? -18.383 3.313 36.591 1.00 96.50 397 TYR A CA 1
ATOM 3296 C C . TYR A 1 397 ? -18.258 1.818 36.907 1.00 96.50 397 TYR A C 1
ATOM 3298 O O . TYR A 1 397 ? -17.327 1.168 36.439 1.00 96.50 397 TYR A O 1
ATOM 3306 N N . TYR A 1 398 ? -19.194 1.259 37.682 1.00 97.81 398 TYR A N 1
ATOM 3307 C CA . TYR A 1 398 ? -19.133 -0.150 38.076 1.00 97.81 398 TYR A CA 1
ATOM 3308 C C . TYR A 1 398 ? -19.321 -1.075 36.878 1.00 97.81 398 TYR A C 1
ATOM 3310 O O . TYR A 1 398 ? -18.630 -2.081 36.778 1.00 97.81 398 TYR A O 1
ATOM 3318 N N . ILE A 1 399 ? -20.205 -0.717 35.945 1.00 98.19 399 ILE A N 1
ATOM 3319 C CA . ILE A 1 399 ? -20.389 -1.471 34.704 1.00 98.19 399 ILE A CA 1
ATOM 3320 C C . ILE A 1 399 ? -19.077 -1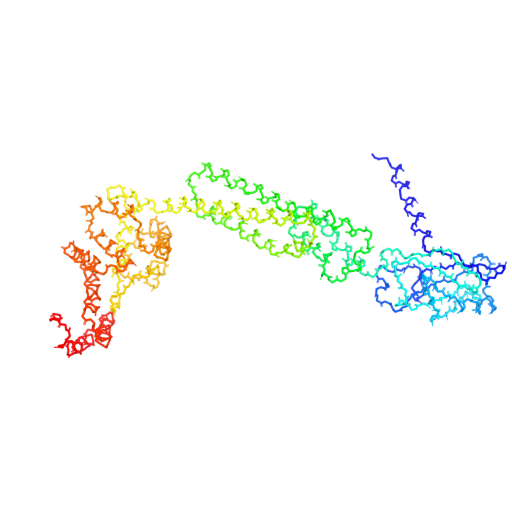.500 33.922 1.00 98.19 399 ILE A C 1
ATOM 3322 O O . ILE A 1 399 ? -18.513 -2.566 33.704 1.00 98.19 399 ILE A O 1
ATOM 3326 N N . ILE A 1 400 ? -18.556 -0.333 33.545 1.00 97.38 400 ILE A N 1
ATOM 3327 C CA . ILE A 1 400 ? -17.377 -0.238 32.684 1.00 97.38 400 ILE A CA 1
ATOM 3328 C C . ILE A 1 400 ? -16.152 -0.864 33.363 1.00 97.38 400 ILE A C 1
ATOM 3330 O O . ILE A 1 400 ? -15.420 -1.606 32.713 1.00 97.38 400 ILE A O 1
ATOM 3334 N N . ASN A 1 401 ? -15.95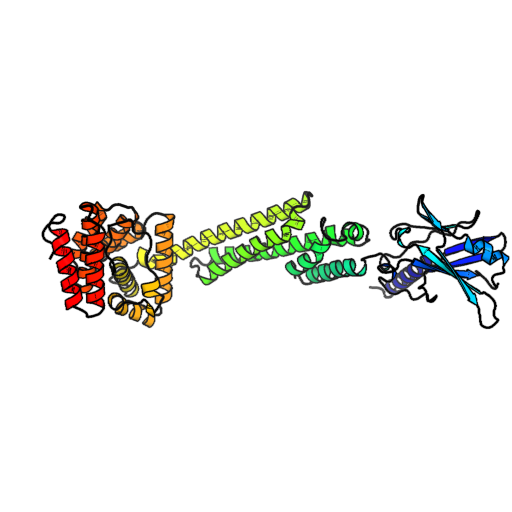3 -0.633 34.666 1.00 97.25 401 ASN A N 1
ATOM 3335 C CA . ASN A 1 401 ? -14.864 -1.256 35.417 1.00 97.25 401 ASN A CA 1
ATOM 3336 C C . ASN A 1 401 ? -15.016 -2.780 35.485 1.00 97.25 401 ASN A C 1
ATOM 3338 O O . ASN A 1 401 ? -14.039 -3.494 35.303 1.00 97.25 401 ASN A O 1
ATOM 3342 N N . GLY A 1 402 ? -16.236 -3.288 35.682 1.00 97.56 402 GLY A N 1
ATOM 3343 C CA . GLY A 1 402 ? -16.506 -4.721 35.618 1.00 97.56 402 GLY A CA 1
ATOM 3344 C C . GLY A 1 402 ? -16.061 -5.308 34.282 1.00 97.56 402 GLY A C 1
ATOM 3345 O O . GLY A 1 402 ? -15.270 -6.243 34.259 1.00 97.56 402 GLY A O 1
ATOM 3346 N N . PHE A 1 403 ? -16.505 -4.732 33.166 1.00 97.38 403 PHE A N 1
ATOM 3347 C CA . PHE A 1 403 ? -16.108 -5.220 31.844 1.00 97.38 403 PHE A CA 1
ATOM 3348 C C . PHE A 1 403 ? -14.615 -5.059 31.562 1.00 97.38 403 PHE A C 1
ATOM 3350 O O . PHE A 1 403 ? -14.049 -5.918 30.898 1.00 97.38 403 PHE A O 1
ATOM 3357 N N . ASN A 1 404 ? -13.955 -4.028 32.095 1.00 96.31 404 ASN A N 1
ATOM 3358 C CA . ASN A 1 404 ? -12.502 -3.911 31.999 1.00 96.31 404 ASN A CA 1
ATOM 3359 C C . ASN A 1 404 ? -11.791 -5.102 32.669 1.00 96.31 404 ASN A C 1
ATOM 3361 O O . ASN A 1 404 ? -10.916 -5.711 32.066 1.00 96.31 404 ASN A O 1
ATOM 3365 N N . GLU A 1 405 ? -12.231 -5.492 33.866 1.00 96.44 405 GLU A N 1
ATOM 3366 C CA . GLU A 1 405 ? -11.721 -6.669 34.589 1.00 96.44 405 GLU A CA 1
ATOM 3367 C C . GLU A 1 405 ? -12.063 -7.980 33.867 1.00 96.44 405 GLU A C 1
ATOM 3369 O O . GLU A 1 405 ? -11.292 -8.936 33.903 1.00 96.44 405 GLU A O 1
ATOM 3374 N N . LEU A 1 406 ? -13.207 -8.030 33.177 1.00 95.75 406 LEU A N 1
ATOM 3375 C CA . LEU A 1 406 ? -13.599 -9.189 32.377 1.00 95.75 406 LEU A CA 1
ATOM 3376 C C . LEU A 1 406 ? -12.705 -9.376 31.141 1.00 95.75 406 LEU A C 1
ATOM 3378 O O . LEU A 1 406 ? -12.413 -10.515 30.784 1.00 95.75 406 LEU A O 1
ATOM 3382 N N . VAL A 1 407 ? -12.248 -8.289 30.508 1.00 96.12 407 VAL A N 1
ATOM 3383 C CA . VAL A 1 407 ? -11.239 -8.350 29.431 1.00 96.12 407 VAL A CA 1
ATOM 3384 C C . VAL A 1 407 ? -9.924 -8.936 29.962 1.00 96.12 407 VAL A C 1
ATOM 3386 O O . VAL A 1 407 ? -9.314 -9.779 29.309 1.00 96.12 407 VAL A O 1
ATOM 3389 N N . GLU A 1 408 ? -9.516 -8.544 31.172 1.00 93.38 408 GLU A N 1
ATOM 3390 C CA . GLU A 1 408 ? -8.305 -9.045 31.842 1.00 93.38 408 GLU A CA 1
ATOM 3391 C C . GLU A 1 408 ? -8.443 -10.491 32.370 1.00 93.38 408 GLU A C 1
ATOM 3393 O O . GLU A 1 408 ? -7.467 -11.085 32.830 1.00 93.38 408 GLU A O 1
ATOM 3398 N N . GLY A 1 409 ? -9.643 -11.084 32.305 1.00 93.44 409 GLY A N 1
ATOM 3399 C CA . GLY A 1 409 ? -9.930 -12.429 32.814 1.00 93.44 409 GLY A CA 1
ATOM 3400 C C . GLY A 1 409 ? -10.127 -12.503 34.334 1.00 93.44 409 GLY A C 1
ATOM 3401 O O . GLY A 1 409 ? -10.076 -13.584 34.922 1.00 93.44 409 GLY A O 1
ATOM 3402 N N . ASN A 1 410 ? -10.364 -11.371 35.001 1.00 95.19 410 ASN A N 1
ATOM 3403 C CA . ASN A 1 410 ? -10.589 -11.304 36.442 1.00 95.19 410 ASN A CA 1
ATOM 3404 C C . ASN A 1 410 ? -12.084 -11.425 36.798 1.00 95.19 410 ASN A C 1
ATOM 3406 O O . ASN A 1 410 ? -12.780 -10.449 37.098 1.00 95.19 410 ASN A O 1
ATOM 3410 N N . PHE A 1 411 ? -12.588 -12.661 36.784 1.00 94.94 411 PHE A N 1
ATOM 3411 C CA . PHE A 1 411 ? -14.019 -12.953 36.952 1.00 94.94 411 PHE A CA 1
ATOM 3412 C C . PHE A 1 411 ? -14.582 -12.596 38.337 1.00 94.94 411 PHE A C 1
ATOM 3414 O O . PHE A 1 411 ? -15.746 -12.205 38.445 1.00 94.94 411 PHE A O 1
ATOM 3421 N N . GLU A 1 412 ? -13.777 -12.682 39.400 1.00 94.56 412 GLU A N 1
ATOM 3422 C CA . GLU A 1 412 ? -14.223 -12.322 40.752 1.00 94.56 412 GLU A CA 1
ATOM 3423 C C . GLU A 1 412 ? -14.410 -10.811 40.905 1.00 94.56 412 GLU A C 1
ATOM 3425 O O . GLU A 1 412 ? -15.436 -10.362 41.429 1.00 94.56 412 GLU A O 1
ATOM 3430 N N . THR A 1 413 ? -13.465 -10.006 40.409 1.00 95.94 413 THR A N 1
ATOM 3431 C CA . THR A 1 413 ? -13.616 -8.546 40.441 1.00 95.94 413 THR A CA 1
ATOM 3432 C C . THR A 1 413 ? -14.711 -8.086 39.475 1.00 95.94 413 THR A C 1
ATOM 3434 O O . THR A 1 413 ? -15.480 -7.187 39.830 1.00 95.94 413 THR A O 1
ATOM 3437 N N . PHE A 1 414 ? -14.882 -8.735 38.314 1.00 97.12 414 PHE A N 1
ATOM 3438 C CA . PHE A 1 414 ? -16.052 -8.528 37.450 1.00 97.12 414 PHE A CA 1
ATOM 3439 C C . PHE A 1 414 ? -17.360 -8.715 38.234 1.00 97.12 414 PHE A C 1
ATOM 3441 O O . PHE A 1 414 ? -18.166 -7.787 38.319 1.00 97.12 414 PHE A O 1
ATOM 3448 N N . LYS A 1 415 ? -17.545 -9.868 38.890 1.00 95.94 415 LYS A N 1
ATOM 3449 C CA . LYS A 1 415 ? -18.747 -10.182 39.679 1.00 95.94 415 LYS A CA 1
ATOM 3450 C C . LYS A 1 415 ? -19.027 -9.139 40.760 1.00 95.94 415 LYS A C 1
ATOM 3452 O O . LYS A 1 415 ? -20.168 -8.709 40.916 1.00 95.94 415 LYS A O 1
ATOM 3457 N N . GLN A 1 416 ? -18.005 -8.722 41.509 1.00 97.12 416 GLN A N 1
ATOM 3458 C CA . GLN A 1 416 ? -18.163 -7.698 42.548 1.00 97.12 416 GLN A CA 1
ATOM 3459 C C . GLN A 1 416 ? -18.669 -6.375 41.961 1.00 97.12 416 GLN A C 1
ATOM 3461 O O . GLN A 1 416 ? -19.609 -5.784 42.493 1.00 97.12 416 GLN A O 1
ATOM 3466 N N . ASN A 1 417 ? -18.088 -5.935 40.843 1.00 97.88 417 ASN A N 1
ATOM 3467 C CA . ASN A 1 417 ? -18.511 -4.718 40.155 1.00 97.88 417 ASN A CA 1
ATOM 3468 C C . ASN A 1 417 ? -19.944 -4.824 39.617 1.00 97.88 417 ASN A C 1
ATOM 3470 O O . ASN A 1 417 ? -20.738 -3.913 39.846 1.00 97.88 417 ASN A O 1
ATOM 3474 N N . ILE A 1 418 ? -20.314 -5.942 38.985 1.00 97.56 418 ILE A N 1
ATOM 3475 C CA . ILE A 1 418 ? -21.691 -6.171 38.521 1.00 97.56 418 ILE A CA 1
ATOM 3476 C C . ILE A 1 418 ? -22.676 -6.188 39.696 1.00 97.56 418 ILE A C 1
ATOM 3478 O O . ILE A 1 418 ? -23.730 -5.562 39.613 1.00 97.56 418 ILE A O 1
ATOM 3482 N N . GLY A 1 419 ? -22.322 -6.802 40.827 1.00 96.38 419 GLY A N 1
ATOM 3483 C CA . GLY A 1 419 ? -23.136 -6.762 42.045 1.00 96.38 419 GLY A CA 1
ATOM 3484 C C . GLY A 1 419 ? -23.355 -5.337 42.572 1.00 96.38 419 GLY A C 1
ATOM 3485 O O . GLY A 1 419 ? -24.481 -4.966 42.910 1.00 96.38 419 GLY A O 1
ATOM 3486 N N . PHE A 1 420 ? -22.308 -4.503 42.585 1.00 96.81 420 PHE A N 1
ATOM 3487 C CA . PHE A 1 420 ? -22.440 -3.085 42.939 1.00 96.81 420 PHE A CA 1
ATOM 3488 C C . PHE A 1 420 ? -23.271 -2.294 41.928 1.00 96.81 420 PHE A C 1
ATOM 3490 O O . PHE A 1 420 ? -24.006 -1.392 42.335 1.00 96.81 420 PHE A O 1
ATOM 3497 N N . ALA A 1 421 ? -23.177 -2.626 40.638 1.00 97.69 421 ALA A N 1
ATOM 3498 C CA . ALA A 1 421 ? -24.012 -2.026 39.609 1.00 97.69 421 ALA A CA 1
ATOM 3499 C C . ALA A 1 421 ? -25.490 -2.371 39.840 1.00 97.69 421 ALA A C 1
ATOM 3501 O O . ALA A 1 421 ? -26.305 -1.462 39.952 1.00 97.69 421 ALA A O 1
ATOM 3502 N N . ILE A 1 422 ? -25.840 -3.646 40.029 1.00 96.75 422 ILE A N 1
ATOM 3503 C CA . ILE A 1 422 ? -27.225 -4.076 40.299 1.00 96.75 422 ILE A CA 1
ATOM 3504 C C . ILE A 1 422 ? -27.805 -3.337 41.512 1.00 96.75 422 ILE A C 1
ATOM 3506 O O . ILE A 1 422 ? -28.892 -2.775 41.426 1.00 96.75 422 ILE A O 1
ATOM 3510 N N . ALA A 1 423 ? -27.052 -3.250 42.615 1.00 95.50 423 ALA A N 1
ATOM 3511 C CA . ALA A 1 423 ? -27.511 -2.604 43.847 1.00 95.50 423 ALA A CA 1
ATOM 3512 C C . ALA A 1 423 ? -27.808 -1.096 43.709 1.00 95.50 423 ALA A C 1
ATOM 3514 O O . ALA A 1 423 ? -28.506 -0.529 44.549 1.00 95.50 423 ALA A O 1
ATOM 3515 N N . LYS A 1 424 ? -27.251 -0.434 42.688 1.00 95.12 424 LYS A N 1
ATOM 3516 C CA . LYS A 1 424 ? -27.373 1.016 42.457 1.00 95.12 424 LYS A CA 1
ATOM 3517 C C . LYS A 1 424 ? -28.155 1.371 41.191 1.00 95.12 424 LYS A C 1
ATOM 3519 O O . LYS A 1 424 ? -28.445 2.545 40.970 1.00 95.12 424 LYS A O 1
ATOM 3524 N N . CYS A 1 425 ? -28.456 0.391 40.343 1.00 96.69 425 CYS A N 1
ATOM 3525 C CA . CYS A 1 425 ? -29.153 0.606 39.085 1.00 96.69 425 CYS A CA 1
ATOM 3526 C C . CYS A 1 425 ? -30.605 1.012 39.347 1.00 96.69 425 CYS A C 1
ATOM 3528 O O . CYS A 1 425 ? -31.290 0.422 40.179 1.00 96.69 425 CYS A O 1
ATOM 3530 N N . THR A 1 426 ? -31.077 2.033 38.634 1.00 95.31 426 THR A N 1
ATOM 3531 C CA . THR A 1 426 ? -32.472 2.498 38.724 1.00 95.31 426 THR A CA 1
ATOM 3532 C C . THR A 1 426 ? -33.239 2.294 37.421 1.00 95.31 426 THR A C 1
ATOM 3534 O O . THR A 1 426 ? -34.466 2.378 37.407 1.00 95.31 426 THR A O 1
ATOM 3537 N N . ASP A 1 427 ? -32.537 2.006 36.323 1.00 96.12 427 ASP A N 1
ATOM 3538 C CA . ASP A 1 427 ? -33.131 1.628 35.045 1.00 96.12 427 ASP A CA 1
ATOM 3539 C C . ASP A 1 427 ? -33.441 0.122 35.035 1.00 96.12 427 ASP A C 1
ATOM 3541 O O . ASP A 1 427 ? -32.537 -0.711 35.045 1.00 96.12 427 ASP A O 1
ATOM 3545 N N . LEU A 1 428 ? -34.731 -0.226 35.001 1.00 93.62 428 LEU A N 1
ATOM 3546 C CA . LEU A 1 428 ? -35.198 -1.617 35.031 1.00 93.62 428 LEU A CA 1
ATOM 3547 C C . LEU A 1 428 ? -34.708 -2.450 33.837 1.00 93.62 428 LEU A C 1
ATOM 3549 O O . LEU A 1 428 ? -34.450 -3.641 33.990 1.00 93.62 428 LEU A O 1
ATOM 3553 N N . GLU A 1 429 ? -34.578 -1.849 32.652 1.00 93.38 429 GLU A N 1
ATOM 3554 C CA . GLU A 1 429 ? -34.112 -2.565 31.461 1.00 93.38 429 GLU A CA 1
ATOM 3555 C C . GLU A 1 429 ? -32.602 -2.835 31.563 1.00 93.38 429 GLU A C 1
ATOM 3557 O O . GLU A 1 429 ? -32.146 -3.931 31.248 1.00 93.38 429 GLU A O 1
ATOM 3562 N N . MET A 1 430 ? -31.824 -1.878 32.082 1.00 95.81 430 MET A N 1
ATOM 3563 C CA . MET A 1 430 ? -30.400 -2.085 32.379 1.00 95.81 430 MET A CA 1
ATOM 3564 C C . MET A 1 430 ? -30.192 -3.120 33.492 1.00 95.81 430 MET A C 1
ATOM 3566 O O . MET A 1 430 ? -29.308 -3.967 33.370 1.00 95.81 430 MET A O 1
ATOM 3570 N N . MET A 1 431 ? -31.014 -3.083 34.545 1.00 95.94 431 MET A N 1
ATOM 3571 C CA . MET A 1 431 ? -30.982 -4.052 35.644 1.00 95.94 431 MET A CA 1
ATOM 3572 C C . MET A 1 431 ? -31.209 -5.477 35.139 1.00 95.94 431 MET A C 1
ATOM 3574 O O . MET A 1 431 ? -30.422 -6.359 35.465 1.00 95.94 431 MET A O 1
ATOM 3578 N N . TYR A 1 432 ? -32.199 -5.678 34.264 1.00 92.19 432 TYR A N 1
ATOM 3579 C CA . TYR A 1 432 ? -32.438 -6.966 33.612 1.00 92.19 432 TYR A CA 1
ATOM 3580 C C . TYR A 1 432 ? -31.184 -7.493 32.893 1.00 92.19 432 TYR A C 1
ATOM 3582 O O . TYR A 1 432 ? -30.778 -8.634 33.101 1.00 92.19 432 TYR A O 1
ATOM 3590 N N . TYR A 1 433 ? -30.509 -6.664 32.090 1.00 95.19 433 TYR A N 1
ATOM 3591 C CA . TYR A 1 433 ? -29.286 -7.090 31.401 1.00 95.19 433 TYR A CA 1
ATOM 3592 C C . TYR A 1 433 ? -28.111 -7.352 32.358 1.00 95.19 433 TYR A C 1
ATOM 3594 O O . TYR A 1 433 ? -27.327 -8.273 32.128 1.00 95.19 433 TYR A O 1
ATOM 3602 N N . LEU A 1 434 ? -27.995 -6.598 33.453 1.00 95.88 434 LEU A N 1
ATOM 3603 C CA . LEU A 1 434 ? -27.003 -6.867 34.499 1.00 95.88 434 LEU A CA 1
ATOM 3604 C C . LEU A 1 434 ? -27.247 -8.212 35.196 1.00 95.88 434 LEU A C 1
ATOM 3606 O O . LEU A 1 434 ? -26.295 -8.947 35.462 1.00 95.88 434 LEU A O 1
ATOM 3610 N N . GLU A 1 435 ? -28.507 -8.563 35.453 1.00 92.25 435 GLU A N 1
ATOM 3611 C CA . GLU A 1 435 ? -28.881 -9.871 35.999 1.00 92.25 435 GLU A CA 1
ATOM 3612 C C . GLU A 1 435 ? -28.512 -11.006 35.039 1.00 92.25 435 GLU A C 1
ATOM 3614 O O . GLU A 1 435 ? -27.956 -12.013 35.480 1.00 92.25 435 GLU A O 1
ATOM 3619 N N . LEU A 1 436 ? -28.710 -10.823 33.726 1.00 92.06 436 LEU A N 1
ATOM 3620 C CA . LEU A 1 436 ? -28.248 -11.780 32.714 1.00 92.06 436 LEU A CA 1
ATOM 3621 C C . LEU A 1 436 ? -26.736 -12.022 32.800 1.00 92.06 436 LEU A C 1
ATOM 3623 O O . LEU A 1 436 ? -26.298 -13.171 32.798 1.00 92.06 436 LEU A O 1
ATOM 3627 N N . TRP A 1 437 ? -25.929 -10.972 32.947 1.00 94.19 437 TRP A N 1
ATOM 3628 C CA . TRP A 1 437 ? -24.482 -11.117 33.143 1.00 94.19 437 TRP A CA 1
ATOM 3629 C C . TRP A 1 437 ? -24.112 -11.816 34.454 1.00 94.19 437 TRP A C 1
ATOM 3631 O O . TRP A 1 437 ? -23.194 -12.640 34.476 1.00 94.19 437 TRP A O 1
ATOM 3641 N N . ASN A 1 438 ? -24.849 -11.558 35.534 1.00 91.38 438 ASN A N 1
ATOM 3642 C CA . ASN A 1 438 ? -24.673 -12.284 36.789 1.00 91.38 438 ASN A CA 1
ATOM 3643 C C . ASN A 1 438 ? -25.010 -13.783 36.634 1.00 91.38 438 ASN A C 1
ATOM 3645 O O . ASN A 1 438 ? -24.295 -14.625 37.179 1.00 91.38 438 ASN A O 1
ATOM 3649 N N . PHE A 1 439 ? -26.025 -14.140 35.835 1.00 89.31 439 PHE A N 1
ATOM 3650 C CA . PHE A 1 439 ? -26.307 -15.542 35.500 1.00 89.31 439 PHE A CA 1
ATOM 3651 C C . PHE A 1 439 ? -25.166 -16.193 34.719 1.00 89.31 439 PHE A C 1
ATOM 3653 O O . PHE A 1 439 ? -24.797 -17.321 35.033 1.00 89.31 439 PHE A O 1
ATOM 3660 N N . ARG A 1 440 ? -24.544 -15.487 33.765 1.00 92.00 440 ARG A N 1
ATOM 3661 C CA . ARG A 1 440 ? -23.368 -16.008 33.040 1.00 92.00 440 ARG A CA 1
ATOM 3662 C C . ARG A 1 440 ? -22.224 -16.368 33.989 1.00 92.00 440 ARG A C 1
ATOM 3664 O O . ARG A 1 440 ? -21.645 -17.447 33.865 1.00 92.00 440 ARG A O 1
ATOM 3671 N N . TYR A 1 441 ? -21.940 -15.504 34.968 1.00 91.31 441 TYR A N 1
ATOM 3672 C CA . TYR A 1 441 ? -20.957 -15.796 36.017 1.00 91.31 441 TYR A CA 1
ATOM 3673 C C . TYR A 1 441 ? -21.344 -17.043 36.825 1.00 91.31 441 TYR A C 1
ATOM 3675 O O . TYR A 1 441 ? -20.502 -17.905 37.062 1.00 91.31 441 TYR A O 1
ATOM 3683 N N . GLN A 1 442 ? -22.612 -17.178 37.228 1.00 89.25 442 GLN A N 1
ATOM 3684 C CA . GLN A 1 442 ? -23.075 -18.365 37.957 1.00 89.25 442 GLN A CA 1
ATOM 3685 C C . GLN A 1 442 ? -22.947 -19.640 37.117 1.00 89.25 442 GLN A C 1
ATOM 3687 O O . GLN A 1 442 ? -22.524 -20.671 37.636 1.00 89.25 442 GLN A O 1
ATOM 3692 N N . PHE A 1 443 ? -23.258 -19.579 35.821 1.00 90.56 443 PHE A N 1
ATOM 3693 C CA . PHE A 1 443 ? -23.110 -20.728 34.930 1.00 90.56 443 PHE A CA 1
ATOM 3694 C C . PHE A 1 443 ? -21.672 -21.220 34.842 1.00 90.56 443 PHE A C 1
ATOM 3696 O O . PHE A 1 443 ? -21.455 -22.433 34.828 1.00 90.56 443 PHE A O 1
ATOM 3703 N N . GLU A 1 444 ? -20.710 -20.300 34.832 1.00 89.81 444 GLU A N 1
ATOM 3704 C CA . GLU A 1 444 ? -19.291 -20.640 34.888 1.00 89.81 444 GLU A CA 1
ATOM 3705 C C . GLU A 1 444 ? -18.901 -21.191 36.267 1.00 89.81 444 GLU A C 1
ATOM 3707 O O . GLU A 1 444 ? -18.398 -22.308 36.368 1.00 89.81 444 GLU A O 1
ATOM 3712 N N . ALA A 1 445 ? -19.234 -20.478 37.349 1.00 87.31 445 ALA A N 1
ATOM 3713 C CA . ALA A 1 445 ? -18.867 -20.855 38.716 1.00 87.31 445 ALA A CA 1
ATOM 3714 C C . ALA A 1 445 ? -19.413 -22.230 39.147 1.00 87.31 445 ALA A C 1
ATOM 3716 O O . ALA A 1 445 ? -18.761 -22.950 39.904 1.00 87.31 445 ALA A O 1
ATOM 3717 N N . TYR A 1 446 ? -20.601 -22.604 38.666 1.00 86.81 446 TYR A N 1
ATOM 3718 C CA . TYR A 1 446 ? -21.234 -23.895 38.952 1.00 86.81 446 TYR A CA 1
ATOM 3719 C C . TYR A 1 446 ? -21.035 -24.935 37.842 1.00 86.81 446 TYR A C 1
ATOM 3721 O O . TYR A 1 446 ? -21.605 -26.021 37.924 1.00 86.81 446 TYR A O 1
ATOM 3729 N N . ASN A 1 447 ? -20.247 -24.624 36.806 1.00 87.06 447 ASN A N 1
ATOM 3730 C CA . ASN A 1 447 ? -20.034 -25.474 35.634 1.00 87.06 447 ASN A CA 1
ATOM 3731 C C . ASN A 1 447 ? -21.348 -26.044 35.060 1.00 87.06 447 ASN A C 1
ATOM 3733 O O . ASN A 1 447 ? -21.513 -27.250 34.868 1.00 87.06 447 ASN A O 1
ATOM 3737 N N . THR A 1 448 ? -22.304 -25.154 34.809 1.00 86.31 448 THR A N 1
ATOM 3738 C CA . THR A 1 448 ? -23.659 -25.507 34.369 1.00 86.31 448 THR A CA 1
ATOM 3739 C C . THR A 1 448 ? -23.653 -26.257 33.030 1.00 86.31 448 THR A C 1
ATOM 3741 O O . THR A 1 448 ? -22.848 -25.958 32.149 1.00 86.31 448 THR A O 1
ATOM 3744 N N . ASP A 1 449 ? -24.548 -27.234 32.855 1.00 87.62 449 ASP A N 1
ATOM 3745 C CA . ASP A 1 449 ? -24.684 -27.983 31.596 1.00 87.62 449 ASP A CA 1
ATOM 3746 C C . ASP A 1 449 ? -25.120 -27.051 30.447 1.00 87.62 449 ASP A C 1
ATOM 3748 O O . ASP A 1 449 ? -26.097 -26.308 30.563 1.00 87.62 449 ASP A O 1
ATOM 3752 N N . GLU A 1 450 ? -24.428 -27.111 29.308 1.00 89.62 450 GLU A N 1
ATOM 3753 C CA . GLU A 1 450 ? -24.750 -26.336 28.102 1.00 89.62 450 GLU A CA 1
ATOM 3754 C C . GLU A 1 450 ? -26.173 -26.595 27.590 1.00 89.62 450 GLU A C 1
ATOM 3756 O O . GLU A 1 450 ? -26.806 -25.698 27.026 1.00 89.62 450 GLU A O 1
ATOM 3761 N N . LYS A 1 451 ? -26.721 -27.795 27.822 1.00 90.12 451 LYS A N 1
ATOM 3762 C CA . LYS A 1 451 ? -28.118 -28.105 27.488 1.00 90.12 451 LYS A CA 1
ATOM 3763 C C . LYS A 1 451 ? -29.095 -27.256 28.290 1.00 90.12 451 LYS A C 1
ATOM 3765 O O . LYS A 1 451 ? -30.084 -26.791 27.728 1.00 90.12 451 LYS A O 1
ATOM 3770 N N . LEU A 1 452 ? -28.806 -27.023 29.573 1.00 89.62 452 LEU A N 1
ATOM 3771 C CA . LEU A 1 452 ? -29.620 -26.146 30.413 1.00 89.62 452 LEU A CA 1
ATOM 3772 C C . LEU A 1 452 ? -29.567 -24.709 29.884 1.00 89.62 452 LEU A C 1
ATOM 3774 O O . LEU A 1 452 ? -30.603 -24.076 29.702 1.00 89.62 452 LEU A O 1
ATOM 3778 N N . ILE A 1 453 ? -28.369 -24.223 29.561 1.00 91.00 453 ILE A N 1
ATOM 3779 C CA . ILE A 1 453 ? -28.166 -22.871 29.024 1.00 91.00 453 ILE A CA 1
ATOM 3780 C C . ILE A 1 453 ? -28.912 -22.695 27.689 1.00 91.00 453 ILE A C 1
ATOM 3782 O O . ILE A 1 453 ? -29.644 -21.724 27.503 1.00 91.00 453 ILE A O 1
ATOM 3786 N N . THR A 1 454 ? -28.810 -23.675 26.785 1.00 91.94 454 THR A N 1
ATOM 3787 C CA . THR A 1 454 ? -29.531 -23.705 25.497 1.00 91.94 454 THR A CA 1
ATOM 3788 C C . THR A 1 454 ? -31.045 -23.614 25.693 1.00 91.94 454 THR A C 1
ATOM 3790 O O . THR A 1 454 ? -31.741 -22.887 24.977 1.00 91.94 454 THR A O 1
ATOM 3793 N N . GLN A 1 455 ? -31.562 -24.325 26.693 1.00 90.31 455 GLN A N 1
ATOM 3794 C CA . GLN A 1 455 ? -32.980 -24.338 27.019 1.00 90.31 455 GLN A CA 1
ATOM 3795 C C . GLN A 1 455 ? -33.463 -22.971 27.537 1.00 90.31 455 GLN A C 1
ATOM 3797 O O . GLN A 1 455 ? -34.517 -22.489 27.115 1.00 90.31 455 GLN A O 1
ATOM 3802 N N . ILE A 1 456 ? -32.667 -22.309 28.384 1.00 89.81 456 ILE A N 1
ATOM 3803 C CA . ILE A 1 456 ? -32.941 -20.944 28.866 1.00 89.81 456 ILE A CA 1
ATOM 3804 C C . ILE A 1 456 ? -32.917 -19.947 27.699 1.00 89.81 456 ILE A C 1
ATOM 3806 O O . ILE A 1 456 ? -33.846 -19.154 27.552 1.00 89.81 456 ILE A O 1
ATOM 3810 N N . ASN A 1 457 ? -31.914 -20.028 26.821 1.00 91.19 457 ASN A N 1
ATOM 3811 C CA . ASN A 1 457 ? -31.815 -19.176 25.631 1.00 91.19 457 ASN A CA 1
ATOM 3812 C C . ASN A 1 457 ? -33.015 -19.315 24.695 1.00 91.19 457 ASN A C 1
ATOM 3814 O O . ASN A 1 457 ? -33.520 -18.319 24.182 1.00 91.19 457 ASN A O 1
ATOM 3818 N N . THR A 1 458 ? -33.513 -20.537 24.513 1.00 90.94 458 THR A N 1
ATOM 3819 C CA . THR A 1 458 ? -34.718 -20.784 23.713 1.00 90.94 458 THR A CA 1
ATOM 3820 C C . THR A 1 458 ? -35.938 -20.085 24.326 1.00 90.94 458 THR A C 1
ATOM 3822 O O . THR A 1 458 ? -36.728 -19.467 23.611 1.00 90.94 458 THR A O 1
ATOM 3825 N N . GLY A 1 459 ? -36.069 -20.110 25.658 1.00 89.31 459 GLY A N 1
ATOM 3826 C CA . GLY A 1 459 ? -37.098 -19.350 26.373 1.00 89.31 459 GLY A CA 1
ATOM 3827 C C . GLY A 1 459 ? -36.979 -17.836 26.162 1.00 89.31 459 GLY A C 1
ATOM 3828 O O . GLY A 1 459 ? -37.969 -17.188 25.810 1.00 89.31 459 GLY A O 1
ATOM 3829 N N . LEU A 1 460 ? -35.762 -17.288 26.276 1.00 86.69 460 LEU A N 1
ATOM 3830 C CA . LEU A 1 460 ? -35.474 -15.867 26.035 1.00 86.69 460 LEU A CA 1
ATOM 3831 C C . LEU A 1 460 ? -35.844 -15.444 24.602 1.00 86.69 460 LEU A C 1
ATOM 3833 O O . LEU A 1 460 ? -36.435 -14.380 24.389 1.00 86.69 460 LEU A O 1
ATOM 3837 N N . GLU A 1 461 ? -35.550 -16.283 23.605 1.00 89.50 461 GLU A N 1
ATOM 3838 C CA . GLU A 1 461 ? -35.935 -16.027 22.215 1.00 89.50 461 GLU A CA 1
ATOM 3839 C C . GLU A 1 461 ? -37.454 -15.971 22.018 1.00 89.50 461 GLU A C 1
ATOM 3841 O O . GLU A 1 461 ? -37.950 -15.077 21.324 1.00 89.50 461 GLU A O 1
ATOM 3846 N N . TYR A 1 462 ? -38.205 -16.906 22.607 1.00 89.69 462 TYR A N 1
ATOM 3847 C CA . TYR A 1 462 ? -39.668 -16.905 22.521 1.00 89.69 462 TYR A CA 1
ATOM 3848 C C . TYR A 1 462 ? -40.279 -15.694 23.226 1.00 89.69 462 TYR A C 1
ATOM 3850 O O . TYR A 1 462 ? -41.187 -15.060 22.681 1.00 89.69 462 TYR A O 1
ATOM 3858 N N . GLN A 1 463 ? -39.731 -15.294 24.375 1.00 84.38 463 GLN A N 1
ATOM 3859 C CA . GLN A 1 463 ? -40.142 -14.073 25.064 1.00 84.38 463 GLN A CA 1
ATOM 3860 C C . GLN A 1 463 ? -39.947 -12.841 24.169 1.00 84.38 463 GLN A C 1
ATOM 3862 O O . GLN A 1 463 ? -40.868 -12.036 24.015 1.00 84.38 463 GLN A O 1
ATOM 3867 N N . LYS A 1 464 ? -38.797 -12.734 23.491 1.00 82.06 464 LYS A N 1
ATOM 3868 C CA . LYS A 1 464 ? -38.513 -11.648 22.538 1.00 82.06 464 LYS A CA 1
ATOM 3869 C C . LYS A 1 464 ? -39.462 -11.646 21.332 1.00 82.06 464 LYS A C 1
ATOM 3871 O O . LYS A 1 464 ? -39.792 -10.580 20.818 1.00 82.06 464 LYS A O 1
ATOM 3876 N N . LYS A 1 465 ? -39.919 -12.820 20.886 1.00 86.94 465 LYS A N 1
ATOM 3877 C CA . LYS A 1 465 ? -40.902 -12.983 19.796 1.00 86.94 465 LYS A CA 1
ATOM 3878 C C . LYS A 1 465 ? -42.351 -12.714 20.236 1.00 86.94 465 LYS A C 1
ATOM 3880 O O . LYS A 1 465 ? -43.250 -12.803 19.406 1.00 86.94 465 LYS A O 1
ATOM 3885 N N . GLY A 1 466 ? -42.594 -12.382 21.509 1.00 87.56 466 GLY A N 1
ATOM 3886 C CA . GLY A 1 466 ? -43.944 -12.173 22.040 1.00 87.56 466 GLY A CA 1
ATOM 3887 C C . GLY A 1 466 ? -44.736 -13.474 22.204 1.00 87.56 466 GLY A C 1
ATOM 3888 O O . GLY A 1 466 ? -45.961 -13.458 22.113 1.00 87.56 466 GLY A O 1
ATOM 3889 N N . MET A 1 467 ? -44.039 -14.591 22.433 1.00 92.75 467 MET A N 1
ATOM 3890 C CA . MET A 1 467 ? -44.586 -15.945 22.577 1.00 92.75 467 MET A CA 1
ATOM 3891 C C . MET A 1 467 ? -44.429 -16.429 24.035 1.00 92.75 467 MET A C 1
ATOM 3893 O O . MET A 1 467 ? -43.544 -17.229 24.343 1.00 92.75 467 MET A O 1
ATOM 3897 N N . PRO A 1 468 ? -45.225 -15.898 24.989 1.00 89.62 468 PRO A N 1
ATOM 3898 C CA . PRO A 1 468 ? -45.001 -16.123 26.417 1.00 89.62 468 PRO A CA 1
ATOM 3899 C C . PRO A 1 468 ? -45.301 -17.556 26.871 1.00 89.62 468 PRO A C 1
ATOM 3901 O O . PRO A 1 468 ? -44.714 -18.007 27.850 1.00 89.62 468 PRO A O 1
ATOM 3904 N N . LYS A 1 469 ? -46.196 -18.284 26.188 1.00 92.19 469 LYS A N 1
ATOM 3905 C CA . LYS A 1 469 ? -46.512 -19.676 26.550 1.00 92.19 469 LYS A CA 1
ATOM 3906 C C . LYS A 1 469 ? -45.331 -20.588 26.247 1.00 92.19 469 LYS A C 1
ATOM 3908 O O . LYS A 1 469 ? -44.890 -21.331 27.113 1.00 92.19 469 LYS A O 1
ATOM 3913 N N . GLU A 1 470 ? -44.781 -20.454 25.050 1.00 93.12 470 GLU A N 1
ATOM 3914 C CA . GLU A 1 470 ? -43.617 -21.188 24.578 1.00 93.12 470 GLU A CA 1
ATOM 3915 C C . GLU A 1 470 ? -42.383 -20.832 25.415 1.00 93.12 470 GLU A C 1
ATOM 3917 O O . GLU A 1 470 ? -41.612 -21.715 25.783 1.00 93.12 470 GLU A O 1
ATOM 3922 N N . ALA A 1 471 ? -42.222 -19.562 25.804 1.00 89.25 471 ALA A N 1
ATOM 3923 C CA . ALA A 1 471 ? -41.171 -19.157 26.736 1.00 89.25 471 ALA A CA 1
ATOM 3924 C C . ALA A 1 471 ? -41.293 -19.879 28.092 1.00 89.25 471 ALA A C 1
ATOM 3926 O O . ALA A 1 471 ? -40.328 -20.493 28.544 1.00 89.25 471 ALA A O 1
ATOM 3927 N N . LEU A 1 472 ? -42.486 -19.875 28.704 1.00 89.38 472 LEU A N 1
ATOM 3928 C CA . LEU A 1 472 ? -42.749 -20.555 29.981 1.00 89.38 472 LEU A CA 1
ATOM 3929 C C . LEU A 1 472 ? -42.542 -22.071 29.900 1.00 89.38 472 LEU A C 1
ATOM 3931 O O . LEU A 1 472 ? -41.982 -22.657 30.822 1.00 89.38 472 LEU A O 1
ATOM 3935 N N . GLU A 1 473 ? -42.954 -22.711 28.805 1.00 91.25 473 GLU A N 1
ATOM 3936 C CA . GLU A 1 473 ? -42.688 -24.134 28.574 1.00 91.25 473 GLU A CA 1
ATOM 3937 C C . GLU A 1 473 ? -41.185 -24.420 28.561 1.00 91.25 473 GLU A C 1
ATOM 3939 O O . GLU A 1 473 ? -40.728 -25.364 29.211 1.00 91.25 473 GLU A O 1
ATOM 3944 N N . ASN A 1 474 ? -40.405 -23.579 27.872 1.00 89.69 474 ASN A N 1
ATOM 3945 C CA . ASN A 1 474 ? -38.960 -23.742 27.805 1.00 89.69 474 ASN A CA 1
ATOM 3946 C C . ASN A 1 474 ? -38.294 -23.500 29.166 1.00 89.69 474 ASN A C 1
ATOM 3948 O O . ASN A 1 474 ? -37.436 -24.295 29.551 1.00 89.69 474 ASN A O 1
ATOM 3952 N N . TYR A 1 475 ? -38.720 -22.484 29.920 1.00 87.25 475 TYR A N 1
ATOM 3953 C CA . TYR A 1 475 ? -38.231 -22.252 31.281 1.00 87.25 475 TYR A CA 1
ATOM 3954 C C . TYR A 1 475 ? -38.606 -23.392 32.235 1.00 87.25 475 TYR A C 1
ATOM 3956 O O . TYR A 1 475 ? -37.767 -23.815 33.020 1.00 87.25 475 TYR A O 1
ATOM 3964 N N . GLY A 1 476 ? -39.798 -23.984 32.113 1.00 86.19 476 GLY A N 1
ATOM 3965 C CA . GLY A 1 476 ? -40.184 -25.155 32.908 1.00 86.19 476 GLY A CA 1
ATOM 3966 C C . GLY A 1 476 ? -39.383 -26.421 32.568 1.00 86.19 476 GLY A C 1
ATOM 3967 O O . GLY A 1 476 ? -39.183 -27.284 33.422 1.00 86.19 476 GLY A O 1
ATOM 3968 N N . ILE A 1 477 ? -38.896 -26.566 31.328 1.00 86.25 477 ILE A N 1
ATOM 3969 C CA . ILE A 1 477 ? -37.926 -27.622 30.981 1.00 86.25 477 ILE A CA 1
ATOM 3970 C C . ILE A 1 477 ? -36.575 -27.323 31.637 1.00 86.25 477 ILE A C 1
ATOM 3972 O O . ILE A 1 477 ? -35.993 -28.227 32.236 1.00 86.25 477 ILE A O 1
ATOM 3976 N N . ALA A 1 478 ? -36.106 -26.074 31.560 1.00 86.19 478 ALA A N 1
ATOM 3977 C CA . ALA A 1 478 ? -34.862 -25.647 32.193 1.00 86.19 478 ALA A CA 1
ATOM 3978 C C . ALA A 1 478 ? -34.895 -25.861 33.717 1.00 86.19 478 ALA A C 1
ATOM 3980 O O . ALA A 1 478 ? -33.960 -26.422 34.273 1.00 86.19 478 ALA A O 1
ATOM 3981 N N . GLU A 1 479 ? -35.994 -25.524 34.390 1.00 83.81 479 GLU A N 1
ATOM 3982 C CA . GLU A 1 479 ? -36.179 -25.744 35.830 1.00 83.81 479 GLU A CA 1
ATOM 3983 C C . GLU A 1 479 ? -36.023 -27.229 36.205 1.00 83.81 479 GLU A C 1
ATOM 3985 O O . GLU A 1 479 ? -35.235 -27.575 37.087 1.00 83.81 479 GLU A O 1
ATOM 3990 N N . ARG A 1 480 ? -36.687 -28.132 35.467 1.00 83.19 480 ARG A N 1
ATOM 3991 C CA . ARG A 1 480 ? -36.571 -29.591 35.669 1.00 83.19 480 ARG A CA 1
ATOM 3992 C C . ARG A 1 480 ? -35.162 -30.127 35.410 1.00 83.19 480 ARG A C 1
ATOM 3994 O O . ARG A 1 480 ? -34.766 -31.130 36.001 1.00 83.19 480 ARG A O 1
ATOM 4001 N N . MET A 1 481 ? -34.411 -29.492 34.513 1.00 80.44 481 MET A N 1
ATOM 4002 C CA . MET A 1 481 ? -32.999 -29.805 34.272 1.00 80.44 481 MET A CA 1
ATOM 4003 C C . MET A 1 481 ? -32.098 -29.250 35.391 1.00 80.44 481 MET A C 1
ATOM 4005 O O . MET A 1 481 ? -31.135 -29.905 35.785 1.00 80.44 481 MET A O 1
ATOM 4009 N N . GLY A 1 482 ? -32.426 -28.067 35.921 1.00 69.69 482 GLY A N 1
ATOM 4010 C CA . GLY A 1 482 ? -31.659 -27.315 36.915 1.00 69.69 482 GLY A CA 1
ATOM 4011 C C . GLY A 1 482 ? -31.821 -27.786 38.361 1.00 69.69 482 GLY A C 1
ATOM 4012 O O . GLY A 1 482 ? -30.934 -27.520 39.170 1.00 69.69 482 GLY A O 1
ATOM 4013 N N . SER A 1 483 ? -32.869 -28.559 38.682 1.00 58.00 483 SER A N 1
ATOM 4014 C CA . SER A 1 483 ? -33.128 -29.114 40.026 1.00 58.00 483 SER A CA 1
ATOM 4015 C C . SER A 1 483 ? -32.015 -30.012 40.614 1.00 58.00 483 SER A C 1
ATOM 4017 O O . SER A 1 483 ? -32.127 -30.433 41.761 1.00 58.00 483 SER A O 1
ATOM 4019 N N . ASN A 1 484 ? -30.922 -30.256 39.877 1.00 46.78 484 ASN A N 1
ATOM 4020 C CA . ASN A 1 484 ? -29.708 -30.934 40.351 1.00 46.78 484 ASN A CA 1
ATOM 4021 C C . ASN A 1 484 ? -28.416 -30.078 40.295 1.00 46.78 484 ASN A C 1
ATOM 4023 O O . ASN A 1 484 ? -27.360 -30.606 40.639 1.00 46.78 484 ASN A O 1
ATOM 4027 N N . ALA A 1 485 ? -28.448 -28.806 39.863 1.00 44.69 485 ALA A N 1
ATOM 4028 C CA . ALA A 1 485 ? -27.224 -28.043 39.551 1.00 44.69 485 ALA A CA 1
ATOM 4029 C C . ALA A 1 485 ? -27.150 -26.595 40.083 1.00 44.69 485 ALA A C 1
ATOM 4031 O O . ALA A 1 485 ? -26.043 -26.075 40.203 1.00 44.69 485 ALA A O 1
ATOM 4032 N N . LEU A 1 486 ? -28.263 -25.927 40.417 1.00 47.06 486 LEU A N 1
ATOM 4033 C CA . LEU A 1 486 ? -28.254 -24.509 40.821 1.00 47.06 486 LEU A CA 1
ATOM 4034 C C . LEU A 1 486 ? -29.253 -24.244 41.979 1.00 47.06 486 LEU A C 1
ATOM 4036 O O . LEU A 1 486 ? -30.320 -24.861 41.986 1.00 47.06 486 LEU A O 1
ATOM 4040 N N . PRO A 1 487 ? -28.953 -23.367 42.970 1.00 39.06 487 PRO A N 1
ATOM 4041 C CA . PRO A 1 487 ? -29.928 -22.943 43.992 1.00 39.06 487 PRO A CA 1
ATOM 4042 C C . PRO A 1 487 ? -31.146 -22.282 43.324 1.00 39.06 487 PRO A C 1
ATOM 4044 O O . PRO A 1 487 ? -30.996 -21.855 42.187 1.00 39.06 487 PRO A O 1
ATOM 4047 N N . PRO A 1 488 ? -32.322 -22.167 43.978 1.00 43.06 488 PRO A N 1
ATOM 4048 C CA . PRO A 1 488 ? -33.597 -21.895 43.308 1.00 43.06 488 PRO A CA 1
ATOM 4049 C C . PRO A 1 488 ? -33.509 -20.706 42.343 1.00 43.06 488 PRO A C 1
ATOM 4051 O O . PRO A 1 488 ? -33.362 -19.557 42.758 1.00 43.06 488 PRO A O 1
ATOM 4054 N N . PHE A 1 489 ? -33.529 -21.036 41.053 1.00 43.50 489 PHE A N 1
ATOM 4055 C CA . PHE A 1 489 ? -33.629 -20.128 39.921 1.00 43.50 489 PHE A CA 1
ATOM 4056 C C . PHE A 1 489 ? -35.116 -19.804 39.747 1.00 43.50 489 PHE A C 1
ATOM 4058 O O . PHE A 1 489 ? -35.877 -20.738 39.502 1.00 43.50 489 PHE A O 1
ATOM 4065 N N . LEU A 1 490 ? -35.468 -18.511 39.793 1.00 39.75 490 LEU A N 1
ATOM 4066 C CA . LEU A 1 490 ? -36.803 -17.900 39.602 1.00 39.75 490 LEU A CA 1
ATOM 4067 C C . LEU A 1 490 ? -37.606 -17.625 40.882 1.00 39.75 490 LEU A C 1
ATOM 4069 O O . LEU A 1 490 ? -38.081 -18.574 41.544 1.00 39.75 490 LEU A O 1
#

Radius of gyration: 43.15 Å; chains: 1; bounding box: 88×62×118 Å

Sequence (490 aa):
MNKFCLILLTVIFFSYFSKGQIVELQIDKKHSVEIKPCVASGSYEIPEGFYENQDTLHFMVVPKGDWDFSKGNLKILRTIQIKQLKNSVGTVSFKEITNASNKIDQVLVSFDRNQIVFTNQFVFIVDEYTSDIMEFPEYYWPYFQEFNQYCNLGKQFVEEHHYIKAYGQLKNILPGATHVSEFSKFSNYKLAFSRYLPETIKGYQKEQSEELQKLWTNFETNKNISSDQLNLIRLNRDSLIIMQTEFESYFSISEPAIQNFSDTQKKLIKDYNDLYNSAFDVWRKSVLGILENGNYEDENKYQVYIELLARMLVYTNHLEKLSNYDSLDISLVSVKSKQVSFLKKHIDILEKMNWKKDFITILQLMNDGIESNSYLIGQTHLLNLRGNKELERQPNYYIINGFNELVEGNFETFKQNIGFAIAKCTDLEMMYYLELWNFRYQFEAYNTDEKLITQINTGLEYQKKGMPKEALENYGIAERMGSNALPPFL